Protein AF-A0A3D0LG67-F1 (afdb_monomer_lite)

Radius of gyration: 37.92 Å; chains: 1; bounding box: 97×66×114 Å

pLDDT: mean 76.62, std 17.94, range [27.92, 98.75]

Secondary structure (DSSP, 8-state):
-EEEEEEEEETTEEEEEEEEEPTTS-EESEETTTTEEEEESTT--GGG-EEETTEEETPEEEEEEEEEE-TTS-EEEEEEESSSHHHHH-TT-S--S-GGGGS-HHHHHHHHHHHHHHHHHHHHHHHHH--BTTTBB---EEEEE---GGGGS---TT--HHHHHHHHHHHHS-SS-SS---EEEETTTTEEEE-EETTEE--SHHHHHHHHHHHHHHHHT---SSHHHHHHHHHHHHHHHHHHHT-SSTTTTTS-TT-TTHHHH---SS-GGGGT--SS---STTTTTSS---HHHHHHHHHHHHHHHHHTT--HHHHHHHHHHHHTT--SS--HHHHHHHHHHHHHHTT--HHHHHHHHHHHHHTTSS----EEEEEEEETTEE-TT-EEEETTEEEEE--TTSEEEEE--GGGSEEEEEEEE-TTB--EEEEEEESSS-EEEEEEPPBPTTTT----------------EEEEEEPPP-SS--THHHHHT-EEEEEETTBPP-HHHHHHHH--TT-EE-SSEEEEE-SSSEEEEEEEETTSSPBP-TTS-B-S-EEEEEEEEE-S----HHHHHHHHHHHHHHHH-S---

Structure (mmCIF, N/CA/C/O backbone):
data_AF-A0A3D0LG67-F1
#
_entry.id   AF-A0A3D0LG67-F1
#
loop_
_atom_site.group_PDB
_atom_site.id
_atom_site.type_symbol
_atom_site.label_atom_id
_atom_site.label_alt_id
_atom_site.label_comp_id
_atom_site.label_asym_id
_atom_site.label_entity_id
_atom_site.label_seq_id
_atom_site.pdbx_PDB_ins_code
_atom_site.Cartn_x
_atom_site.Cartn_y
_atom_site.Cartn_z
_atom_site.occupancy
_atom_site.B_iso_or_equiv
_atom_site.auth_seq_id
_atom_site.auth_comp_id
_atom_site.auth_asym_id
_atom_site.auth_atom_id
_atom_site.pdbx_PDB_model_num
ATOM 1 N N . ALA A 1 1 ? 26.237 -17.202 -18.575 1.00 60.94 1 ALA A N 1
ATOM 2 C CA . ALA A 1 1 ? 27.600 -16.643 -18.568 1.00 60.94 1 ALA A CA 1
ATOM 3 C C . ALA A 1 1 ? 27.885 -16.059 -17.176 1.00 60.94 1 ALA A C 1
ATOM 5 O O . ALA A 1 1 ? 27.215 -16.494 -16.245 1.00 60.94 1 ALA A O 1
ATOM 6 N N . ALA A 1 2 ? 28.884 -15.192 -16.980 1.00 79.69 2 ALA A N 1
ATOM 7 C CA . ALA A 1 2 ? 29.084 -14.533 -15.683 1.00 79.69 2 ALA A CA 1
ATOM 8 C C . ALA A 1 2 ? 28.299 -13.216 -15.654 1.00 79.69 2 ALA A C 1
ATOM 10 O O . ALA A 1 2 ? 28.336 -12.477 -16.635 1.00 79.69 2 ALA A O 1
ATOM 11 N N . THR A 1 3 ? 27.602 -12.923 -14.559 1.00 86.56 3 THR A N 1
ATOM 12 C CA . THR A 1 3 ? 26.946 -11.626 -14.359 1.00 86.56 3 THR A CA 1
ATOM 13 C C . THR A 1 3 ? 27.947 -10.623 -13.791 1.00 86.56 3 THR A C 1
ATOM 15 O O . THR A 1 3 ? 28.773 -10.974 -12.944 1.00 86.56 3 THR A O 1
ATOM 18 N N . GLU A 1 4 ? 27.909 -9.385 -14.276 1.00 91.31 4 GLU A N 1
ATOM 19 C CA . GLU A 1 4 ? 28.798 -8.305 -13.854 1.00 91.31 4 GLU A CA 1
ATOM 20 C C . GLU A 1 4 ? 27.984 -7.077 -13.450 1.00 91.31 4 GLU A C 1
ATOM 22 O O . GLU A 1 4 ? 27.040 -6.684 -14.132 1.00 91.31 4 GLU A O 1
ATOM 27 N N . ILE A 1 5 ? 28.365 -6.461 -12.331 1.00 94.12 5 ILE A N 1
ATOM 28 C CA . ILE A 1 5 ? 27.761 -5.217 -11.863 1.00 94.12 5 ILE A CA 1
ATOM 29 C C . ILE A 1 5 ? 28.544 -4.056 -12.459 1.00 94.12 5 ILE A C 1
ATOM 31 O O . ILE A 1 5 ? 29.713 -3.851 -12.128 1.00 94.12 5 ILE A O 1
ATOM 35 N N . LEU A 1 6 ? 27.875 -3.271 -13.292 1.00 95.00 6 LEU A N 1
ATOM 36 C CA . LEU A 1 6 ? 28.437 -2.118 -13.972 1.00 95.00 6 LEU A CA 1
ATOM 37 C C . LEU A 1 6 ? 27.885 -0.820 -13.385 1.00 95.00 6 LEU A C 1
ATOM 39 O O . LEU A 1 6 ? 26.716 -0.721 -13.007 1.00 95.00 6 LEU A O 1
ATOM 43 N N . LYS A 1 7 ? 28.741 0.202 -13.360 1.00 96.62 7 LYS A N 1
ATOM 44 C CA . LYS A 1 7 ? 28.338 1.599 -13.216 1.00 96.62 7 LYS A CA 1
ATOM 45 C C . LYS A 1 7 ? 28.296 2.193 -14.622 1.00 96.62 7 LYS A C 1
ATOM 47 O O . LYS A 1 7 ? 29.351 2.468 -15.177 1.00 96.62 7 LYS A O 1
ATOM 52 N N . VAL A 1 8 ? 27.121 2.334 -15.219 1.00 95.31 8 VAL A N 1
ATOM 53 C CA . VAL A 1 8 ? 26.966 2.817 -16.599 1.00 95.31 8 VAL A CA 1
ATOM 54 C C . VAL A 1 8 ? 26.626 4.301 -16.593 1.00 95.31 8 VAL A C 1
ATOM 56 O O . VAL A 1 8 ? 25.723 4.707 -15.870 1.00 95.31 8 VAL A O 1
ATOM 59 N N . ASP A 1 9 ? 27.331 5.102 -17.386 1.00 92.75 9 ASP A N 1
ATOM 60 C CA . ASP A 1 9 ? 26.931 6.476 -17.698 1.00 92.75 9 ASP A CA 1
ATOM 61 C C . ASP A 1 9 ? 26.140 6.468 -19.014 1.00 92.75 9 ASP A C 1
ATOM 63 O O . ASP A 1 9 ? 26.636 6.033 -20.057 1.00 92.75 9 ASP A O 1
ATOM 67 N N . ALA A 1 10 ? 24.879 6.888 -18.939 1.00 90.31 10 ALA A N 1
ATOM 68 C CA . ALA A 1 10 ? 24.007 7.071 -20.087 1.00 90.31 10 ALA A CA 1
ATOM 69 C C . ALA A 1 10 ? 23.493 8.513 -20.075 1.00 90.31 10 ALA A C 1
ATOM 71 O O . ALA A 1 10 ? 22.720 8.906 -19.201 1.00 90.31 10 ALA A O 1
ATOM 72 N N . ASN A 1 11 ? 23.962 9.310 -21.039 1.00 83.56 11 ASN A N 1
ATOM 73 C CA . ASN A 1 11 ? 23.625 10.729 -21.200 1.00 83.56 11 ASN A CA 1
ATOM 74 C C . ASN A 1 11 ? 23.874 11.593 -19.949 1.00 83.56 11 ASN A C 1
ATOM 76 O O . ASN A 1 11 ? 23.154 12.560 -19.702 1.00 83.56 11 ASN A O 1
ATOM 80 N N . GLY A 1 12 ? 24.908 11.277 -19.162 1.00 85.00 12 GLY A N 1
ATOM 81 C CA . GLY A 1 12 ? 25.242 11.995 -17.931 1.00 85.00 12 GLY A CA 1
ATOM 82 C C . GLY A 1 12 ? 24.478 11.510 -16.698 1.00 85.00 12 GLY A C 1
ATOM 83 O O . GLY A 1 12 ? 24.727 12.009 -15.598 1.00 85.00 12 GLY A O 1
ATOM 84 N N . THR A 1 13 ? 23.582 10.530 -16.852 1.00 88.44 13 THR A N 1
ATOM 85 C CA . THR A 1 13 ? 22.921 9.841 -15.742 1.00 88.44 13 THR A CA 1
ATOM 86 C C . THR A 1 13 ? 23.646 8.533 -15.455 1.00 88.44 13 THR A C 1
ATOM 88 O O . THR A 1 13 ? 23.904 7.732 -16.352 1.00 88.44 13 THR A O 1
ATOM 91 N N . GLN A 1 14 ? 23.977 8.303 -14.185 1.00 92.56 14 GLN A N 1
ATOM 92 C CA . GLN A 1 14 ? 24.703 7.108 -13.765 1.00 92.56 14 GLN A CA 1
ATOM 93 C C . GLN A 1 14 ? 23.749 6.043 -13.234 1.00 92.56 14 GLN A C 1
ATOM 95 O O . GLN A 1 14 ? 23.044 6.265 -12.250 1.00 92.56 14 GLN A O 1
ATOM 100 N N . TYR A 1 15 ? 23.798 4.865 -13.843 1.00 94.69 15 TYR A N 1
ATOM 101 C CA . TYR A 1 15 ? 23.019 3.692 -13.471 1.00 94.69 15 TYR A CA 1
ATOM 102 C C . TYR A 1 15 ? 23.927 2.614 -12.886 1.00 94.69 15 TYR A C 1
ATOM 104 O O . TYR A 1 15 ? 25.052 2.406 -13.342 1.00 94.69 15 TYR A O 1
ATOM 112 N N . ARG A 1 16 ? 23.435 1.896 -11.875 1.00 95.19 16 ARG A N 1
ATOM 113 C CA . ARG A 1 16 ? 24.074 0.672 -11.388 1.00 95.19 16 ARG A CA 1
ATOM 114 C C . ARG A 1 16 ? 23.247 -0.499 -11.889 1.00 95.19 16 ARG A C 1
ATOM 116 O O . ARG A 1 16 ? 22.106 -0.650 -11.462 1.00 95.19 16 ARG A O 1
ATOM 123 N N . VAL A 1 17 ? 23.812 -1.296 -12.782 1.00 95.25 17 VAL A N 1
ATOM 124 C CA . VAL A 1 17 ? 23.087 -2.364 -13.473 1.00 95.25 17 VAL A CA 1
ATOM 125 C C . VAL A 1 17 ? 23.892 -3.651 -13.437 1.00 95.25 17 VAL A C 1
ATOM 127 O O . VAL A 1 17 ? 25.110 -3.637 -13.607 1.00 95.25 17 VAL A O 1
ATOM 130 N N . GLU A 1 18 ? 23.219 -4.761 -13.173 1.00 95.12 18 GLU A N 1
ATOM 131 C CA . GLU A 1 18 ? 23.804 -6.094 -13.262 1.00 95.12 18 GLU A CA 1
ATOM 132 C C . GLU A 1 18 ? 23.466 -6.693 -14.635 1.00 95.12 18 GLU A C 1
ATOM 134 O O . GLU A 1 18 ? 22.295 -6.822 -14.973 1.00 95.12 18 GLU A O 1
ATOM 139 N N . LEU A 1 19 ? 24.474 -7.009 -15.452 1.00 93.19 19 LEU A N 1
ATOM 140 C CA . LEU A 1 19 ? 24.288 -7.519 -16.818 1.00 93.19 19 LEU A CA 1
ATOM 141 C C . LEU A 1 19 ? 25.028 -8.838 -17.024 1.00 93.19 19 LEU A C 1
ATOM 143 O O . LEU A 1 19 ? 26.109 -9.056 -16.470 1.00 93.19 19 LEU A O 1
ATOM 147 N N . GLU A 1 20 ? 24.487 -9.716 -17.868 1.00 90.50 20 GLU A N 1
ATOM 148 C CA . GLU A 1 20 ? 25.208 -10.920 -18.276 1.00 90.50 20 GLU A CA 1
ATOM 149 C C . GLU A 1 20 ? 26.332 -10.564 -19.260 1.00 90.50 20 GLU A C 1
ATOM 151 O O . GLU A 1 20 ? 26.083 -10.017 -20.333 1.00 90.50 20 GLU A O 1
ATOM 156 N N . LYS A 1 21 ? 27.574 -10.932 -18.928 1.00 89.81 21 LYS A N 1
ATOM 157 C CA . LYS A 1 21 ? 28.734 -10.766 -19.809 1.00 89.81 21 LYS A CA 1
ATOM 158 C C . LYS A 1 21 ? 28.961 -11.997 -20.681 1.00 89.81 21 LYS A C 1
ATOM 160 O O . LYS A 1 21 ? 29.200 -13.098 -20.180 1.00 89.81 21 LYS A O 1
ATOM 165 N N . GLU A 1 22 ? 28.972 -11.806 -21.992 1.00 83.69 22 GLU A N 1
ATOM 166 C CA . GLU A 1 22 ? 29.288 -12.835 -22.976 1.00 83.69 22 GLU A CA 1
ATOM 167 C C . GLU A 1 22 ? 30.799 -13.113 -23.060 1.00 83.69 22 GLU A C 1
ATOM 169 O O . GLU A 1 22 ? 31.646 -12.282 -22.727 1.00 83.69 22 GLU A O 1
ATOM 174 N N . MET A 1 23 ? 31.169 -14.288 -23.585 1.00 78.00 23 MET A N 1
ATOM 175 C CA . MET A 1 23 ? 32.581 -14.656 -23.797 1.00 78.00 23 MET A CA 1
ATOM 176 C C . MET A 1 23 ? 33.311 -13.733 -24.784 1.00 78.00 23 MET A C 1
ATOM 178 O O . MET A 1 23 ? 34.536 -13.643 -24.753 1.00 78.00 23 MET A O 1
ATOM 182 N N . THR A 1 24 ? 32.566 -13.066 -25.665 1.00 74.31 24 THR A N 1
ATOM 183 C CA . THR A 1 24 ? 33.063 -12.075 -26.629 1.00 74.31 24 THR A CA 1
ATOM 184 C C . THR A 1 24 ? 33.448 -10.749 -25.967 1.00 74.31 24 THR A C 1
ATOM 186 O O . THR A 1 24 ? 34.083 -9.919 -26.611 1.00 74.31 24 THR A O 1
ATOM 189 N N . GLY A 1 25 ? 33.096 -10.552 -24.689 1.00 76.50 25 GLY A N 1
ATOM 190 C CA . GLY A 1 25 ? 33.273 -9.299 -23.954 1.00 76.50 25 GLY A CA 1
ATOM 191 C C . GLY A 1 25 ? 32.089 -8.333 -24.065 1.00 76.50 25 GLY A C 1
ATOM 192 O O . GLY A 1 25 ? 32.100 -7.309 -23.387 1.00 76.50 25 GLY A O 1
ATOM 193 N N . ASN A 1 26 ? 31.078 -8.664 -24.874 1.00 84.62 26 ASN A N 1
ATOM 194 C CA . ASN A 1 26 ? 29.809 -7.939 -24.944 1.00 84.62 26 ASN A CA 1
ATOM 195 C C . ASN A 1 26 ? 28.906 -8.281 -23.751 1.00 84.62 26 ASN A C 1
ATOM 197 O O . ASN A 1 26 ? 29.154 -9.247 -23.029 1.00 84.62 26 ASN A O 1
ATOM 201 N N . TYR A 1 27 ? 27.844 -7.506 -23.569 1.00 88.94 27 TYR A N 1
ATOM 202 C CA . TYR A 1 27 ? 26.831 -7.714 -22.542 1.00 88.94 27 TYR A CA 1
ATOM 203 C C . TYR A 1 27 ? 25.478 -8.007 -23.180 1.00 88.94 27 TYR A C 1
ATOM 205 O O . TYR A 1 27 ? 25.109 -7.378 -24.169 1.00 88.94 27 TYR A O 1
ATOM 213 N N . ASN A 1 28 ? 24.714 -8.914 -22.584 1.00 89.06 28 ASN A N 1
ATOM 214 C CA . ASN A 1 28 ? 23.288 -9.026 -22.860 1.00 89.06 28 ASN A CA 1
ATOM 215 C C . ASN A 1 28 ? 22.533 -8.055 -21.961 1.00 89.06 28 ASN A C 1
ATOM 217 O O . ASN A 1 28 ? 22.810 -7.985 -20.762 1.00 89.06 28 ASN A O 1
ATOM 221 N N . ILE A 1 29 ? 21.555 -7.338 -22.518 1.00 91.38 29 ILE A N 1
ATOM 222 C CA . ILE A 1 29 ? 20.622 -6.535 -21.720 1.00 91.38 29 ILE A CA 1
ATOM 223 C C . ILE A 1 29 ? 19.513 -7.460 -21.197 1.00 91.38 29 ILE A C 1
ATOM 225 O O . ILE A 1 29 ? 18.338 -7.366 -21.545 1.00 91.38 29 ILE A O 1
ATOM 229 N N . CYS A 1 30 ? 19.924 -8.413 -20.368 1.00 91.25 30 CYS A N 1
ATOM 230 C CA . CYS A 1 30 ? 19.057 -9.322 -19.635 1.00 91.25 30 CYS A CA 1
ATOM 231 C C . CYS A 1 30 ? 19.665 -9.614 -18.260 1.00 91.25 30 CYS A C 1
ATOM 233 O O . CYS A 1 30 ? 20.886 -9.547 -18.081 1.00 91.25 30 CYS A O 1
ATOM 235 N N . ASP A 1 31 ? 18.816 -10.005 -17.318 1.00 93.25 31 ASP A N 1
ATOM 236 C CA . ASP A 1 31 ? 19.215 -10.488 -16.002 1.00 93.25 31 ASP A CA 1
ATOM 237 C C . ASP A 1 31 ? 18.678 -11.913 -15.801 1.00 93.25 31 ASP A C 1
ATOM 239 O O . ASP A 1 31 ? 17.520 -12.098 -15.416 1.00 93.25 31 ASP A O 1
ATOM 243 N N . PRO A 1 32 ? 19.497 -12.947 -16.056 1.00 89.44 32 PRO A N 1
ATOM 244 C CA . PRO A 1 32 ? 19.068 -14.332 -15.897 1.00 89.44 32 PRO A CA 1
ATOM 245 C C . PRO A 1 32 ? 18.870 -14.737 -14.429 1.00 89.44 32 PRO A C 1
ATOM 247 O O . PRO A 1 32 ? 18.199 -15.733 -14.172 1.00 89.44 32 PRO A O 1
ATOM 250 N N . THR A 1 33 ? 19.431 -13.997 -13.464 1.00 91.19 33 THR A N 1
ATOM 251 C CA . THR A 1 33 ? 19.255 -14.276 -12.028 1.00 91.19 33 THR A CA 1
ATOM 252 C C . THR A 1 33 ? 17.830 -13.954 -11.592 1.00 91.19 33 THR A C 1
ATOM 254 O O . THR A 1 33 ? 17.233 -14.706 -10.823 1.00 91.19 33 THR A O 1
ATOM 257 N N . ARG A 1 34 ? 17.288 -12.847 -12.106 1.00 94.31 34 ARG A N 1
ATOM 258 C CA . ARG A 1 34 ? 15.933 -12.354 -11.805 1.00 94.31 34 ARG A CA 1
ATOM 259 C C . ARG A 1 34 ? 14.914 -12.667 -12.902 1.00 94.31 34 ARG A C 1
ATOM 261 O O . ARG A 1 34 ? 13.750 -12.312 -12.764 1.00 94.31 34 ARG A O 1
ATOM 268 N N . ASN A 1 35 ? 15.347 -13.340 -13.970 1.00 93.75 35 ASN A N 1
ATOM 269 C CA . ASN A 1 35 ? 14.539 -13.696 -15.134 1.00 93.75 35 ASN A CA 1
ATOM 270 C C . ASN A 1 35 ? 13.949 -12.471 -15.865 1.00 93.75 35 ASN A C 1
ATOM 272 O O . ASN A 1 35 ? 12.773 -12.451 -16.220 1.00 93.75 35 ASN A O 1
ATOM 276 N N . ILE A 1 36 ? 14.772 -11.436 -16.062 1.00 94.50 36 ILE A N 1
ATOM 277 C CA . ILE A 1 36 ? 14.378 -10.169 -16.691 1.00 94.50 36 ILE A CA 1
ATOM 278 C C . ILE A 1 36 ? 14.955 -10.091 -18.104 1.00 94.50 36 ILE A C 1
ATOM 280 O O . ILE A 1 36 ? 16.153 -10.305 -18.306 1.00 94.50 36 ILE A O 1
ATOM 284 N N . THR A 1 37 ? 14.127 -9.702 -19.069 1.00 91.00 37 THR A N 1
ATOM 285 C CA . THR A 1 37 ? 14.550 -9.403 -20.445 1.00 91.00 37 THR A CA 1
ATOM 286 C C . THR A 1 37 ? 14.106 -8.000 -20.844 1.00 91.00 37 THR A C 1
ATOM 288 O O . THR A 1 37 ? 12.991 -7.592 -20.524 1.00 91.00 37 THR A O 1
ATOM 291 N N . VAL A 1 38 ? 14.974 -7.268 -21.551 1.00 91.50 38 VAL A N 1
ATOM 292 C CA . VAL A 1 38 ? 14.641 -5.975 -22.165 1.00 91.50 38 VAL A CA 1
ATOM 293 C C . VAL A 1 38 ? 14.718 -6.106 -23.681 1.00 91.50 38 VAL A C 1
ATOM 295 O O . VAL A 1 38 ? 15.742 -6.528 -24.230 1.00 91.50 38 VAL A O 1
ATOM 298 N N . SER A 1 39 ? 13.639 -5.706 -24.345 1.00 86.19 39 SER A N 1
ATOM 299 C CA . SER A 1 39 ? 13.478 -5.804 -25.792 1.00 86.19 39 SER A CA 1
ATOM 300 C C . SER A 1 39 ? 13.101 -4.454 -26.397 1.00 86.19 39 SER A C 1
ATOM 302 O O . SER A 1 39 ? 12.411 -3.645 -25.774 1.00 86.19 39 SER A O 1
ATOM 304 N N . ASP A 1 40 ? 13.537 -4.216 -27.632 1.00 79.94 40 ASP A N 1
ATOM 305 C CA . ASP A 1 40 ? 13.248 -2.986 -28.370 1.00 79.94 40 ASP A CA 1
ATOM 306 C C . ASP A 1 40 ? 12.029 -3.132 -29.296 1.00 79.94 40 ASP A C 1
ATOM 308 O O . ASP A 1 40 ? 11.968 -4.007 -30.171 1.00 79.94 40 ASP A O 1
ATOM 312 N N . ALA A 1 41 ? 11.056 -2.237 -29.130 1.00 72.56 41 ALA A N 1
ATOM 313 C CA . ALA A 1 41 ? 9.910 -2.115 -30.023 1.00 72.56 41 ALA A CA 1
ATOM 314 C C . ALA A 1 41 ? 10.186 -1.233 -31.246 1.00 72.56 41 ALA A C 1
ATOM 316 O O . ALA A 1 41 ? 9.521 -1.389 -32.275 1.00 72.56 41 ALA A O 1
ATOM 317 N N . GLY A 1 42 ? 11.167 -0.337 -31.168 1.00 61.59 42 GLY A N 1
ATOM 318 C CA . GLY A 1 42 ? 11.471 0.663 -32.179 1.00 61.59 42 GLY A CA 1
ATOM 319 C C . GLY A 1 42 ? 11.975 0.098 -33.506 1.00 61.59 42 GLY A C 1
ATOM 320 O O . GLY A 1 42 ? 11.806 0.763 -34.534 1.00 61.59 42 GLY A O 1
ATOM 321 N N . MET A 1 43 ? 12.567 -1.100 -33.491 1.00 55.31 43 MET A N 1
ATOM 322 C CA . MET A 1 43 ? 13.115 -1.793 -34.667 1.00 55.31 43 MET A CA 1
ATOM 323 C C . MET A 1 43 ? 12.361 -3.077 -35.056 1.00 55.31 43 MET A C 1
ATOM 325 O O . MET A 1 43 ? 12.707 -3.725 -36.045 1.00 55.31 43 MET A O 1
ATOM 329 N N . THR A 1 44 ? 11.303 -3.431 -34.325 1.00 53.41 44 THR A N 1
ATOM 330 C CA . THR A 1 44 ? 10.564 -4.685 -34.516 1.00 53.41 44 THR A CA 1
ATOM 331 C C . THR A 1 44 ? 9.521 -4.579 -35.640 1.00 53.41 44 THR A C 1
ATOM 333 O O . THR A 1 44 ? 8.693 -3.665 -35.672 1.00 53.41 44 THR A O 1
ATOM 336 N N . SER A 1 45 ? 9.493 -5.549 -36.566 1.00 46.28 45 SER A N 1
ATOM 337 C CA . SER A 1 45 ? 8.415 -5.644 -37.559 1.00 46.28 45 SER A CA 1
ATOM 338 C C . SER A 1 45 ? 7.123 -6.164 -36.914 1.00 46.28 45 SER A C 1
ATOM 340 O O . SER A 1 45 ? 6.997 -7.346 -36.598 1.00 46.28 45 SER A O 1
ATOM 342 N N . ILE A 1 46 ? 6.140 -5.275 -36.781 1.00 46.94 46 ILE A N 1
ATOM 343 C CA . ILE A 1 46 ? 4.870 -5.454 -36.049 1.00 46.94 46 ILE A CA 1
ATOM 344 C C . ILE A 1 46 ? 4.074 -6.707 -36.476 1.00 46.94 46 ILE A C 1
ATOM 346 O O . ILE A 1 46 ? 3.359 -7.298 -35.673 1.00 46.94 46 ILE A O 1
ATOM 350 N N . GLY A 1 47 ? 4.221 -7.160 -37.726 1.00 43.97 47 GLY A N 1
ATOM 351 C CA . GLY A 1 47 ? 3.519 -8.335 -38.262 1.00 43.97 47 GLY A CA 1
ATOM 352 C C . GLY A 1 47 ? 3.945 -9.696 -37.689 1.00 43.97 47 GLY A C 1
ATOM 353 O O . GLY A 1 47 ? 3.348 -10.699 -38.071 1.00 43.97 47 GLY A O 1
ATOM 354 N N . LEU A 1 48 ? 4.959 -9.745 -36.817 1.00 50.69 48 LEU A N 1
ATOM 355 C CA . LEU A 1 48 ? 5.492 -10.976 -36.214 1.00 50.69 48 LEU A CA 1
ATOM 356 C C . LEU A 1 48 ? 5.250 -11.083 -34.700 1.00 50.69 48 LEU A C 1
ATOM 358 O O . LEU A 1 48 ? 5.629 -12.092 -34.108 1.00 50.69 48 LEU A O 1
ATOM 362 N N . VAL A 1 49 ? 4.621 -10.081 -34.072 1.00 56.69 49 VAL A N 1
ATOM 363 C CA . VAL A 1 49 ? 4.361 -10.118 -32.628 1.00 56.69 49 VAL A CA 1
ATOM 364 C C . VAL A 1 49 ? 3.247 -11.124 -32.332 1.00 56.69 49 VAL A C 1
ATOM 366 O O . VAL A 1 49 ? 2.165 -11.052 -32.918 1.00 56.69 49 VAL A O 1
ATOM 369 N N . ALA A 1 50 ? 3.507 -12.057 -31.420 1.00 58.22 50 ALA A N 1
ATOM 370 C CA . ALA A 1 50 ? 2.593 -13.115 -31.002 1.00 58.22 50 ALA A CA 1
ATOM 371 C C . ALA A 1 50 ? 2.542 -13.205 -29.476 1.00 58.22 50 ALA A C 1
ATOM 373 O O . ALA A 1 50 ? 3.552 -13.006 -28.813 1.00 58.22 50 ALA A O 1
ATOM 374 N N . VAL A 1 51 ? 1.387 -13.548 -28.906 1.00 57.62 51 VAL A N 1
ATOM 375 C CA . VAL A 1 51 ? 1.328 -13.946 -27.493 1.00 57.62 51 VAL A CA 1
ATOM 376 C C . VAL A 1 51 ? 1.399 -15.465 -27.430 1.00 57.62 51 VAL A C 1
ATOM 378 O O . VAL A 1 51 ? 0.556 -16.147 -28.011 1.00 57.62 51 VAL A O 1
ATOM 381 N N . SER A 1 52 ? 2.396 -15.994 -26.728 1.00 59.69 52 SER A N 1
ATOM 382 C CA . SER A 1 52 ? 2.482 -17.421 -26.406 1.00 59.69 52 SER A CA 1
ATOM 383 C C . SER A 1 52 ? 2.973 -17.599 -24.979 1.00 59.69 52 SER A C 1
ATOM 385 O O . SER A 1 52 ? 3.844 -16.860 -24.528 1.00 59.69 52 SER A O 1
ATOM 387 N N . ASP A 1 53 ? 2.354 -18.538 -24.262 1.00 61.50 53 ASP A N 1
ATOM 388 C CA . ASP A 1 53 ? 2.613 -18.824 -22.844 1.00 61.50 53 ASP A CA 1
ATOM 389 C C . ASP A 1 53 ? 2.502 -17.599 -21.915 1.00 61.50 53 ASP A C 1
ATOM 391 O O . ASP A 1 53 ? 3.134 -17.538 -20.867 1.00 61.50 53 ASP A O 1
ATOM 395 N N . GLY A 1 54 ? 1.669 -16.621 -22.289 1.00 56.91 54 GLY A N 1
ATOM 396 C CA . GLY A 1 54 ? 1.464 -15.392 -21.518 1.00 56.91 54 GLY A CA 1
ATOM 397 C C . GLY A 1 54 ? 2.512 -14.300 -21.750 1.00 56.91 54 GLY A C 1
ATOM 398 O O . GLY A 1 54 ? 2.394 -13.258 -21.119 1.00 56.91 54 GLY A O 1
ATOM 399 N N . PHE A 1 55 ? 3.469 -14.502 -22.664 1.00 58.94 55 PHE A N 1
ATOM 400 C CA . PHE A 1 55 ? 4.536 -13.547 -22.997 1.00 58.94 55 PHE A CA 1
ATOM 401 C C . PHE A 1 55 ? 4.402 -12.987 -24.413 1.00 58.94 55 PHE A C 1
ATOM 403 O O . PHE A 1 55 ? 3.847 -13.646 -25.306 1.00 58.94 55 PHE A O 1
ATOM 410 N N . LEU A 1 56 ? 4.929 -11.777 -24.623 1.00 63.03 56 LEU A N 1
ATOM 411 C CA . LEU A 1 56 ? 4.941 -11.104 -25.918 1.00 63.03 56 LEU A CA 1
ATOM 412 C C . LEU A 1 56 ? 6.177 -11.531 -26.712 1.00 63.03 56 LEU A C 1
ATOM 414 O O . LEU A 1 56 ? 7.278 -11.044 -26.531 1.00 63.03 56 LEU A O 1
ATOM 418 N N . ASN A 1 57 ? 5.985 -12.433 -27.661 1.00 62.00 57 ASN A N 1
ATOM 419 C CA . ASN A 1 57 ? 7.052 -12.895 -28.534 1.00 62.00 57 ASN A CA 1
ATOM 420 C C . ASN A 1 57 ? 7.138 -12.021 -29.784 1.00 62.00 57 ASN A C 1
ATOM 422 O O . ASN A 1 57 ? 6.120 -11.561 -30.301 1.00 62.00 57 ASN A O 1
ATOM 426 N N . GLY A 1 58 ? 8.353 -11.836 -30.299 1.00 62.38 58 GLY A N 1
ATOM 427 C CA . GLY A 1 58 ? 8.608 -11.113 -31.546 1.00 62.38 58 GLY A CA 1
ATOM 428 C C . GLY A 1 58 ? 9.254 -9.741 -31.374 1.00 62.38 58 GLY A C 1
ATOM 429 O O . GLY A 1 58 ? 9.541 -9.116 -32.388 1.00 62.38 58 GLY A O 1
ATOM 430 N N . PHE A 1 59 ? 9.513 -9.286 -30.143 1.00 71.38 59 PHE A N 1
ATOM 431 C CA . PHE A 1 59 ? 10.347 -8.109 -29.884 1.00 71.38 59 PHE A CA 1
ATOM 432 C C . PHE A 1 59 ? 11.830 -8.477 -29.873 1.00 71.38 59 PHE A C 1
ATOM 434 O O . PHE A 1 59 ? 12.201 -9.568 -29.443 1.00 71.38 59 PHE A O 1
ATOM 441 N N . THR A 1 60 ? 12.680 -7.571 -30.361 1.00 72.25 60 THR A N 1
ATOM 442 C CA . THR A 1 60 ? 14.106 -7.869 -30.548 1.00 72.25 60 THR A CA 1
ATOM 443 C C . THR A 1 60 ? 14.869 -7.687 -29.231 1.00 72.25 60 THR A C 1
ATOM 445 O O . THR A 1 60 ? 14.899 -6.562 -28.720 1.00 72.25 60 THR A O 1
ATOM 448 N N . PRO A 1 61 ? 15.520 -8.731 -28.679 1.00 82.69 61 PRO A N 1
ATOM 449 C CA . PRO A 1 61 ? 16.337 -8.596 -27.475 1.00 82.69 61 PRO A CA 1
ATOM 450 C C . PRO A 1 61 ? 17.523 -7.661 -27.703 1.00 82.69 61 PRO A C 1
ATOM 452 O O . PRO A 1 61 ? 18.007 -7.519 -28.828 1.00 82.69 61 PRO A O 1
ATOM 455 N N . LEU A 1 62 ? 18.039 -7.068 -26.630 1.00 86.50 62 LEU A N 1
ATOM 456 C CA . LEU A 1 62 ? 19.131 -6.098 -26.701 1.00 86.50 62 LEU A CA 1
ATOM 457 C C . LEU A 1 62 ? 20.467 -6.664 -26.203 1.00 86.50 62 LEU A C 1
ATOM 459 O O . LEU A 1 62 ? 20.541 -7.474 -25.276 1.00 86.50 62 LEU A O 1
ATOM 463 N N . ALA A 1 63 ? 21.547 -6.184 -26.808 1.00 87.12 63 ALA A N 1
ATOM 464 C CA . ALA A 1 63 ? 22.925 -6.409 -26.399 1.00 87.12 63 ALA A CA 1
ATOM 465 C C . ALA A 1 63 ? 23.668 -5.071 -26.309 1.00 87.12 63 ALA A C 1
ATOM 467 O O . ALA A 1 63 ? 23.190 -4.038 -26.776 1.00 87.12 63 ALA A O 1
ATOM 468 N N . ALA A 1 64 ? 24.839 -5.081 -25.683 1.00 88.12 64 ALA A N 1
ATOM 469 C CA . ALA A 1 64 ? 25.665 -3.899 -25.538 1.00 88.12 64 ALA A CA 1
ATOM 470 C C . ALA A 1 64 ? 27.157 -4.200 -25.619 1.00 88.12 64 ALA A C 1
ATOM 472 O O . ALA A 1 64 ? 27.631 -5.266 -25.224 1.00 88.12 64 ALA A O 1
ATOM 473 N N . THR A 1 65 ? 27.920 -3.209 -26.067 1.00 87.19 65 THR A N 1
ATOM 474 C CA . THR A 1 65 ? 29.384 -3.238 -26.057 1.00 87.19 65 THR A CA 1
ATOM 475 C C . THR A 1 65 ? 29.902 -2.017 -25.311 1.00 87.19 65 THR A C 1
ATOM 477 O O . THR A 1 65 ? 29.432 -0.899 -25.521 1.00 87.19 65 THR A O 1
ATOM 480 N N . GLN A 1 66 ? 30.884 -2.218 -24.433 1.00 88.62 66 GLN A N 1
ATOM 481 C CA . GLN A 1 66 ? 31.557 -1.116 -23.751 1.00 88.62 66 GLN A CA 1
ATOM 482 C C . GLN A 1 66 ? 32.403 -0.318 -24.749 1.00 88.62 66 GLN A C 1
ATOM 484 O O . GLN A 1 66 ? 33.289 -0.871 -25.399 1.00 88.62 66 GLN A O 1
ATOM 489 N N . THR A 1 67 ? 32.141 0.984 -24.860 1.00 85.31 67 THR A N 1
ATOM 490 C CA . THR A 1 67 ? 32.836 1.881 -25.796 1.00 85.31 67 THR A CA 1
ATOM 491 C C . THR A 1 67 ? 33.981 2.637 -25.134 1.00 85.31 67 THR A C 1
ATOM 493 O O . THR A 1 67 ? 35.004 2.886 -25.771 1.00 85.31 67 THR A O 1
ATOM 496 N N . SER A 1 68 ? 33.844 2.975 -23.851 1.00 87.81 68 SER A N 1
ATOM 497 C CA . SER A 1 68 ? 34.898 3.615 -23.066 1.00 87.81 68 SER A CA 1
ATOM 498 C C . SER A 1 68 ? 34.678 3.453 -21.561 1.00 87.81 68 SER A C 1
ATOM 500 O O . SER A 1 68 ? 33.623 3.007 -21.111 1.00 87.81 68 SER A O 1
ATOM 502 N N . GLU A 1 69 ? 35.678 3.853 -20.781 1.00 93.94 69 GLU A N 1
ATOM 503 C CA . GLU A 1 69 ? 35.621 3.972 -19.323 1.00 93.94 69 GLU A CA 1
ATOM 504 C C . GLU A 1 69 ? 35.952 5.417 -18.931 1.00 93.94 69 GLU A C 1
ATOM 506 O O . GLU A 1 69 ? 36.905 6.015 -19.442 1.00 93.94 69 GLU A O 1
ATOM 511 N N . ASN A 1 70 ? 35.129 5.990 -18.063 1.00 93.38 70 ASN A N 1
ATOM 512 C CA . ASN A 1 70 ? 35.253 7.343 -17.547 1.00 93.38 70 ASN A CA 1
ATOM 513 C C . ASN A 1 70 ? 36.206 7.361 -16.342 1.00 93.38 70 ASN A C 1
ATOM 515 O O . ASN A 1 70 ? 36.427 6.358 -15.666 1.00 93.38 70 ASN A O 1
ATOM 519 N N . ALA A 1 71 ? 36.757 8.534 -16.024 1.00 94.62 71 ALA A N 1
ATOM 520 C CA . ALA A 1 71 ? 37.742 8.681 -14.945 1.00 94.62 71 ALA A CA 1
ATOM 521 C C . ALA A 1 71 ? 37.213 8.307 -13.545 1.00 94.62 71 ALA A C 1
ATOM 523 O O . ALA A 1 71 ? 38.000 8.057 -12.635 1.00 94.62 71 ALA A O 1
ATOM 524 N N . ASP A 1 72 ? 35.894 8.294 -13.362 1.00 93.56 72 ASP A N 1
ATOM 525 C CA . ASP A 1 72 ? 35.226 7.926 -12.115 1.00 93.56 72 ASP A CA 1
ATOM 526 C C . ASP A 1 72 ? 34.874 6.425 -12.030 1.00 93.56 72 ASP A C 1
ATOM 528 O O . ASP A 1 72 ? 34.163 6.015 -11.108 1.00 93.56 72 ASP A O 1
ATOM 532 N N . GLY A 1 73 ? 35.345 5.623 -12.993 1.00 93.62 73 GLY A N 1
ATOM 533 C CA . GLY A 1 73 ? 35.103 4.184 -13.098 1.00 93.62 73 GLY A CA 1
ATOM 534 C C . GLY A 1 73 ? 33.739 3.810 -13.681 1.00 93.62 73 GLY A C 1
ATOM 535 O O . GLY A 1 73 ? 33.403 2.627 -13.704 1.00 93.62 73 GLY A O 1
ATOM 536 N N . SER A 1 74 ? 32.931 4.783 -14.124 1.00 95.56 74 SER A N 1
ATOM 537 C CA . SER A 1 74 ? 31.739 4.475 -14.920 1.00 95.56 74 SER A CA 1
ATOM 538 C C . SER A 1 74 ? 32.115 4.085 -16.351 1.00 95.56 74 SER A C 1
ATOM 540 O O . SER A 1 74 ? 33.141 4.514 -16.872 1.00 95.56 74 SER A O 1
ATOM 542 N N . VAL A 1 75 ? 31.299 3.262 -17.000 1.00 93.75 75 VAL A N 1
ATOM 543 C CA . VAL A 1 75 ? 31.505 2.812 -18.380 1.00 93.75 75 VAL A CA 1
ATOM 544 C C . VAL A 1 75 ? 30.441 3.400 -19.293 1.00 93.75 75 VAL A C 1
ATOM 546 O O . VAL A 1 75 ? 29.286 3.532 -18.896 1.00 93.75 75 VAL A O 1
ATOM 549 N N . ASN A 1 76 ? 30.818 3.706 -20.530 1.00 90.81 76 ASN A N 1
ATOM 550 C CA . ASN A 1 76 ? 29.862 4.068 -21.572 1.00 90.81 76 ASN A CA 1
ATOM 551 C C . ASN A 1 76 ? 29.539 2.809 -22.379 1.00 90.81 76 ASN A C 1
ATOM 553 O O . ASN A 1 76 ? 30.448 2.083 -22.801 1.00 90.81 76 ASN A O 1
ATOM 557 N N . LEU A 1 77 ? 28.250 2.543 -22.576 1.00 89.06 77 LEU A N 1
ATOM 558 C CA . LEU A 1 77 ? 27.770 1.404 -23.351 1.00 89.06 77 LEU A CA 1
ATOM 559 C C . LEU A 1 77 ? 27.119 1.872 -24.651 1.00 89.06 77 LEU A C 1
ATOM 561 O O . LEU A 1 77 ? 26.373 2.848 -24.686 1.00 89.06 77 LEU A O 1
ATOM 565 N N . ALA A 1 78 ? 27.379 1.121 -25.711 1.00 85.31 78 ALA A N 1
ATOM 566 C CA . ALA A 1 78 ? 26.625 1.175 -26.949 1.00 85.31 78 ALA A CA 1
ATOM 567 C C . ALA A 1 78 ? 25.628 0.016 -26.978 1.00 85.31 78 ALA A C 1
ATOM 569 O O . ALA A 1 78 ? 26.062 -1.135 -27.042 1.00 85.31 78 ALA A O 1
ATOM 570 N N . VAL A 1 79 ? 24.329 0.316 -26.918 1.00 86.94 79 VAL A N 1
ATOM 571 C CA . VAL A 1 79 ? 23.244 -0.679 -26.960 1.00 86.94 79 VAL A CA 1
ATOM 572 C C . VAL A 1 79 ? 22.748 -0.880 -28.394 1.00 86.94 79 VAL A C 1
ATOM 574 O O . VAL A 1 79 ? 22.648 0.078 -29.160 1.00 86.94 79 VAL A O 1
ATOM 577 N N . TYR A 1 80 ? 22.447 -2.127 -28.762 1.00 78.75 80 TYR A N 1
ATOM 578 C CA . TYR A 1 80 ? 21.960 -2.517 -30.086 1.00 78.75 80 TYR A CA 1
ATOM 579 C C . TYR A 1 80 ? 21.074 -3.779 -30.040 1.00 78.75 80 TYR A C 1
ATOM 581 O O . TYR A 1 80 ? 21.209 -4.590 -29.122 1.00 78.75 80 TYR A O 1
ATOM 589 N N . PRO A 1 81 ? 20.190 -3.992 -31.032 1.00 76.38 81 PRO A N 1
ATO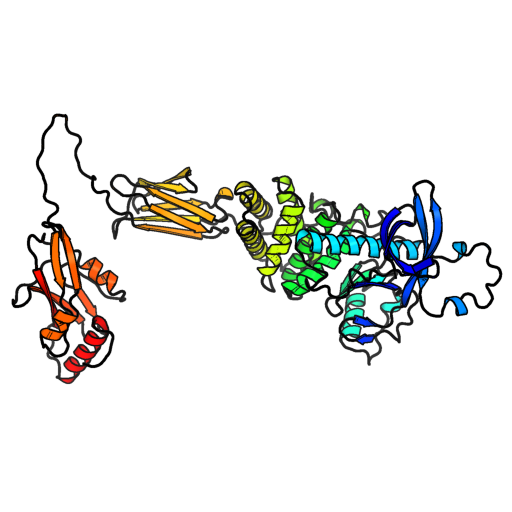M 590 C CA . PRO A 1 81 ? 19.395 -5.218 -31.145 1.00 76.38 81 PRO A CA 1
ATOM 591 C C . PRO A 1 81 ? 20.243 -6.457 -31.467 1.00 76.38 81 PRO A C 1
ATOM 593 O O . PRO A 1 81 ? 21.213 -6.382 -32.223 1.00 76.38 81 PRO A O 1
ATOM 596 N N . LYS A 1 82 ? 19.866 -7.612 -30.905 1.00 74.38 82 LYS A N 1
ATOM 597 C CA . LYS A 1 82 ? 20.654 -8.856 -30.920 1.00 74.38 82 LYS A CA 1
ATOM 598 C C . LYS A 1 82 ? 20.497 -9.715 -32.195 1.00 74.38 82 LYS A C 1
ATOM 600 O O . LYS A 1 82 ? 21.345 -10.575 -32.419 1.00 74.38 82 LYS A O 1
ATOM 605 N N . GLU A 1 83 ? 19.495 -9.491 -33.052 1.00 62.75 83 GLU A N 1
ATOM 606 C CA . GLU A 1 83 ? 19.266 -10.295 -34.277 1.00 62.75 83 GLU A CA 1
ATOM 607 C C . GLU A 1 83 ? 19.658 -9.571 -35.582 1.00 62.75 83 GLU A C 1
ATOM 609 O O . GLU A 1 83 ? 19.296 -8.411 -35.756 1.00 62.75 83 GLU A O 1
ATOM 614 N N . ASP A 1 84 ? 20.372 -10.281 -36.480 1.00 45.56 84 ASP A N 1
ATOM 615 C CA . ASP A 1 84 ? 20.642 -10.122 -37.936 1.00 45.56 84 ASP A CA 1
ATOM 616 C C . ASP A 1 84 ? 20.909 -8.733 -38.577 1.00 45.56 84 ASP A C 1
ATOM 618 O O . ASP A 1 84 ? 21.387 -8.659 -39.714 1.00 45.56 84 ASP A O 1
ATOM 622 N N . LEU A 1 85 ? 20.684 -7.610 -37.895 1.00 45.59 85 LEU A N 1
ATOM 623 C CA . LEU A 1 85 ? 20.897 -6.267 -38.432 1.00 45.59 85 LEU A CA 1
ATOM 624 C C . LEU A 1 85 ? 22.353 -5.819 -38.377 1.00 45.59 85 LEU A C 1
ATOM 626 O O . LEU A 1 85 ? 22.716 -4.940 -39.142 1.00 45.59 85 LEU A O 1
ATOM 630 N N . LEU A 1 86 ? 23.230 -6.418 -37.573 1.00 44.22 86 LEU A N 1
ATOM 631 C CA . LEU A 1 86 ? 24.652 -6.061 -37.654 1.00 44.22 86 LEU A CA 1
ATOM 632 C C . LEU A 1 86 ? 25.234 -6.406 -39.042 1.00 44.22 86 LEU A C 1
ATOM 634 O O . LEU A 1 86 ? 26.012 -5.627 -39.581 1.00 44.22 86 LEU A O 1
ATOM 638 N N . GLU A 1 87 ? 24.780 -7.492 -39.682 1.00 42.47 87 GLU A N 1
ATOM 639 C CA . GLU A 1 87 ? 25.149 -7.823 -41.070 1.00 42.47 87 GLU A CA 1
ATOM 640 C C . GLU A 1 87 ? 24.366 -7.018 -42.128 1.00 42.47 87 GLU A C 1
ATOM 642 O O . GLU A 1 87 ? 24.897 -6.771 -43.209 1.00 42.47 87 GLU A O 1
ATOM 647 N N . GLN A 1 88 ? 23.135 -6.564 -41.845 1.00 41.81 88 GLN A N 1
ATOM 648 C CA . GLN A 1 88 ? 22.323 -5.777 -42.799 1.00 41.81 88 GLN A CA 1
ATOM 649 C C . GLN A 1 88 ? 22.572 -4.261 -42.742 1.00 41.81 88 GLN A C 1
ATOM 651 O O . GLN A 1 88 ? 22.496 -3.584 -43.766 1.00 41.81 88 GLN A O 1
ATOM 656 N N . VAL A 1 89 ? 22.876 -3.719 -41.563 1.00 40.75 89 VAL A N 1
ATOM 657 C CA . VAL A 1 89 ? 23.221 -2.307 -41.333 1.00 40.75 89 VAL A CA 1
ATOM 658 C C . VAL A 1 89 ? 24.678 -2.059 -41.716 1.00 40.75 89 VAL A C 1
ATOM 660 O O . VAL A 1 89 ? 25.014 -0.960 -42.153 1.00 40.75 89 VAL A O 1
ATOM 663 N N . LEU A 1 90 ? 25.539 -3.078 -41.606 1.00 46.91 90 LEU A N 1
ATOM 664 C CA . LEU A 1 90 ? 26.980 -2.960 -41.828 1.00 46.91 90 LEU A CA 1
ATOM 665 C C . LEU A 1 90 ? 27.582 -4.110 -42.674 1.00 46.91 90 LEU A C 1
ATOM 667 O O . LEU A 1 90 ? 28.575 -4.712 -42.258 1.00 46.91 90 LEU A O 1
ATOM 671 N N . PRO A 1 91 ? 27.077 -4.395 -43.894 1.00 44.03 91 PRO A N 1
ATOM 672 C CA . PRO A 1 91 ? 27.591 -5.495 -44.722 1.00 44.03 91 PRO A CA 1
ATOM 673 C C . PRO A 1 91 ? 29.073 -5.338 -45.131 1.00 44.03 91 PRO A C 1
ATOM 675 O O . PRO A 1 91 ? 29.726 -6.330 -45.449 1.00 44.03 91 PRO A O 1
ATOM 678 N N . ASP A 1 92 ? 29.628 -4.118 -45.066 1.00 45.31 92 ASP A N 1
ATOM 679 C CA . ASP A 1 92 ? 31.001 -3.783 -45.487 1.00 45.31 92 ASP A CA 1
ATOM 680 C C . ASP A 1 92 ? 31.901 -3.209 -44.365 1.00 45.31 92 ASP A C 1
ATOM 682 O O . ASP A 1 92 ? 32.975 -2.665 -44.636 1.00 45.31 92 ASP A O 1
ATOM 686 N N . ALA A 1 93 ? 31.525 -3.325 -43.086 1.00 44.34 93 ALA A N 1
ATOM 687 C CA . ALA A 1 93 ? 32.249 -2.696 -41.969 1.00 44.34 93 ALA A CA 1
ATOM 688 C C . ALA A 1 93 ? 33.539 -3.420 -41.533 1.00 44.34 93 ALA A C 1
ATOM 690 O O . ALA A 1 93 ? 33.735 -3.733 -40.359 1.00 44.34 93 ALA A O 1
ATOM 691 N N . LYS A 1 94 ? 34.467 -3.655 -42.467 1.00 43.06 94 LYS A N 1
ATOM 692 C CA . LYS A 1 94 ? 35.841 -4.071 -42.133 1.00 43.06 94 LYS A CA 1
ATOM 693 C C . LYS A 1 94 ? 36.749 -2.916 -41.690 1.00 43.06 94 LYS A C 1
ATOM 695 O O . LYS A 1 94 ? 37.812 -3.198 -41.153 1.00 43.06 94 LYS A O 1
ATOM 700 N N . ASP A 1 95 ? 36.320 -1.660 -41.851 1.00 42.81 95 ASP A N 1
ATOM 701 C CA . ASP A 1 95 ? 37.089 -0.453 -41.506 1.00 42.81 95 ASP A CA 1
ATOM 702 C C . ASP A 1 95 ? 36.198 0.647 -40.878 1.00 42.81 95 ASP A C 1
ATOM 704 O O . ASP A 1 95 ? 36.036 1.729 -41.442 1.00 42.81 95 ASP A O 1
ATOM 708 N N . ILE A 1 96 ? 35.600 0.401 -39.704 1.00 41.56 96 ILE A N 1
ATOM 709 C CA . ILE A 1 96 ? 34.961 1.471 -38.909 1.00 41.56 96 ILE A CA 1
ATOM 710 C C . ILE A 1 96 ? 35.857 1.820 -37.722 1.00 41.56 96 ILE A C 1
ATOM 712 O O . ILE A 1 96 ? 35.975 1.062 -36.763 1.00 41.56 96 ILE A O 1
ATOM 716 N N . THR A 1 97 ? 36.481 2.995 -37.784 1.00 41.00 97 THR A N 1
ATOM 717 C CA . THR A 1 97 ? 37.311 3.559 -36.711 1.00 41.00 97 THR A CA 1
ATOM 718 C C . THR A 1 97 ? 36.524 4.331 -35.647 1.00 41.00 97 THR A C 1
ATOM 720 O O . THR A 1 97 ? 37.102 4.619 -34.603 1.00 41.00 97 THR A O 1
ATOM 723 N N . THR A 1 98 ? 35.221 4.595 -35.821 1.00 47.03 98 THR A N 1
ATOM 724 C CA . THR A 1 98 ? 34.339 5.090 -34.742 1.00 47.03 98 THR A CA 1
ATOM 725 C C . THR A 1 98 ? 32.937 4.477 -34.815 1.00 47.03 98 THR A C 1
ATOM 727 O O . THR A 1 98 ? 31.973 5.082 -35.263 1.00 47.03 98 THR A O 1
ATOM 730 N N . ILE A 1 99 ? 32.820 3.248 -34.305 1.00 47.56 99 ILE A N 1
ATOM 731 C CA . ILE A 1 99 ? 31.552 2.539 -34.042 1.00 47.56 99 ILE A CA 1
ATOM 732 C C . ILE A 1 99 ? 30.595 3.387 -33.159 1.00 47.56 99 ILE A C 1
ATOM 734 O O . ILE A 1 99 ? 29.384 3.231 -33.237 1.00 47.56 99 ILE A O 1
ATOM 738 N N . ALA A 1 100 ? 31.121 4.354 -32.397 1.00 47.88 100 ALA A N 1
ATOM 739 C CA . ALA A 1 100 ? 30.383 5.241 -31.494 1.00 47.88 100 ALA A CA 1
ATOM 740 C C . ALA A 1 100 ? 29.364 6.194 -32.159 1.00 47.88 100 ALA A C 1
ATOM 742 O O . ALA A 1 100 ? 28.383 6.542 -31.511 1.00 47.88 100 ALA A O 1
ATOM 743 N N . ASP A 1 101 ? 29.553 6.594 -33.424 1.00 42.16 101 ASP A N 1
ATOM 744 C CA . ASP A 1 101 ? 28.674 7.575 -34.096 1.00 42.16 101 ASP A CA 1
ATOM 745 C C . ASP A 1 101 ? 27.351 6.963 -34.611 1.00 42.16 101 ASP A C 1
ATOM 747 O O . ASP A 1 101 ? 26.480 7.679 -35.104 1.00 42.16 101 ASP A O 1
ATOM 751 N N . LEU A 1 102 ? 27.205 5.634 -34.527 1.00 46.78 102 LEU A N 1
ATOM 752 C CA . LEU A 1 102 ? 26.047 4.880 -35.026 1.00 46.78 102 LEU A CA 1
ATOM 753 C C . LEU A 1 102 ? 24.995 4.572 -33.951 1.00 46.78 102 LEU A C 1
ATOM 755 O O . LEU A 1 102 ? 23.916 4.096 -34.299 1.00 46.78 102 LEU A O 1
ATOM 759 N N . PHE A 1 103 ? 25.290 4.804 -32.670 1.00 65.62 103 PHE A N 1
ATOM 760 C CA . PHE A 1 103 ? 24.397 4.404 -31.583 1.00 65.62 103 PHE A CA 1
ATOM 761 C C . PHE A 1 103 ? 23.516 5.543 -31.114 1.00 65.62 103 PHE A C 1
ATOM 763 O O . PHE A 1 103 ? 23.988 6.660 -30.916 1.00 65.62 103 PHE A O 1
ATOM 770 N N . ASP A 1 104 ? 22.243 5.220 -30.899 1.00 71.62 104 ASP A N 1
ATOM 771 C CA . ASP A 1 104 ? 21.272 6.120 -30.299 1.00 71.62 104 ASP A CA 1
ATOM 772 C C . ASP A 1 104 ? 21.518 6.195 -28.780 1.00 71.62 104 ASP A C 1
ATOM 774 O O . ASP A 1 104 ? 21.272 5.214 -28.068 1.00 71.62 104 ASP A O 1
ATOM 778 N N . PRO A 1 105 ? 21.996 7.334 -28.248 1.00 75.06 105 PRO A N 1
ATOM 779 C CA . PRO A 1 105 ? 22.235 7.474 -26.816 1.00 75.06 105 PRO A CA 1
ATOM 780 C C . PRO A 1 105 ? 20.946 7.352 -25.992 1.00 75.06 105 PRO A C 1
ATOM 782 O O . PRO A 1 105 ? 21.002 6.999 -24.814 1.00 75.06 105 PRO A O 1
ATOM 785 N N . ILE A 1 106 ? 19.784 7.620 -26.597 1.00 82.25 106 ILE A N 1
ATOM 786 C CA . ILE A 1 106 ? 18.475 7.467 -25.956 1.00 82.25 106 ILE A CA 1
ATOM 787 C C . ILE A 1 106 ? 18.158 5.978 -25.766 1.00 82.25 106 ILE A C 1
ATOM 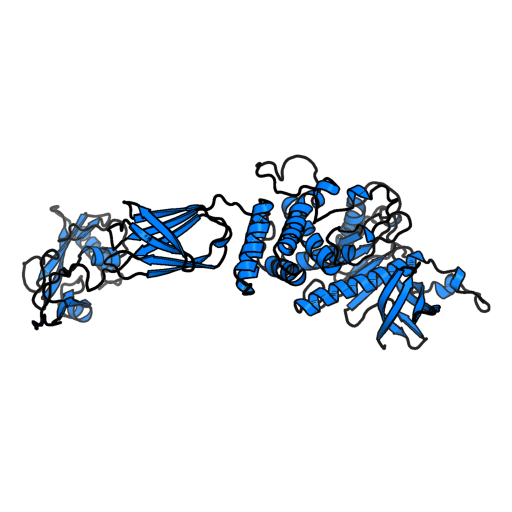789 O O . ILE A 1 106 ? 17.673 5.595 -24.703 1.00 82.25 106 ILE A O 1
ATOM 793 N N . LEU A 1 107 ? 18.488 5.119 -26.740 1.00 84.06 107 LEU A N 1
ATOM 794 C CA . LEU A 1 107 ? 18.303 3.666 -26.623 1.00 84.06 107 LEU A CA 1
ATOM 795 C C . LEU A 1 107 ? 19.146 3.082 -25.483 1.00 84.06 107 LEU A C 1
ATOM 797 O O . LEU A 1 107 ? 18.657 2.246 -24.721 1.00 84.06 107 LEU A O 1
ATOM 801 N N . THR A 1 108 ? 20.390 3.551 -25.327 1.00 88.88 108 THR A N 1
ATOM 802 C CA . THR A 1 108 ? 21.223 3.162 -24.182 1.00 88.88 108 THR A CA 1
ATOM 803 C C . THR A 1 108 ? 20.547 3.538 -22.865 1.00 88.88 108 THR A C 1
ATOM 805 O O . THR A 1 108 ? 20.444 2.689 -21.980 1.00 88.88 108 THR A O 1
ATOM 808 N N . GLU A 1 109 ? 20.055 4.773 -22.739 1.00 90.69 109 GLU A N 1
ATOM 809 C CA . GLU A 1 109 ? 19.380 5.252 -21.528 1.00 90.69 109 GLU A CA 1
ATOM 810 C C . GLU A 1 109 ? 18.099 4.465 -21.213 1.00 90.69 109 GLU A C 1
ATOM 812 O O . GLU A 1 109 ? 17.923 4.047 -20.069 1.00 90.69 109 GLU A O 1
ATOM 817 N N . TYR A 1 110 ? 17.260 4.164 -22.211 1.00 90.50 110 TYR A N 1
ATOM 818 C CA . TYR A 1 110 ? 16.114 3.266 -22.035 1.00 90.50 110 TYR A CA 1
ATOM 819 C C . TYR A 1 110 ? 16.534 1.904 -21.478 1.00 90.50 110 TYR A C 1
ATOM 821 O O . TYR A 1 110 ? 15.974 1.433 -20.489 1.00 90.50 110 TYR A O 1
ATOM 829 N N . ALA A 1 111 ? 17.499 1.251 -22.128 1.00 92.56 111 ALA A N 1
ATOM 830 C CA . ALA A 1 111 ? 17.869 -0.127 -21.834 1.00 92.56 111 ALA A CA 1
ATOM 831 C C . ALA A 1 111 ? 18.488 -0.268 -20.440 1.00 92.56 111 ALA A C 1
ATOM 833 O O . ALA A 1 111 ? 18.066 -1.113 -19.649 1.00 92.56 111 ALA A O 1
ATOM 834 N N . VAL A 1 112 ? 19.462 0.583 -20.107 1.00 95.00 112 VAL A N 1
ATOM 835 C CA . VAL A 1 112 ? 20.132 0.515 -18.801 1.00 95.00 112 VAL A CA 1
ATOM 836 C C . VAL A 1 112 ? 19.299 1.132 -17.685 1.00 95.00 112 VAL A C 1
ATOM 838 O O . VAL A 1 112 ? 19.324 0.618 -16.566 1.00 95.00 112 VAL A O 1
ATOM 841 N N . GLY A 1 113 ? 18.525 2.179 -17.980 1.00 94.94 113 GLY A N 1
ATOM 842 C CA . GLY A 1 113 ? 17.643 2.821 -17.012 1.00 94.94 113 GLY A CA 1
ATOM 843 C C . GLY A 1 113 ? 16.479 1.925 -16.612 1.00 94.94 113 GLY A C 1
ATOM 844 O O . GLY A 1 113 ? 16.203 1.783 -15.416 1.00 94.94 113 GLY A O 1
ATOM 845 N N . SER A 1 114 ? 15.856 1.253 -17.587 1.00 95.50 114 SER A N 1
ATOM 846 C CA . SER A 1 114 ? 14.793 0.286 -17.313 1.00 95.50 114 SER A CA 1
ATOM 847 C C . SER A 1 114 ? 15.318 -0.941 -16.566 1.00 95.50 114 SER A C 1
ATOM 849 O O . SER A 1 114 ? 14.777 -1.264 -15.511 1.00 95.50 114 SER A O 1
ATOM 851 N N . MET A 1 115 ? 16.429 -1.545 -17.015 1.00 96.62 115 MET A N 1
ATOM 852 C CA . MET A 1 115 ? 17.050 -2.690 -16.337 1.00 96.62 115 MET A CA 1
ATOM 853 C C . MET A 1 115 ? 17.428 -2.365 -14.885 1.00 96.62 115 MET A C 1
ATOM 855 O O . MET A 1 115 ? 17.048 -3.084 -13.964 1.00 96.62 115 MET A O 1
ATOM 859 N N . SER A 1 116 ? 18.144 -1.259 -14.658 1.00 96.81 116 SER A N 1
ATOM 860 C CA . SER A 1 116 ? 18.577 -0.854 -13.314 1.00 96.81 116 SER A CA 1
ATOM 861 C C . SER A 1 116 ? 17.384 -0.619 -12.380 1.00 96.81 116 SER A C 1
ATOM 863 O O . SER A 1 116 ? 17.395 -1.050 -11.225 1.00 96.81 116 SER A O 1
ATOM 865 N N . SER A 1 117 ? 16.330 0.026 -12.882 1.00 96.81 117 SER A N 1
ATOM 866 C CA . SER A 1 117 ? 15.157 0.365 -12.075 1.00 96.81 117 SER A CA 1
ATOM 867 C C . SER A 1 117 ? 14.285 -0.860 -11.774 1.00 96.81 117 SER A C 1
ATOM 869 O O . SER A 1 117 ? 13.811 -0.990 -10.645 1.00 96.81 117 SER A O 1
ATOM 871 N N . VAL A 1 118 ? 14.139 -1.808 -12.710 1.00 98.00 118 VAL A N 1
ATOM 872 C CA . VAL A 1 118 ? 13.401 -3.058 -12.448 1.00 98.00 118 VAL A CA 1
ATOM 873 C C . VAL A 1 118 ? 14.167 -4.000 -11.522 1.00 98.00 118 VAL A C 1
ATOM 875 O O . VAL A 1 118 ? 13.554 -4.617 -10.657 1.00 98.00 118 VAL A O 1
ATOM 878 N N . GLN A 1 119 ? 15.501 -4.051 -11.620 1.00 97.81 119 GLN A N 1
ATOM 879 C CA . GLN A 1 119 ? 16.343 -4.779 -10.664 1.00 97.81 119 GLN A CA 1
ATOM 880 C C . GLN A 1 119 ? 16.153 -4.227 -9.255 1.00 97.81 119 GLN A C 1
ATOM 882 O O . GLN A 1 119 ? 15.984 -4.992 -8.311 1.00 97.81 119 GLN A O 1
ATOM 887 N N . LYS A 1 120 ? 16.107 -2.895 -9.122 1.00 97.44 120 LYS A N 1
ATOM 888 C CA . LYS A 1 120 ? 15.848 -2.232 -7.843 1.00 97.44 120 LYS A CA 1
ATOM 889 C C . LYS A 1 120 ? 14.468 -2.583 -7.280 1.00 97.44 120 LYS A C 1
ATOM 891 O O . LYS A 1 120 ? 14.373 -2.878 -6.093 1.00 97.44 120 LYS A O 1
ATOM 896 N N . ALA A 1 121 ? 13.420 -2.551 -8.107 1.00 98.19 121 ALA A N 1
ATOM 897 C CA . ALA A 1 121 ? 12.067 -2.909 -7.681 1.00 98.19 121 ALA A CA 1
ATOM 898 C C . ALA A 1 121 ? 11.982 -4.388 -7.267 1.00 98.19 121 ALA A C 1
ATOM 900 O O . ALA A 1 121 ? 11.528 -4.685 -6.164 1.00 98.19 121 ALA A O 1
ATOM 901 N N . TYR A 1 122 ? 12.499 -5.299 -8.098 1.00 98.44 122 TYR A N 1
ATOM 902 C CA . TYR A 1 122 ? 12.572 -6.729 -7.796 1.00 98.44 122 TYR A CA 1
ATOM 903 C C . TYR A 1 122 ? 13.302 -6.983 -6.471 1.00 98.44 122 TYR A C 1
ATOM 905 O O . TYR A 1 122 ? 12.772 -7.656 -5.589 1.00 98.44 122 TYR A O 1
ATOM 913 N N . ASP A 1 123 ? 14.506 -6.421 -6.313 1.00 97.62 123 ASP A N 1
ATOM 914 C CA . ASP A 1 123 ? 15.332 -6.620 -5.120 1.00 97.62 123 ASP A CA 1
ATOM 915 C C . ASP A 1 123 ? 14.658 -6.073 -3.865 1.00 97.62 123 ASP A C 1
ATOM 917 O O . ASP A 1 123 ? 14.828 -6.651 -2.793 1.00 97.62 123 ASP A O 1
ATOM 921 N N . TYR A 1 124 ? 13.890 -4.985 -3.984 1.00 98.31 124 TYR A N 1
ATOM 922 C CA . TYR A 1 124 ? 13.115 -4.447 -2.871 1.00 98.31 124 TYR A CA 1
ATOM 923 C C . TYR A 1 124 ? 12.078 -5.466 -2.384 1.00 98.31 124 TYR A C 1
ATOM 925 O O . TYR A 1 124 ? 12.089 -5.823 -1.207 1.00 98.31 124 TYR A O 1
ATOM 933 N N . TYR A 1 125 ? 11.238 -5.996 -3.279 1.00 98.38 125 TYR A N 1
ATOM 934 C CA . TYR A 1 125 ? 10.220 -6.989 -2.917 1.00 98.38 125 TYR A CA 1
ATOM 935 C C . TYR A 1 125 ? 10.824 -8.309 -2.397 1.00 98.38 125 TYR A C 1
ATOM 937 O O . TYR A 1 125 ? 10.360 -8.838 -1.382 1.00 98.38 125 TYR A O 1
ATOM 945 N N . ASP A 1 126 ? 11.887 -8.819 -3.027 1.00 97.88 126 ASP A N 1
ATOM 946 C CA . ASP A 1 126 ? 12.537 -10.069 -2.604 1.00 97.88 126 ASP A CA 1
ATOM 947 C C . ASP A 1 126 ? 13.257 -9.896 -1.257 1.00 97.88 126 ASP A C 1
ATOM 949 O O . ASP A 1 126 ? 13.077 -10.688 -0.335 1.00 97.88 126 ASP A O 1
ATOM 953 N N . THR A 1 127 ? 14.020 -8.814 -1.083 1.00 96.69 127 THR A N 1
ATOM 954 C CA . THR A 1 127 ? 14.785 -8.590 0.155 1.00 96.69 127 THR A CA 1
ATOM 955 C C . THR A 1 127 ? 13.877 -8.290 1.341 1.00 96.69 127 THR A C 1
ATOM 957 O O . THR A 1 127 ? 14.123 -8.792 2.438 1.00 96.69 127 THR A O 1
ATOM 960 N N . MET A 1 128 ? 12.847 -7.463 1.140 1.00 94.94 128 MET A N 1
ATOM 961 C CA . MET A 1 128 ? 11.976 -7.026 2.231 1.00 94.94 128 MET A CA 1
ATOM 962 C C . MET A 1 128 ? 10.935 -8.083 2.594 1.00 94.94 128 MET A C 1
ATOM 964 O O . MET A 1 128 ? 10.620 -8.239 3.773 1.00 94.94 128 MET A O 1
ATOM 968 N N . TYR A 1 129 ? 10.413 -8.818 1.606 1.00 94.12 129 TYR A N 1
ATOM 969 C CA . TYR A 1 129 ? 9.233 -9.670 1.795 1.00 94.12 129 TYR A CA 1
ATOM 970 C C . TYR A 1 129 ? 9.422 -11.121 1.336 1.00 94.12 129 TYR A C 1
ATOM 972 O O . TYR A 1 129 ? 8.519 -11.937 1.518 1.00 94.12 129 TYR A O 1
ATOM 980 N N . GLY A 1 130 ? 10.565 -11.467 0.734 1.00 96.38 130 GLY A N 1
ATOM 981 C CA . GLY A 1 130 ? 10.771 -12.767 0.089 1.00 96.38 130 GLY A CA 1
ATOM 982 C C . GLY A 1 130 ? 9.887 -12.977 -1.144 1.00 96.38 130 GLY A C 1
ATOM 983 O O . GLY A 1 130 ? 9.653 -14.123 -1.528 1.00 96.38 130 GLY A O 1
ATOM 984 N N . TRP A 1 131 ? 9.352 -11.896 -1.726 1.00 96.81 131 TRP A N 1
ATOM 985 C CA . TRP A 1 131 ? 8.427 -11.934 -2.857 1.00 96.81 131 TRP A CA 1
ATOM 986 C C . TRP A 1 131 ? 9.181 -11.740 -4.173 1.00 96.81 131 TRP A C 1
ATOM 988 O O . TRP A 1 131 ? 9.647 -10.646 -4.484 1.00 96.81 131 TRP A O 1
ATOM 998 N N . LYS A 1 132 ? 9.319 -12.815 -4.951 1.00 97.69 132 LYS A N 1
ATOM 999 C CA . LYS A 1 132 ? 10.086 -12.817 -6.202 1.00 97.69 132 LYS A CA 1
ATOM 1000 C C . LYS A 1 132 ? 9.212 -12.473 -7.401 1.00 97.69 132 LYS A C 1
ATOM 1002 O O . LYS A 1 132 ? 8.265 -13.198 -7.689 1.00 97.69 132 LYS A O 1
ATOM 1007 N N . SER A 1 133 ? 9.599 -11.452 -8.166 1.00 97.44 133 SER A N 1
ATOM 1008 C CA . SER A 1 133 ? 8.850 -10.978 -9.342 1.00 97.44 133 SER A CA 1
ATOM 1009 C C . SER A 1 133 ? 7.419 -10.526 -8.993 1.00 97.44 133 SER A C 1
ATOM 1011 O O . SER A 1 133 ? 7.142 -10.135 -7.861 1.00 97.44 133 SER A O 1
ATOM 1013 N N . PHE A 1 134 ? 6.509 -10.543 -9.965 1.00 96.50 134 PHE A N 1
ATOM 1014 C CA . PHE A 1 134 ? 5.109 -10.166 -9.787 1.00 96.50 134 PHE A CA 1
ATOM 1015 C C . PHE A 1 134 ? 4.328 -11.175 -8.935 1.00 96.50 134 PHE A C 1
ATOM 1017 O O . PHE A 1 134 ? 3.467 -10.778 -8.158 1.00 96.50 134 PHE A O 1
ATOM 1024 N N . ASP A 1 135 ? 4.621 -12.470 -9.056 1.00 94.75 135 ASP A N 1
ATOM 1025 C CA . ASP A 1 135 ? 3.815 -13.566 -8.496 1.00 94.75 135 ASP A CA 1
ATOM 1026 C C . ASP A 1 135 ? 4.358 -14.179 -7.200 1.00 94.75 135 ASP A C 1
ATOM 1028 O O . ASP A 1 135 ? 3.711 -15.045 -6.616 1.00 94.75 135 ASP A O 1
ATOM 1032 N N . GLY A 1 136 ? 5.535 -13.748 -6.751 1.00 95.81 136 GLY A N 1
ATOM 1033 C CA . GLY A 1 136 ? 6.206 -14.312 -5.584 1.00 95.81 136 GLY A CA 1
ATOM 1034 C C . GLY A 1 136 ? 7.027 -15.568 -5.893 1.00 95.81 136 GLY A C 1
ATOM 1035 O O . GLY A 1 136 ? 7.782 -16.021 -5.032 1.00 95.81 136 GLY A O 1
ATOM 1036 N N . GLU A 1 137 ? 6.939 -16.106 -7.113 1.00 95.44 137 GLU A N 1
ATOM 1037 C CA . GLU A 1 137 ? 7.563 -17.368 -7.530 1.00 95.44 137 GLU A CA 1
ATOM 1038 C C . GLU A 1 137 ? 8.673 -17.175 -8.578 1.00 95.44 137 GLU A C 1
ATOM 1040 O O . GLU A 1 137 ? 9.327 -18.140 -8.979 1.00 95.44 137 GLU A O 1
ATOM 1045 N N . GLY A 1 138 ? 8.960 -15.929 -8.971 1.00 94.38 138 GLY A N 1
ATOM 1046 C CA . GLY A 1 138 ? 10.008 -15.614 -9.943 1.00 94.38 138 GLY A CA 1
ATOM 1047 C C . GLY A 1 138 ? 9.528 -15.665 -11.395 1.00 94.38 138 GLY A C 1
ATOM 1048 O O . GLY A 1 138 ? 10.303 -16.044 -12.280 1.00 94.38 138 GLY A O 1
ATOM 1049 N N . MET A 1 139 ? 8.266 -15.284 -11.644 1.00 93.62 139 MET A N 1
ATOM 1050 C CA . MET A 1 139 ? 7.731 -15.065 -12.992 1.00 93.62 139 MET A CA 1
ATOM 1051 C C . MET A 1 139 ? 8.722 -14.285 -13.872 1.00 93.62 139 MET A C 1
ATOM 1053 O O . MET A 1 139 ? 9.266 -13.279 -13.411 1.00 93.62 139 MET A O 1
ATOM 1057 N N . PRO A 1 140 ? 8.957 -14.706 -15.129 1.00 93.25 140 PRO A N 1
ATOM 1058 C CA . PRO A 1 140 ? 9.747 -13.914 -16.061 1.00 93.25 140 PRO A CA 1
ATOM 1059 C C . PRO A 1 140 ? 9.189 -12.493 -16.210 1.00 93.25 140 PRO A C 1
ATOM 1061 O O . PRO A 1 140 ? 7.978 -12.308 -16.314 1.00 93.25 140 PRO A O 1
ATOM 1064 N N . ILE A 1 141 ? 10.075 -11.500 -16.237 1.00 94.00 141 ILE A N 1
ATOM 1065 C CA . ILE A 1 141 ? 9.718 -10.094 -16.433 1.00 94.00 141 ILE A CA 1
ATOM 1066 C C . ILE A 1 141 ? 10.200 -9.669 -17.811 1.00 94.00 141 ILE A C 1
ATOM 1068 O O . ILE A 1 141 ? 11.394 -9.722 -18.114 1.00 94.00 141 ILE A O 1
ATOM 1072 N N . GLU A 1 142 ? 9.271 -9.202 -18.631 1.00 90.69 142 GLU A N 1
ATOM 1073 C CA . GLU A 1 142 ? 9.576 -8.641 -19.938 1.00 90.69 142 GLU A CA 1
ATOM 1074 C C . GLU A 1 142 ? 9.341 -7.131 -19.924 1.00 90.69 142 GLU A C 1
ATOM 1076 O O . GLU A 1 142 ? 8.276 -6.648 -19.525 1.00 90.69 142 GLU A O 1
ATOM 1081 N N . LEU A 1 143 ? 10.364 -6.392 -20.351 1.00 92.00 143 LEU A N 1
ATOM 1082 C CA . LEU A 1 143 ? 10.321 -4.950 -20.540 1.00 92.00 143 LEU A CA 1
ATOM 1083 C C . LEU A 1 143 ? 10.414 -4.634 -22.031 1.00 92.00 143 LEU A C 1
ATOM 1085 O O . LEU A 1 143 ? 11.343 -5.083 -22.705 1.00 92.00 143 LEU A O 1
ATOM 1089 N N . ILE A 1 144 ? 9.492 -3.818 -22.530 1.00 86.94 144 ILE A N 1
ATOM 1090 C CA . ILE A 1 144 ? 9.497 -3.355 -23.919 1.00 86.94 144 ILE A CA 1
ATOM 1091 C C . ILE A 1 144 ? 9.746 -1.849 -23.937 1.00 86.94 144 ILE A C 1
ATOM 1093 O O . ILE A 1 144 ? 8.952 -1.077 -23.403 1.00 86.94 144 ILE A O 1
ATOM 1097 N N . ILE A 1 145 ? 10.842 -1.433 -24.567 1.00 86.75 145 ILE A N 1
ATOM 1098 C CA . ILE A 1 145 ? 11.276 -0.030 -24.635 1.00 86.75 145 ILE A CA 1
ATOM 1099 C C . ILE A 1 145 ? 11.108 0.566 -26.041 1.00 86.75 145 ILE A C 1
ATOM 1101 O O . ILE A 1 145 ? 10.870 -0.164 -27.003 1.00 86.75 145 ILE A O 1
ATOM 1105 N N . ASP A 1 146 ? 11.246 1.893 -26.148 1.00 79.88 146 ASP A N 1
ATOM 1106 C CA . ASP A 1 146 ? 11.093 2.673 -27.392 1.00 79.88 146 ASP A CA 1
ATOM 1107 C C . ASP A 1 146 ? 9.791 2.350 -28.149 1.00 79.88 146 ASP A C 1
ATOM 1109 O O . ASP A 1 146 ? 9.754 2.182 -29.372 1.00 79.88 146 ASP A O 1
ATOM 1113 N N . VAL A 1 147 ? 8.684 2.238 -27.410 1.00 74.81 147 VAL A N 1
ATOM 1114 C CA . VAL A 1 147 ? 7.366 2.012 -28.011 1.00 74.81 147 VAL A CA 1
ATOM 1115 C C . VAL A 1 147 ? 6.945 3.268 -28.792 1.00 74.81 147 VAL A C 1
ATOM 1117 O O . VAL A 1 147 ? 6.711 4.330 -28.219 1.00 74.81 147 VAL A O 1
ATOM 1120 N N . LYS A 1 148 ? 6.863 3.149 -30.126 1.00 67.38 148 LYS A N 1
ATOM 1121 C CA . LYS A 1 148 ? 6.519 4.230 -31.078 1.00 67.38 148 LYS A CA 1
ATOM 1122 C C . LYS A 1 148 ? 5.047 4.210 -31.507 1.00 67.38 148 LYS A C 1
ATOM 1124 O O . LYS A 1 148 ? 4.415 3.155 -31.540 1.00 67.38 148 LYS A O 1
ATOM 1129 N N . ASP A 1 149 ? 4.547 5.343 -32.014 1.00 53.47 149 ASP A N 1
ATOM 1130 C CA . ASP A 1 149 ? 3.182 5.500 -32.570 1.00 53.47 149 ASP A CA 1
ATOM 1131 C C . ASP A 1 149 ? 2.801 4.501 -33.651 1.00 53.47 149 ASP A C 1
ATOM 1133 O O . ASP A 1 149 ? 1.622 4.232 -33.876 1.00 53.47 149 ASP A O 1
ATOM 1137 N N . SER A 1 150 ? 3.769 3.976 -34.399 1.00 46.03 150 SER A N 1
ATOM 1138 C CA . SER A 1 150 ? 3.500 3.016 -35.470 1.00 46.03 150 SER A CA 1
ATOM 1139 C C . SER A 1 150 ? 2.844 1.735 -34.947 1.00 46.03 150 SER A C 1
ATOM 1141 O O . SER A 1 150 ? 2.145 1.074 -35.709 1.00 46.03 150 SER A O 1
ATOM 1143 N N . LEU A 1 151 ? 2.990 1.432 -33.651 1.00 49.81 151 LEU A N 1
ATOM 1144 C CA . LEU A 1 151 ? 2.314 0.327 -32.964 1.00 49.81 151 LEU A CA 1
ATOM 1145 C C . LEU A 1 151 ? 0.843 0.626 -32.624 1.00 49.81 151 LEU A C 1
ATOM 1147 O O . LEU A 1 151 ? 0.109 -0.286 -32.269 1.00 49.81 151 LEU A O 1
ATOM 1151 N N . SER A 1 152 ? 0.381 1.871 -32.785 1.00 47.69 152 SER A N 1
ATOM 1152 C CA . SER A 1 152 ? -1.034 2.256 -32.617 1.00 47.69 152 SER A CA 1
ATOM 1153 C C . SER A 1 152 ? -1.901 2.012 -33.866 1.00 47.69 152 SER A C 1
ATOM 1155 O O . SER A 1 152 ? -3.120 2.204 -33.827 1.00 47.69 152 SER A O 1
ATOM 1157 N N . HIS A 1 153 ? -1.296 1.595 -34.988 1.00 48.97 153 HIS A N 1
ATOM 1158 C CA . HIS A 1 153 ? -2.018 1.320 -36.234 1.00 48.97 153 HIS A CA 1
ATOM 1159 C C . HIS A 1 153 ? -2.745 -0.034 -36.188 1.00 48.97 153 HIS A C 1
ATOM 1161 O O . HIS A 1 153 ? -2.382 -0.926 -35.427 1.00 48.97 153 HIS A O 1
ATOM 1167 N N . GLU A 1 154 ? -3.819 -0.150 -36.981 1.00 51.22 154 GLU A N 1
ATOM 1168 C CA . GLU A 1 154 ? -4.828 -1.215 -36.895 1.00 51.22 154 GLU A CA 1
ATOM 1169 C C . GLU A 1 154 ? -4.248 -2.628 -36.731 1.00 51.22 154 GLU A C 1
ATOM 1171 O O . GLU A 1 154 ? -3.469 -3.110 -37.553 1.00 51.22 154 GLU A O 1
ATOM 1176 N N . VAL A 1 155 ? -4.708 -3.312 -35.679 1.00 55.53 155 VAL A N 1
ATOM 1177 C CA . VAL A 1 155 ? -4.450 -4.734 -35.445 1.00 55.53 155 VAL A CA 1
ATOM 1178 C C . VAL A 1 155 ? -4.989 -5.537 -36.634 1.00 55.53 155 VAL A C 1
ATOM 1180 O O . VAL A 1 155 ? -6.166 -5.363 -36.973 1.00 55.53 155 VAL A O 1
ATOM 1183 N N . PRO A 1 156 ? -4.202 -6.440 -37.252 1.00 56.19 156 PRO A N 1
ATOM 1184 C CA . PRO A 1 156 ? -4.729 -7.366 -38.246 1.00 56.19 156 PRO A CA 1
ATOM 1185 C C . PRO A 1 156 ? -5.980 -8.076 -37.710 1.00 56.19 156 PRO A C 1
ATOM 1187 O O . PRO A 1 156 ? -6.024 -8.516 -36.559 1.00 56.19 156 PRO A O 1
ATOM 1190 N N . ALA A 1 157 ? -7.021 -8.191 -38.539 1.00 56.00 157 ALA A N 1
ATOM 1191 C CA . ALA A 1 157 ? -8.315 -8.739 -38.116 1.00 56.00 157 ALA A CA 1
ATOM 1192 C C . ALA A 1 157 ? -8.196 -10.139 -37.472 1.00 56.00 157 ALA A C 1
ATOM 1194 O O . ALA A 1 157 ? -8.972 -10.474 -36.569 1.00 56.00 157 ALA A O 1
ATOM 1195 N N . ASP A 1 158 ? -7.171 -10.896 -37.868 1.00 59.12 158 ASP A N 1
ATOM 1196 C CA . ASP A 1 158 ? -6.914 -12.281 -37.471 1.00 59.12 158 ASP A CA 1
ATOM 1197 C C . ASP A 1 158 ? -5.998 -12.433 -36.237 1.00 59.12 158 ASP A C 1
ATOM 1199 O O . ASP A 1 158 ? -5.702 -13.555 -35.834 1.00 59.12 158 ASP A O 1
ATOM 1203 N N . SER A 1 159 ? -5.554 -11.340 -35.601 1.00 60.28 159 SER A N 1
ATOM 1204 C CA . SER A 1 159 ? -4.710 -11.413 -34.396 1.00 60.28 159 SER A CA 1
ATOM 1205 C C . SER A 1 159 ? -5.456 -11.971 -33.174 1.00 60.28 159 SER A C 1
ATOM 1207 O O . SER A 1 159 ? -6.674 -11.787 -33.034 1.00 60.28 159 SER A O 1
ATOM 1209 N N . ASP A 1 160 ? -4.712 -12.606 -32.262 1.00 60.59 160 ASP A N 1
ATOM 1210 C CA . ASP A 1 160 ? -5.231 -13.131 -30.990 1.00 60.59 160 ASP A CA 1
ATOM 1211 C C . ASP A 1 160 ? -5.867 -12.021 -30.126 1.00 60.59 160 ASP A C 1
ATOM 1213 O O . ASP A 1 160 ? -5.515 -10.843 -30.212 1.00 60.59 160 ASP A O 1
ATOM 1217 N N . SER A 1 161 ? -6.808 -12.409 -29.267 1.00 60.91 161 SER A N 1
ATOM 1218 C CA . SER A 1 161 ? -7.404 -11.578 -28.222 1.00 60.91 161 SER A CA 1
ATOM 1219 C C . SER A 1 161 ? -6.389 -10.860 -27.323 1.00 60.91 161 SER A C 1
ATOM 1221 O O . SER A 1 161 ? -6.600 -9.687 -27.032 1.00 60.91 161 SER A O 1
ATOM 1223 N N .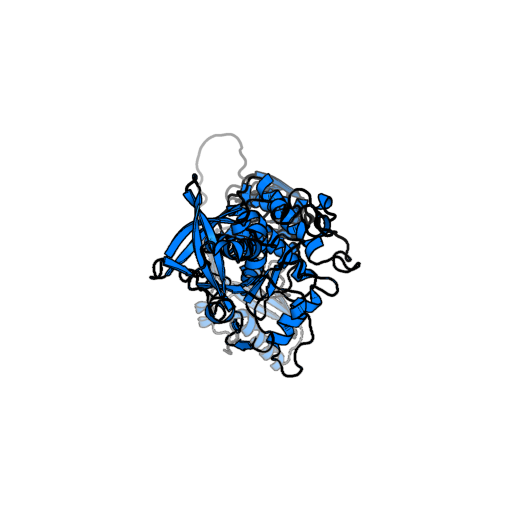 ALA A 1 162 ? -5.288 -11.502 -26.921 1.00 57.56 162 ALA A N 1
ATOM 1224 C CA . ALA A 1 162 ? -4.282 -10.890 -26.051 1.00 57.56 162 ALA A CA 1
ATOM 1225 C C . ALA A 1 162 ? -3.505 -9.785 -26.783 1.00 57.56 162 ALA A C 1
ATOM 1227 O O . ALA A 1 162 ? -3.393 -8.673 -26.279 1.00 57.56 162 ALA A O 1
ATOM 1228 N N . LEU A 1 163 ? -3.095 -10.037 -28.032 1.00 56.28 163 LEU A N 1
ATOM 1229 C CA . LEU A 1 163 ? -2.545 -9.013 -28.928 1.00 56.28 163 LEU A CA 1
ATOM 1230 C C . LEU A 1 163 ? -3.527 -7.856 -29.114 1.00 56.28 163 LEU A C 1
ATOM 1232 O O . LEU A 1 163 ? -3.171 -6.701 -28.923 1.00 56.28 163 LEU A O 1
ATOM 1236 N N . LYS A 1 164 ? -4.794 -8.148 -29.424 1.00 60.91 164 LYS A N 1
ATOM 1237 C CA . LYS A 1 164 ? -5.827 -7.113 -29.557 1.00 60.91 164 LYS A CA 1
ATOM 1238 C C . LYS A 1 164 ? -5.964 -6.270 -28.292 1.00 60.91 164 LYS A C 1
ATOM 1240 O O . LYS A 1 164 ? -6.196 -5.075 -28.424 1.00 60.91 164 LYS A O 1
ATOM 1245 N N . LYS A 1 165 ? -5.800 -6.852 -27.100 1.00 58.91 165 LYS A N 1
ATOM 1246 C CA . LYS A 1 165 ? -5.822 -6.128 -25.823 1.00 58.91 165 LYS A CA 1
ATOM 1247 C C . LYS A 1 165 ? -4.553 -5.322 -25.558 1.00 58.91 165 LYS A C 1
ATOM 1249 O O . LYS A 1 165 ? -4.689 -4.207 -25.088 1.00 58.91 165 LYS A O 1
ATOM 1254 N N . VAL A 1 166 ? -3.366 -5.812 -25.919 1.00 56.81 166 VAL A N 1
ATOM 1255 C CA . VAL A 1 166 ? -2.109 -5.037 -25.856 1.00 56.81 166 VAL A CA 1
ATOM 1256 C C . VAL A 1 166 ? -2.211 -3.807 -26.754 1.00 56.81 166 VAL A C 1
ATOM 1258 O O . VAL A 1 166 ? -2.023 -2.684 -26.303 1.00 56.81 166 VAL A O 1
ATOM 1261 N N . PHE A 1 167 ? -2.624 -3.994 -28.008 1.00 59.72 167 PHE A N 1
ATOM 1262 C CA . PHE A 1 167 ? -2.846 -2.892 -28.941 1.00 59.72 167 PHE A CA 1
ATOM 1263 C C . PHE A 1 167 ? -4.017 -1.994 -28.520 1.00 59.72 167 PHE A C 1
ATOM 1265 O O . PHE A 1 167 ? -3.966 -0.788 -28.739 1.00 59.72 167 PHE A O 1
ATOM 1272 N N . ALA A 1 168 ? -5.073 -2.545 -27.911 1.00 57.06 168 ALA A N 1
ATOM 1273 C CA . ALA A 1 168 ? -6.163 -1.749 -27.355 1.00 57.06 168 ALA A CA 1
ATOM 1274 C C . ALA A 1 168 ? -5.722 -0.958 -26.123 1.00 57.06 168 ALA A C 1
ATOM 1276 O O . ALA A 1 168 ? -6.135 0.182 -26.013 1.00 57.06 168 ALA A O 1
ATOM 1277 N N . ALA A 1 169 ? -4.878 -1.497 -25.244 1.00 50.06 169 ALA A N 1
ATOM 1278 C CA . ALA A 1 169 ? -4.284 -0.766 -24.130 1.00 50.06 169 ALA A CA 1
ATOM 1279 C C . ALA A 1 169 ? -3.408 0.375 -24.665 1.00 50.06 169 ALA A C 1
ATOM 1281 O O . ALA A 1 169 ? -3.639 1.525 -24.307 1.00 50.06 169 ALA A O 1
ATOM 1282 N N . ILE A 1 170 ? -2.534 0.089 -25.640 1.00 51.84 170 ILE A N 1
ATOM 1283 C CA . ILE A 1 170 ? -1.749 1.097 -26.375 1.00 51.84 170 ILE A CA 1
ATOM 1284 C C . ILE A 1 170 ? -2.666 2.167 -27.005 1.00 51.84 170 ILE A C 1
ATOM 1286 O O . ILE A 1 170 ? -2.353 3.350 -26.958 1.00 51.84 170 ILE A O 1
ATOM 1290 N N . LYS A 1 171 ? -3.828 1.788 -27.555 1.00 51.69 171 LYS A N 1
ATOM 1291 C CA . LYS A 1 171 ? -4.796 2.695 -28.204 1.00 51.69 171 LYS A CA 1
ATOM 1292 C C . LYS A 1 171 ? -5.694 3.475 -27.229 1.00 51.69 171 LYS A C 1
ATOM 1294 O O . LYS A 1 171 ? -6.069 4.603 -27.532 1.00 51.69 171 LYS A O 1
ATOM 1299 N N . VAL A 1 172 ? -6.084 2.874 -26.105 1.00 43.19 172 VAL A N 1
ATOM 1300 C CA . VAL A 1 172 ? -6.920 3.469 -25.044 1.00 43.19 172 VAL A CA 1
ATOM 1301 C C . VAL A 1 172 ? -6.108 4.490 -24.257 1.00 43.19 172 VAL A C 1
ATOM 1303 O O . VAL A 1 172 ? -6.633 5.554 -23.947 1.00 43.19 172 VAL A O 1
ATOM 1306 N N . LEU A 1 173 ? -4.827 4.205 -24.019 1.00 41.16 173 LEU A N 1
ATOM 1307 C CA . LEU A 1 173 ? -3.896 5.129 -23.378 1.00 41.16 173 LEU A CA 1
ATOM 1308 C C . LEU A 1 173 ? -3.530 6.322 -24.283 1.00 41.16 173 LEU A C 1
ATOM 1310 O O . LEU A 1 173 ? -3.076 7.340 -23.774 1.00 41.16 173 LEU A O 1
ATOM 1314 N N . LEU A 1 174 ? -3.709 6.227 -25.613 1.00 48.16 174 LEU A N 1
ATOM 1315 C CA . LEU A 1 174 ? -3.150 7.192 -26.577 1.00 48.16 174 LEU A CA 1
ATOM 1316 C C . LEU A 1 174 ? -4.086 7.499 -27.770 1.00 48.16 174 LEU A C 1
ATOM 1318 O O . LEU A 1 174 ? -3.806 7.120 -28.911 1.00 48.16 174 LEU A O 1
ATOM 1322 N N . PRO A 1 175 ? -5.205 8.219 -27.564 1.00 40.69 175 PRO A N 1
ATOM 1323 C CA . PRO A 1 175 ? -6.116 8.592 -28.650 1.00 40.69 175 PRO A CA 1
ATOM 1324 C C . PRO A 1 175 ? -5.576 9.710 -29.564 1.00 40.69 175 PRO A C 1
ATOM 1326 O O . PRO A 1 175 ? -6.150 9.965 -30.627 1.00 40.69 175 PRO A O 1
ATOM 1329 N N . SER A 1 176 ? -4.483 10.381 -29.189 1.00 38.72 176 SER A N 1
ATOM 1330 C CA . SER A 1 176 ? -3.874 11.440 -29.992 1.00 38.72 176 SER A CA 1
ATOM 1331 C C . SER A 1 176 ? -2.424 11.711 -29.597 1.00 38.72 176 SER A C 1
ATOM 1333 O O . SER A 1 176 ? -2.177 11.974 -28.428 1.00 38.72 176 SER A O 1
ATOM 1335 N N . LEU A 1 177 ? -1.559 11.816 -30.615 1.00 36.44 177 LEU A N 1
ATOM 1336 C CA . LEU A 1 177 ? -0.209 12.412 -30.649 1.00 36.44 177 LEU A CA 1
ATOM 1337 C C . LEU A 1 177 ? 0.962 11.438 -30.737 1.00 36.44 177 LEU A C 1
ATOM 1339 O O . LEU A 1 177 ? 0.821 10.241 -30.540 1.00 36.44 177 LEU A O 1
ATOM 1343 N N . LYS A 1 178 ? 2.071 12.020 -31.203 1.00 46.12 178 LYS A N 1
ATOM 1344 C CA . LYS A 1 178 ? 3.288 11.345 -31.606 1.00 46.12 178 LYS A CA 1
ATOM 1345 C C . LYS A 1 178 ? 4.191 11.005 -30.414 1.00 46.12 178 LYS A C 1
ATOM 1347 O O . LYS A 1 178 ? 4.346 11.849 -29.536 1.00 46.12 178 LYS A O 1
ATOM 1352 N N . ASP A 1 179 ? 4.848 9.853 -30.498 1.00 56.41 179 ASP A N 1
ATOM 1353 C CA . ASP A 1 179 ? 5.567 9.103 -29.464 1.00 56.41 179 ASP A CA 1
ATOM 1354 C C . ASP A 1 179 ? 4.668 8.672 -28.277 1.00 56.41 179 ASP A C 1
ATOM 1356 O O . ASP A 1 179 ? 3.864 9.456 -27.782 1.00 56.41 179 ASP A O 1
ATOM 1360 N N . VAL A 1 180 ? 4.782 7.423 -27.790 1.00 64.94 180 VAL A N 1
ATOM 1361 C CA . VAL A 1 180 ? 4.065 6.993 -26.572 1.00 64.94 180 VAL A CA 1
ATOM 1362 C C . VAL A 1 180 ? 4.631 7.781 -25.395 1.00 64.94 180 VAL A C 1
ATOM 1364 O O . VAL A 1 180 ? 5.754 7.533 -24.973 1.00 64.94 180 VAL A O 1
ATOM 1367 N N . GLN A 1 181 ? 3.878 8.735 -24.855 1.00 77.88 181 GLN A N 1
ATOM 1368 C CA . GLN A 1 181 ? 4.321 9.549 -23.718 1.00 77.88 181 GLN A CA 1
ATOM 1369 C C . GLN A 1 181 ? 3.853 8.945 -22.392 1.00 77.88 181 GLN A C 1
ATOM 1371 O O . GLN A 1 181 ? 3.293 9.642 -21.552 1.00 77.88 181 GLN A O 1
ATOM 1376 N N . ASN A 1 182 ? 4.033 7.628 -22.232 1.00 81.44 182 ASN A N 1
ATOM 1377 C CA . ASN A 1 182 ? 3.650 6.918 -21.015 1.00 81.44 182 ASN A CA 1
ATOM 1378 C C . ASN A 1 182 ? 4.533 5.687 -20.722 1.00 81.44 182 ASN A C 1
ATOM 1380 O O . ASN A 1 182 ? 5.292 5.234 -21.586 1.00 81.44 182 ASN A O 1
ATOM 1384 N N . ALA A 1 183 ? 4.393 5.140 -19.516 1.00 87.88 183 ALA A N 1
ATOM 1385 C CA . ALA A 1 183 ? 4.762 3.774 -19.151 1.00 87.88 183 ALA A CA 1
ATOM 1386 C C . ALA A 1 183 ? 3.492 3.010 -18.727 1.00 87.88 183 ALA A C 1
ATOM 1388 O O . ALA A 1 183 ? 2.480 3.642 -18.433 1.00 87.88 183 ALA A O 1
ATOM 1389 N N . ALA A 1 184 ? 3.496 1.676 -18.802 1.00 86.75 184 ALA A N 1
ATOM 1390 C CA . ALA A 1 184 ? 2.351 0.882 -18.343 1.00 86.75 184 ALA A CA 1
ATOM 1391 C C . ALA A 1 184 ? 2.704 -0.586 -18.081 1.00 86.75 184 ALA A C 1
ATOM 1393 O O . ALA A 1 184 ? 3.400 -1.219 -18.879 1.00 86.75 184 ALA A O 1
ATOM 1394 N N . PHE A 1 185 ? 2.117 -1.170 -17.040 1.00 90.44 185 PHE A N 1
ATOM 1395 C CA . PHE A 1 185 ? 2.002 -2.612 -16.858 1.00 90.44 185 PHE A CA 1
ATOM 1396 C C . PHE A 1 185 ? 0.773 -3.173 -17.586 1.00 90.44 185 PHE A C 1
ATOM 1398 O O . PHE A 1 185 ? -0.374 -2.792 -17.346 1.00 90.44 185 PHE A O 1
ATOM 1405 N N . ILE A 1 186 ? 0.996 -4.154 -18.459 1.00 84.19 186 ILE A N 1
ATOM 1406 C CA . ILE A 1 186 ? -0.048 -4.789 -19.260 1.00 84.19 186 ILE A CA 1
ATOM 1407 C C . ILE A 1 186 ? -0.456 -6.119 -18.626 1.00 84.19 186 ILE A C 1
ATOM 1409 O O . ILE A 1 186 ? 0.142 -7.164 -18.881 1.00 84.19 186 ILE A O 1
ATOM 1413 N N . LYS A 1 187 ? -1.533 -6.090 -17.836 1.00 82.38 187 LYS A N 1
ATOM 1414 C CA . LYS A 1 187 ? -2.078 -7.235 -17.081 1.00 82.38 187 LYS A CA 1
ATOM 1415 C C . LYS A 1 187 ? -2.242 -8.536 -17.876 1.00 82.38 187 LYS A C 1
ATOM 1417 O O . LYS A 1 187 ? -1.964 -9.608 -17.350 1.00 82.38 187 LYS A O 1
ATOM 1422 N N . ASP A 1 188 ? -2.714 -8.470 -19.122 1.00 76.81 188 ASP A N 1
ATOM 1423 C CA . ASP A 1 188 ? -2.971 -9.679 -19.922 1.00 76.81 188 ASP A CA 1
ATOM 1424 C C . ASP A 1 188 ? -1.688 -10.388 -20.392 1.00 76.81 188 ASP A C 1
ATOM 1426 O O . ASP A 1 188 ? -1.749 -11.561 -20.759 1.00 76.81 188 ASP A O 1
ATOM 1430 N N . THR A 1 189 ? -0.548 -9.691 -20.398 1.00 75.06 189 THR A N 1
ATOM 1431 C CA . THR A 1 189 ? 0.742 -10.216 -20.879 1.00 75.06 189 THR A CA 1
ATOM 1432 C C . THR A 1 189 ? 1.871 -10.108 -19.856 1.00 75.06 189 THR A C 1
ATOM 1434 O O . THR A 1 189 ? 2.976 -10.550 -20.130 1.00 75.06 189 THR A O 1
ATOM 1437 N N . ASN A 1 190 ? 1.620 -9.529 -18.678 1.00 85.31 190 ASN A N 1
ATOM 1438 C CA . ASN A 1 190 ? 2.608 -9.314 -17.613 1.00 85.31 190 ASN A CA 1
ATOM 1439 C C . ASN A 1 190 ? 3.860 -8.549 -18.069 1.00 85.31 190 ASN A C 1
ATOM 1441 O O . ASN A 1 190 ? 4.962 -8.801 -17.589 1.00 85.31 190 ASN A O 1
ATOM 1445 N N . VAL A 1 191 ? 3.690 -7.627 -19.014 1.00 86.38 191 VAL A N 1
ATOM 1446 C CA . VAL A 1 191 ? 4.789 -6.861 -19.610 1.00 86.38 191 VAL A CA 1
ATOM 1447 C C . VAL A 1 191 ? 4.723 -5.424 -19.136 1.00 86.38 191 VAL A C 1
ATOM 1449 O O . VAL A 1 191 ? 3.630 -4.863 -19.062 1.00 86.38 191 VAL A O 1
ATOM 1452 N N . ILE A 1 192 ? 5.880 -4.819 -18.872 1.00 90.75 192 ILE A N 1
ATOM 1453 C CA . ILE A 1 192 ? 5.969 -3.373 -18.663 1.00 90.75 192 ILE A CA 1
ATOM 1454 C C . ILE A 1 192 ? 6.471 -2.724 -19.951 1.00 90.75 192 ILE A C 1
ATOM 1456 O O . ILE A 1 192 ? 7.500 -3.119 -20.504 1.00 90.75 192 ILE A O 1
ATOM 1460 N N . ILE A 1 193 ? 5.731 -1.735 -20.436 1.00 87.25 193 ILE A N 1
ATOM 1461 C CA . ILE A 1 193 ? 6.065 -0.985 -21.643 1.00 87.25 193 ILE A CA 1
ATOM 1462 C C . ILE A 1 193 ? 6.531 0.426 -21.290 1.00 87.25 193 ILE A C 1
ATOM 1464 O O . ILE A 1 193 ? 6.005 1.042 -20.364 1.00 87.25 193 ILE A O 1
ATOM 1468 N N . PHE A 1 194 ? 7.486 0.945 -22.059 1.00 87.62 194 PHE A N 1
ATOM 1469 C CA . PHE A 1 194 ? 8.033 2.287 -21.889 1.00 87.62 194 PHE A CA 1
ATOM 1470 C C . PHE A 1 194 ? 8.059 3.045 -23.208 1.00 87.62 194 PHE A C 1
ATOM 1472 O O . PHE A 1 194 ? 8.607 2.580 -24.212 1.00 87.62 194 PHE A O 1
ATOM 1479 N N . GLY A 1 195 ? 7.533 4.260 -23.169 1.00 84.88 195 GLY A N 1
ATOM 1480 C CA . GLY A 1 195 ? 7.806 5.279 -24.165 1.00 84.88 195 GLY A CA 1
ATOM 1481 C C . GLY A 1 195 ? 8.634 6.434 -23.596 1.00 84.88 195 GLY A C 1
ATOM 1482 O O . GLY A 1 195 ? 9.401 6.272 -22.642 1.00 84.88 195 GLY A O 1
ATOM 1483 N N . LYS A 1 196 ? 8.497 7.619 -24.189 1.00 83.69 196 LYS A N 1
ATOM 1484 C CA . LYS A 1 196 ? 9.263 8.826 -23.840 1.00 83.69 196 LYS A CA 1
ATOM 1485 C C . LYS A 1 196 ? 8.373 10.053 -23.789 1.00 83.69 196 LYS A C 1
ATOM 1487 O O . LYS A 1 196 ? 7.454 10.203 -24.585 1.00 83.69 196 LYS A O 1
ATOM 1492 N N . ALA A 1 197 ? 8.744 10.987 -22.927 1.00 83.62 197 ALA A N 1
ATOM 1493 C CA . ALA A 1 197 ? 8.262 12.356 -22.966 1.00 83.62 197 ALA A CA 1
ATOM 1494 C C . ALA A 1 197 ? 9.332 13.227 -23.635 1.00 83.62 197 ALA A C 1
ATOM 1496 O O . ALA A 1 197 ? 10.485 13.246 -23.197 1.00 83.62 197 ALA A O 1
ATOM 1497 N N . ASN A 1 198 ? 8.982 13.943 -24.707 1.00 82.62 198 ASN A N 1
ATOM 1498 C CA . ASN A 1 198 ? 9.952 14.661 -25.544 1.00 82.62 198 ASN A CA 1
ATOM 1499 C C . ASN A 1 198 ? 11.116 13.733 -25.973 1.00 82.62 198 ASN A C 1
ATOM 1501 O O . ASN A 1 198 ? 10.903 12.710 -26.624 1.00 82.62 198 ASN A O 1
ATOM 1505 N N . SER A 1 199 ? 12.355 14.074 -25.613 1.00 79.75 199 SER A N 1
ATOM 1506 C CA . SER A 1 199 ? 13.552 13.265 -25.875 1.00 79.75 199 SER A CA 1
ATOM 1507 C C . SER A 1 199 ? 13.980 12.391 -24.693 1.00 79.75 199 SER A C 1
ATOM 1509 O O . SER A 1 199 ? 15.047 11.789 -24.766 1.00 79.75 199 SER A O 1
ATOM 1511 N N . LYS A 1 200 ? 13.207 12.351 -23.599 1.00 86.06 200 LYS A N 1
ATOM 1512 C CA . LYS A 1 200 ? 13.576 11.638 -22.373 1.00 86.06 200 LYS A CA 1
ATOM 1513 C C . LYS A 1 200 ? 12.758 10.350 -22.221 1.00 86.06 200 LYS A C 1
ATOM 1515 O O . LYS A 1 200 ? 11.529 10.431 -22.144 1.00 86.06 200 LYS A O 1
ATOM 1520 N N . PRO A 1 201 ? 13.410 9.180 -22.138 1.00 89.25 201 PRO A N 1
ATOM 1521 C CA . PRO A 1 201 ? 12.768 7.933 -21.738 1.00 89.25 201 PRO A CA 1
ATOM 1522 C C . PRO A 1 201 ? 11.997 8.077 -20.423 1.00 89.25 201 PRO A C 1
ATOM 1524 O O . PRO A 1 201 ? 12.518 8.637 -19.458 1.00 89.25 201 PRO A O 1
ATOM 1527 N N . LEU A 1 202 ? 10.781 7.534 -20.358 1.00 90.25 202 LEU A N 1
ATOM 1528 C CA . LEU A 1 202 ? 9.998 7.455 -19.121 1.00 90.25 202 LEU A CA 1
ATOM 1529 C C . LEU A 1 202 ? 10.427 6.233 -18.307 1.00 90.25 202 LEU A C 1
ATOM 1531 O O . LEU A 1 202 ? 9.650 5.321 -18.049 1.00 90.25 202 LEU A O 1
ATOM 1535 N N . VAL A 1 203 ? 11.708 6.202 -17.948 1.00 90.38 203 VAL A N 1
ATOM 1536 C CA . VAL A 1 203 ? 12.313 5.144 -17.140 1.00 90.38 203 VAL A CA 1
ATOM 1537 C C . VAL A 1 203 ? 12.877 5.757 -15.867 1.00 90.38 203 VAL A C 1
ATOM 1539 O O . VAL A 1 203 ? 13.488 6.826 -15.882 1.00 90.38 203 VAL A O 1
ATOM 1542 N N . GLY A 1 204 ? 12.681 5.069 -14.753 1.00 92.50 204 GLY A N 1
ATOM 1543 C CA . GLY A 1 204 ? 13.173 5.513 -13.462 1.00 92.50 204 GLY A CA 1
ATOM 1544 C C . GLY A 1 204 ? 12.641 4.642 -12.331 1.00 92.50 204 GLY A C 1
ATOM 1545 O O . GLY A 1 204 ? 11.714 3.854 -12.536 1.00 92.50 204 GLY A O 1
ATOM 1546 N N . PRO A 1 205 ? 13.258 4.714 -11.143 1.00 94.31 205 PRO A N 1
ATOM 1547 C CA . PRO A 1 205 ? 12.900 3.848 -10.029 1.00 94.31 205 PRO A CA 1
ATOM 1548 C C . PRO A 1 205 ? 11.479 4.095 -9.508 1.00 94.31 205 PRO A C 1
ATOM 1550 O O . PRO A 1 205 ? 10.863 3.144 -9.036 1.00 94.31 205 PRO A O 1
ATOM 1553 N N . GLY A 1 206 ? 10.955 5.322 -9.594 1.00 95.38 206 GLY A N 1
ATOM 1554 C CA . GLY A 1 206 ? 9.575 5.647 -9.237 1.00 95.38 206 GLY A CA 1
ATOM 1555 C C . GLY A 1 206 ? 8.583 5.102 -10.251 1.00 95.38 206 GLY A C 1
ATOM 1556 O O . GLY A 1 206 ? 7.688 4.356 -9.860 1.00 95.38 206 GLY A O 1
ATOM 1557 N N . ILE A 1 207 ? 8.795 5.393 -11.541 1.00 95.19 207 ILE A N 1
ATOM 1558 C CA . ILE A 1 207 ? 7.956 4.886 -12.640 1.00 95.19 207 ILE A CA 1
ATOM 1559 C C . ILE A 1 207 ? 7.935 3.355 -12.625 1.00 95.19 207 ILE A C 1
ATOM 1561 O O . ILE A 1 207 ? 6.877 2.744 -12.551 1.00 95.19 207 ILE A O 1
ATOM 1565 N N . ILE A 1 208 ? 9.102 2.703 -12.629 1.00 96.62 208 ILE A N 1
ATOM 1566 C CA . ILE A 1 208 ? 9.151 1.235 -12.650 1.00 96.62 208 ILE A CA 1
ATOM 1567 C C . ILE A 1 208 ? 8.655 0.637 -11.339 1.00 96.62 208 ILE A C 1
ATOM 1569 O O . ILE A 1 208 ? 7.994 -0.393 -11.375 1.00 96.62 208 ILE A O 1
ATOM 1573 N N . GLY A 1 209 ? 8.933 1.254 -10.189 1.00 97.44 209 GLY A N 1
ATOM 1574 C CA . GLY A 1 209 ? 8.381 0.793 -8.915 1.00 97.44 209 GLY A CA 1
ATOM 1575 C C . GLY A 1 209 ? 6.848 0.798 -8.913 1.00 97.44 209 GLY A C 1
ATOM 1576 O O . GLY A 1 209 ? 6.238 -0.145 -8.407 1.00 97.44 209 GLY A O 1
ATOM 1577 N N . HIS A 1 210 ? 6.239 1.808 -9.534 1.00 97.12 210 HIS A N 1
ATOM 1578 C CA . HIS A 1 210 ? 4.797 1.918 -9.737 1.00 97.12 210 HIS A CA 1
ATOM 1579 C C . HIS A 1 210 ? 4.271 0.823 -10.682 1.00 97.12 210 HIS A C 1
ATOM 1581 O O . HIS A 1 210 ? 3.467 -0.010 -10.258 1.00 97.12 210 HIS A O 1
ATOM 1587 N N . GLU A 1 211 ? 4.810 0.710 -11.901 1.00 96.69 211 GLU A N 1
ATOM 1588 C CA . GLU A 1 211 ? 4.361 -0.308 -12.868 1.00 96.69 211 GLU A CA 1
ATOM 1589 C C . GLU A 1 211 ? 4.576 -1.744 -12.372 1.00 96.69 211 GLU A C 1
ATOM 1591 O O . GLU A 1 211 ? 3.735 -2.627 -12.547 1.00 96.69 211 GLU A O 1
ATOM 1596 N N . PHE A 1 212 ? 5.695 -1.995 -11.691 1.00 98.44 212 PHE A N 1
ATOM 1597 C CA . PHE A 1 212 ? 5.973 -3.293 -11.086 1.00 98.44 212 PHE A CA 1
ATOM 1598 C C . PHE A 1 212 ? 4.924 -3.645 -10.025 1.00 98.44 212 PHE A C 1
ATOM 1600 O O . PHE A 1 212 ? 4.488 -4.793 -9.921 1.00 98.44 212 PHE A O 1
ATOM 1607 N N . THR A 1 213 ? 4.490 -2.649 -9.253 1.00 98.50 213 THR A N 1
ATOM 1608 C CA . THR A 1 213 ? 3.495 -2.830 -8.195 1.00 98.50 213 THR A CA 1
ATOM 1609 C C . THR A 1 213 ? 2.113 -3.151 -8.754 1.00 98.50 213 THR A C 1
ATOM 1611 O O . THR A 1 213 ? 1.423 -3.984 -8.168 1.00 98.50 213 THR A O 1
ATOM 1614 N N . HIS A 1 214 ? 1.728 -2.615 -9.917 1.00 96.94 214 HIS A N 1
ATOM 1615 C CA . HIS A 1 214 ? 0.526 -3.091 -10.612 1.00 96.94 214 HIS A CA 1
ATOM 1616 C C . HIS A 1 214 ? 0.588 -4.589 -10.912 1.00 96.94 214 HIS A C 1
ATOM 1618 O O . HIS A 1 214 ? -0.400 -5.297 -10.702 1.00 96.94 214 HIS A O 1
ATOM 1624 N N . GLY A 1 215 ? 1.752 -5.085 -11.345 1.00 96.38 215 GLY A N 1
ATOM 1625 C CA . GLY A 1 215 ? 1.980 -6.514 -11.548 1.00 96.38 215 GLY A CA 1
ATOM 1626 C C . GLY A 1 215 ? 1.788 -7.328 -10.274 1.00 96.38 215 GLY A C 1
ATOM 1627 O O . GLY A 1 215 ? 1.072 -8.328 -10.292 1.00 96.38 215 GLY A O 1
ATOM 1628 N N . VAL A 1 216 ? 2.346 -6.868 -9.154 1.00 98.31 216 VAL A N 1
ATOM 1629 C CA . VAL A 1 216 ? 2.194 -7.527 -7.845 1.00 98.31 216 VAL A CA 1
ATOM 1630 C C . VAL A 1 216 ? 0.733 -7.538 -7.380 1.00 98.31 216 VAL A C 1
ATOM 1632 O O . VAL A 1 216 ? 0.191 -8.592 -7.035 1.00 98.31 216 VAL A O 1
ATOM 1635 N N . ILE A 1 217 ? 0.053 -6.389 -7.422 1.00 95.38 217 ILE A N 1
ATOM 1636 C CA . ILE A 1 217 ? -1.357 -6.268 -7.021 1.00 95.38 217 ILE A CA 1
ATOM 1637 C C . ILE A 1 217 ? -2.251 -7.150 -7.890 1.00 95.38 217 ILE A C 1
ATOM 1639 O O . ILE A 1 217 ? -3.187 -7.772 -7.376 1.00 95.38 217 ILE A O 1
ATOM 1643 N N . ASP A 1 218 ? -1.970 -7.239 -9.193 1.00 93.81 218 ASP A N 1
ATOM 1644 C CA . ASP A 1 218 ? -2.723 -8.104 -10.092 1.00 93.81 218 ASP A CA 1
ATOM 1645 C C . ASP A 1 218 ? -2.649 -9.576 -9.675 1.00 93.81 218 ASP A C 1
ATOM 1647 O O . ASP A 1 218 ? -3.672 -10.257 -9.754 1.00 93.81 218 ASP A O 1
ATOM 1651 N N . LYS A 1 219 ? -1.494 -10.063 -9.199 1.00 93.25 219 LYS A N 1
ATOM 1652 C CA . LYS A 1 219 ? -1.322 -11.460 -8.756 1.00 93.25 219 LYS A CA 1
ATOM 1653 C C . LYS A 1 219 ? -1.921 -11.760 -7.389 1.00 93.25 219 LYS A C 1
ATOM 1655 O O . LYS A 1 219 ? -2.232 -12.918 -7.128 1.00 93.25 219 LYS A O 1
ATOM 1660 N N . ILE A 1 220 ? -2.116 -10.747 -6.548 1.00 90.69 220 ILE A N 1
ATOM 1661 C CA . ILE A 1 220 ? -2.641 -10.932 -5.189 1.00 90.69 220 ILE A CA 1
ATOM 1662 C C . ILE A 1 220 ? -4.149 -10.658 -5.117 1.00 90.69 220 ILE A C 1
ATOM 1664 O O . ILE A 1 220 ? -4.907 -11.478 -4.602 1.00 90.69 220 ILE A O 1
ATOM 1668 N N . VAL A 1 221 ? -4.599 -9.499 -5.608 1.00 87.81 221 VAL A N 1
ATOM 1669 C CA . VAL A 1 221 ? -5.948 -8.968 -5.322 1.00 87.81 221 VAL A CA 1
ATOM 1670 C C . VAL A 1 221 ? -6.935 -9.228 -6.461 1.00 87.81 221 VAL A C 1
ATOM 1672 O O . VAL A 1 221 ? -8.144 -9.325 -6.233 1.00 87.81 221 VAL A O 1
ATOM 1675 N N . HIS A 1 222 ? -6.440 -9.318 -7.701 1.00 86.31 222 HIS A N 1
ATOM 1676 C CA . HIS A 1 222 ? -7.259 -9.432 -8.914 1.00 86.31 222 HIS A CA 1
ATOM 1677 C C . HIS A 1 222 ? -8.368 -8.363 -8.991 1.00 86.31 222 HIS A C 1
ATOM 1679 O O . HIS A 1 222 ? -9.550 -8.673 -9.183 1.00 86.31 222 HIS A O 1
ATOM 1685 N N . MET A 1 223 ? -7.991 -7.091 -8.825 1.00 85.88 223 MET A N 1
ATOM 1686 C CA . MET A 1 223 ? -8.941 -5.978 -8.793 1.00 85.88 223 MET A CA 1
ATOM 1687 C C . MET A 1 223 ? -9.789 -5.885 -10.074 1.00 85.88 223 MET A C 1
ATOM 1689 O O . MET A 1 223 ? -9.329 -6.155 -11.190 1.00 85.88 223 MET A O 1
ATOM 1693 N N . LYS A 1 224 ? -11.062 -5.509 -9.908 1.00 81.06 224 LYS A N 1
ATOM 1694 C CA . LYS A 1 224 ? -11.992 -5.261 -11.016 1.00 81.06 224 LYS A CA 1
ATOM 1695 C C . LYS A 1 224 ? -11.579 -4.006 -11.783 1.00 81.06 224 LYS A C 1
ATOM 1697 O O . LYS A 1 224 ? -11.197 -3.014 -11.183 1.00 81.06 224 LYS A O 1
ATOM 1702 N N . SER A 1 225 ? -11.768 -4.014 -13.101 1.00 81.94 225 SER A N 1
ATOM 1703 C CA . SER A 1 225 ? -11.567 -2.829 -13.945 1.00 81.94 225 SER A CA 1
ATOM 1704 C C . SER A 1 225 ? -12.750 -1.863 -13.790 1.00 81.94 225 SER A C 1
ATOM 1706 O O . SER A 1 225 ? -13.744 -1.934 -14.513 1.00 81.94 225 SER A O 1
ATOM 1708 N N . ASN A 1 226 ? -12.693 -1.029 -12.755 1.00 81.69 226 ASN A N 1
ATOM 1709 C CA . ASN A 1 226 ? -13.589 0.102 -12.531 1.00 81.69 226 ASN A CA 1
ATOM 1710 C C . ASN A 1 226 ? -12.841 1.197 -11.764 1.00 81.69 226 ASN A C 1
ATOM 1712 O O . ASN A 1 226 ? -11.899 0.886 -11.046 1.00 81.69 226 ASN A O 1
ATOM 1716 N N . VAL A 1 227 ? -13.312 2.443 -11.857 1.00 80.88 227 VAL A N 1
ATOM 1717 C CA . VAL A 1 227 ? -12.641 3.619 -11.270 1.00 80.88 227 VAL A CA 1
ATOM 1718 C C . VAL A 1 227 ? -12.362 3.460 -9.774 1.00 80.88 227 VAL A C 1
ATOM 1720 O O . VAL A 1 227 ? -11.292 3.821 -9.307 1.00 80.88 227 VAL A O 1
ATOM 1723 N N . LYS A 1 228 ? -13.291 2.872 -9.008 1.00 83.50 228 LYS A N 1
ATOM 1724 C CA . LYS A 1 228 ? -13.127 2.711 -7.558 1.00 83.50 228 LYS A CA 1
ATOM 1725 C C . LYS A 1 228 ? -11.928 1.824 -7.222 1.00 83.50 228 LYS A C 1
ATOM 1727 O O . LYS A 1 228 ? -11.087 2.205 -6.417 1.00 83.50 228 LYS A O 1
ATOM 1732 N N . ALA A 1 229 ? -11.863 0.648 -7.839 1.00 86.62 229 ALA A N 1
ATOM 1733 C CA . ALA A 1 229 ? -10.767 -0.290 -7.637 1.00 86.62 229 ALA A CA 1
ATOM 1734 C C . ALA A 1 229 ? -9.472 0.182 -8.326 1.00 86.62 229 ALA A C 1
ATOM 1736 O O . ALA A 1 229 ? -8.397 -0.002 -7.764 1.00 86.62 229 ALA A O 1
ATOM 1737 N N . GLY A 1 230 ? -9.581 0.841 -9.483 1.00 88.81 230 GLY A N 1
ATOM 1738 C CA . GLY A 1 230 ? -8.471 1.471 -10.202 1.00 88.81 230 GLY A CA 1
ATOM 1739 C C . GLY A 1 230 ? -7.761 2.520 -9.353 1.00 88.81 230 GLY A C 1
ATOM 1740 O O . GLY A 1 230 ? -6.560 2.424 -9.152 1.00 88.81 230 GLY A O 1
ATOM 1741 N N . THR A 1 231 ? -8.505 3.420 -8.706 1.00 89.94 231 THR A N 1
ATOM 1742 C CA . THR A 1 231 ? -7.945 4.405 -7.767 1.00 89.94 231 THR A CA 1
ATOM 1743 C C . THR A 1 231 ? -7.147 3.766 -6.628 1.00 89.94 231 THR A C 1
ATOM 1745 O O . THR A 1 231 ? -6.119 4.302 -6.219 1.00 89.94 231 THR A O 1
ATOM 1748 N N . ILE A 1 232 ? -7.601 2.629 -6.089 1.00 93.94 232 ILE A N 1
ATOM 1749 C CA . ILE A 1 232 ? -6.846 1.919 -5.047 1.00 93.94 232 ILE A CA 1
ATOM 1750 C C . ILE A 1 232 ? -5.589 1.266 -5.632 1.00 93.94 232 ILE A C 1
ATOM 1752 O O . ILE A 1 232 ? -4.541 1.307 -4.992 1.00 93.94 232 ILE A O 1
ATOM 1756 N N . ASN A 1 233 ? -5.685 0.690 -6.832 1.00 94.94 233 ASN A N 1
ATOM 1757 C CA . ASN A 1 233 ? -4.553 0.101 -7.543 1.00 94.94 233 ASN A CA 1
ATOM 1758 C C . ASN A 1 233 ? -3.447 1.142 -7.794 1.00 94.94 233 ASN A C 1
ATOM 1760 O O . ASN A 1 233 ? -2.320 0.948 -7.347 1.00 94.94 233 ASN A O 1
ATOM 1764 N N . GLU A 1 234 ? -3.805 2.277 -8.399 1.00 94.81 234 GLU A N 1
ATOM 1765 C CA . GLU A 1 234 ? -2.934 3.445 -8.590 1.00 94.81 234 GLU A CA 1
ATOM 1766 C C . GLU A 1 234 ? -2.333 3.932 -7.270 1.00 94.81 234 GLU A C 1
ATOM 1768 O O . GLU A 1 234 ? -1.130 4.149 -7.153 1.00 94.81 234 GLU A O 1
ATOM 1773 N N . GLY A 1 235 ? -3.162 4.047 -6.228 1.00 96.56 235 GLY A N 1
ATOM 1774 C CA . GLY A 1 235 ? -2.726 4.516 -4.918 1.00 96.56 235 GLY A CA 1
ATOM 1775 C C . GLY A 1 235 ? -1.653 3.626 -4.292 1.00 96.56 235 GLY A C 1
ATOM 1776 O O . GLY A 1 235 ? -0.672 4.130 -3.751 1.00 96.56 235 GLY A O 1
ATOM 1777 N N . TYR A 1 236 ? -1.801 2.302 -4.378 1.00 98.44 236 TYR A N 1
ATOM 1778 C CA . TYR A 1 236 ? -0.770 1.374 -3.905 1.00 98.44 236 TYR A CA 1
ATOM 1779 C C . TYR A 1 236 ? 0.487 1.425 -4.785 1.00 98.44 236 TYR A C 1
ATOM 1781 O O . TYR A 1 236 ? 1.597 1.365 -4.250 1.00 98.44 236 TYR A O 1
ATOM 1789 N N . ALA A 1 237 ? 0.329 1.554 -6.105 1.00 97.56 237 ALA A N 1
ATOM 1790 C CA . ALA A 1 237 ? 1.444 1.686 -7.037 1.00 97.56 237 ALA A CA 1
ATOM 1791 C C . ALA A 1 237 ? 2.273 2.953 -6.762 1.00 97.56 237 ALA A C 1
ATOM 1793 O O . ALA A 1 237 ? 3.498 2.871 -6.677 1.00 97.56 237 ALA A O 1
ATOM 1794 N N . ASP A 1 238 ? 1.627 4.088 -6.486 1.00 96.88 238 ASP A N 1
ATOM 1795 C CA . ASP A 1 238 ? 2.284 5.323 -6.048 1.00 96.88 238 ASP A CA 1
ATOM 1796 C C . ASP A 1 238 ? 3.034 5.152 -4.725 1.00 96.88 238 ASP A C 1
ATOM 1798 O O . ASP A 1 238 ? 4.180 5.581 -4.611 1.00 96.88 238 ASP A O 1
ATOM 1802 N N . VAL A 1 239 ? 2.424 4.508 -3.722 1.00 98.31 239 VAL A N 1
ATOM 1803 C CA . VAL A 1 239 ? 3.073 4.284 -2.417 1.00 98.31 239 VAL A CA 1
ATOM 1804 C C . VAL A 1 239 ? 4.355 3.479 -2.577 1.00 98.31 239 VAL A C 1
ATOM 1806 O O . VAL A 1 239 ? 5.417 3.893 -2.104 1.00 98.31 239 VAL A O 1
ATOM 1809 N N . MET A 1 240 ? 4.268 2.335 -3.253 1.00 98.38 240 MET A N 1
ATOM 1810 C CA . MET A 1 240 ? 5.416 1.451 -3.430 1.00 98.38 240 MET A CA 1
ATOM 1811 C C . MET A 1 240 ? 6.458 2.084 -4.358 1.00 98.38 240 MET A C 1
ATOM 1813 O O . MET A 1 240 ? 7.647 2.054 -4.040 1.00 98.38 240 MET A O 1
ATOM 1817 N N . GLY A 1 241 ? 6.029 2.733 -5.445 1.00 97.06 241 GLY A N 1
ATOM 1818 C CA . GLY A 1 241 ? 6.898 3.488 -6.348 1.00 97.06 241 GLY A CA 1
ATOM 1819 C C . GLY A 1 241 ? 7.670 4.592 -5.626 1.00 97.06 241 GLY A C 1
ATOM 1820 O O . GLY A 1 241 ? 8.895 4.664 -5.742 1.00 97.06 241 GLY A O 1
ATOM 1821 N N . SER A 1 242 ? 6.997 5.396 -4.798 1.00 96.94 242 SER A N 1
ATOM 1822 C CA . SER A 1 242 ? 7.633 6.436 -3.983 1.00 96.94 242 SER A CA 1
ATOM 1823 C C . SER A 1 242 ? 8.628 5.875 -2.971 1.00 96.94 242 SER A C 1
ATOM 1825 O O . SER A 1 242 ? 9.726 6.421 -2.825 1.00 96.94 242 SER A O 1
ATOM 1827 N N . VAL A 1 243 ? 8.296 4.774 -2.291 1.00 97.56 243 VAL A N 1
ATOM 1828 C CA . VAL A 1 243 ? 9.211 4.137 -1.333 1.00 97.56 243 VAL A CA 1
ATOM 1829 C C . VAL A 1 243 ? 10.445 3.564 -2.037 1.00 97.56 243 VAL A C 1
ATOM 1831 O O . VAL A 1 243 ? 11.566 3.840 -1.603 1.00 97.56 243 VAL A O 1
ATOM 1834 N N . ILE A 1 244 ? 10.265 2.843 -3.148 1.00 96.81 244 ILE A N 1
ATOM 1835 C CA . ILE A 1 244 ? 11.358 2.262 -3.946 1.00 96.81 244 ILE A CA 1
ATOM 1836 C C . ILE A 1 244 ? 12.250 3.364 -4.531 1.00 96.81 244 ILE A C 1
ATOM 1838 O O . ILE A 1 244 ? 13.482 3.240 -4.539 1.00 96.81 244 ILE A O 1
ATOM 1842 N N . ALA A 1 245 ? 11.668 4.466 -5.003 1.00 95.12 245 ALA A N 1
ATOM 1843 C CA . ALA A 1 245 ? 12.415 5.625 -5.480 1.00 95.12 245 ALA A CA 1
ATOM 1844 C C . ALA A 1 245 ? 13.142 6.364 -4.348 1.00 95.12 245 ALA A C 1
ATOM 1846 O O . ALA A 1 245 ? 14.231 6.900 -4.567 1.00 95.12 245 ALA A O 1
ATOM 1847 N N . GLY A 1 246 ? 12.575 6.354 -3.139 1.00 94.88 246 GLY A N 1
ATOM 1848 C CA . GLY A 1 246 ? 12.955 7.263 -2.062 1.00 94.88 246 GLY A CA 1
ATOM 1849 C C . GLY A 1 246 ? 12.478 8.694 -2.327 1.00 94.88 246 GLY A C 1
ATOM 1850 O O . GLY A 1 246 ? 13.154 9.642 -1.925 1.00 94.88 246 GLY A O 1
ATOM 1851 N N . ASP A 1 247 ? 11.354 8.851 -3.033 1.00 94.69 247 ASP A N 1
ATOM 1852 C CA . ASP A 1 247 ? 10.818 10.143 -3.464 1.00 94.69 247 ASP A CA 1
ATOM 1853 C C . ASP A 1 247 ? 9.286 10.191 -3.373 1.00 94.69 247 ASP A C 1
ATOM 1855 O O . ASP A 1 247 ? 8.574 9.527 -4.125 1.00 94.69 247 ASP A O 1
ATOM 1859 N N . TRP A 1 248 ? 8.776 11.008 -2.452 1.00 95.69 248 TRP A N 1
ATOM 1860 C CA . TRP A 1 248 ? 7.338 11.246 -2.264 1.00 95.69 248 TRP A CA 1
ATOM 1861 C C . TRP A 1 248 ? 6.782 12.338 -3.200 1.00 95.69 248 TRP A C 1
ATOM 1863 O O . TRP A 1 248 ? 5.574 12.572 -3.238 1.00 95.69 248 TRP A O 1
ATOM 1873 N N . GLU A 1 249 ? 7.648 13.000 -3.973 1.00 93.50 249 GLU A N 1
ATOM 1874 C CA . GLU A 1 249 ? 7.280 13.885 -5.082 1.00 93.50 249 GLU A CA 1
ATOM 1875 C C . GLU A 1 249 ? 7.342 13.080 -6.387 1.00 93.50 249 GLU A C 1
ATOM 1877 O O . GLU A 1 249 ? 8.290 13.192 -7.175 1.00 93.50 249 GLU A O 1
ATOM 1882 N N . PHE A 1 250 ? 6.347 12.208 -6.557 1.00 84.31 250 PHE A N 1
ATOM 1883 C CA . PHE A 1 250 ? 6.311 11.155 -7.565 1.00 84.31 250 PHE A CA 1
ATOM 1884 C C . PHE A 1 250 ? 6.638 11.682 -8.971 1.00 84.31 250 PHE A C 1
ATOM 1886 O O . PHE A 1 250 ? 6.076 12.671 -9.440 1.00 84.31 250 PHE A O 1
ATOM 1893 N N . MET A 1 251 ? 7.598 11.019 -9.625 1.00 80.94 251 MET A N 1
ATOM 1894 C CA . MET A 1 251 ? 8.088 11.276 -10.989 1.00 80.94 251 MET A CA 1
ATOM 1895 C C . MET A 1 251 ? 8.707 12.657 -11.272 1.00 80.94 251 MET A C 1
ATOM 1897 O O . MET A 1 251 ? 9.217 12.861 -12.373 1.00 80.94 251 MET A O 1
ATOM 1901 N N . THR A 1 252 ? 8.790 13.580 -10.305 1.00 85.00 252 THR A N 1
ATOM 1902 C CA . THR A 1 252 ? 9.296 14.958 -10.532 1.00 85.00 252 THR A CA 1
ATOM 1903 C C . THR A 1 252 ? 10.731 15.036 -11.063 1.00 85.00 252 THR A C 1
ATOM 1905 O O . THR A 1 252 ? 11.105 16.017 -11.703 1.00 85.00 252 THR A O 1
ATOM 1908 N N . LYS A 1 253 ? 11.545 14.004 -10.816 1.00 86.12 253 LYS A N 1
ATOM 1909 C CA . LYS A 1 253 ? 12.924 13.880 -11.327 1.00 86.12 253 LYS A CA 1
ATOM 1910 C C . LYS A 1 253 ? 13.035 12.962 -12.549 1.00 86.12 253 LYS A C 1
ATOM 1912 O O . LYS A 1 253 ? 14.076 12.920 -13.210 1.00 86.12 253 LYS A O 1
ATOM 1917 N N . GLU A 1 254 ? 11.977 12.221 -12.851 1.00 88.62 254 GLU A N 1
ATOM 1918 C CA . GLU A 1 254 ? 11.967 11.138 -13.836 1.00 88.62 254 GLU A CA 1
ATOM 1919 C C . GLU A 1 254 ? 11.368 11.607 -15.166 1.00 88.62 254 GLU A C 1
ATOM 1921 O O . GLU A 1 254 ? 11.872 11.224 -16.216 1.00 88.62 254 GLU A O 1
ATOM 1926 N N . VAL A 1 255 ? 10.467 12.593 -15.160 1.00 88.12 255 VAL A N 1
ATOM 1927 C CA . VAL A 1 255 ? 9.943 13.236 -16.382 1.00 88.12 255 VAL A CA 1
ATOM 1928 C C . VAL A 1 255 ? 10.683 14.545 -16.722 1.00 88.12 255 VAL A C 1
ATOM 1930 O O . VAL A 1 255 ? 11.283 15.163 -15.837 1.00 88.12 255 VAL A O 1
ATOM 1933 N N . PRO A 1 256 ? 10.722 14.986 -17.995 1.00 88.00 256 PRO A N 1
ATOM 1934 C CA . PRO A 1 256 ? 11.384 16.234 -18.367 1.00 88.00 256 PRO A CA 1
ATOM 1935 C C . PRO A 1 256 ? 10.488 17.456 -18.108 1.00 88.00 256 PRO A C 1
ATOM 1937 O O . PRO A 1 256 ? 9.306 17.459 -18.436 1.00 88.00 256 PRO A O 1
ATOM 1940 N N . THR A 1 257 ? 11.060 18.524 -17.543 1.00 89.12 257 THR A N 1
ATOM 1941 C CA . THR A 1 257 ? 10.323 19.735 -17.115 1.00 89.12 257 THR A CA 1
ATOM 1942 C C . THR A 1 257 ? 9.722 20.556 -18.255 1.00 89.12 257 THR A C 1
ATOM 1944 O O . THR A 1 257 ? 8.912 21.442 -18.010 1.00 89.12 257 THR A O 1
ATOM 1947 N N . ASP A 1 258 ? 10.166 20.325 -19.491 1.00 88.56 258 ASP A N 1
ATOM 1948 C CA . ASP A 1 258 ? 9.656 20.969 -20.705 1.00 88.56 258 ASP A CA 1
ATOM 1949 C C . ASP A 1 258 ? 8.573 20.134 -21.411 1.00 88.56 258 ASP A C 1
ATOM 1951 O O . ASP A 1 258 ? 8.173 20.449 -22.534 1.00 88.56 258 ASP A O 1
ATOM 1955 N N . TRP A 1 259 ? 8.102 19.060 -20.776 1.00 87.12 259 TRP A N 1
ATOM 1956 C CA . TRP A 1 259 ? 7.011 18.243 -21.286 1.00 87.12 259 TRP A CA 1
ATOM 1957 C C . TRP A 1 259 ? 5.674 18.977 -21.190 1.00 87.12 259 TRP A C 1
ATOM 1959 O O . TRP A 1 259 ? 5.341 19.548 -20.153 1.00 87.12 259 TRP A O 1
ATOM 1969 N N . GLU A 1 260 ? 4.873 18.941 -22.256 1.00 84.94 260 GLU A N 1
ATOM 1970 C CA . GLU A 1 260 ? 3.579 19.635 -22.292 1.00 84.94 260 GLU A CA 1
ATOM 1971 C C . GLU A 1 260 ? 2.579 19.120 -21.243 1.00 84.94 260 GLU A C 1
ATOM 1973 O O . GLU A 1 260 ? 1.749 19.891 -20.767 1.00 84.94 260 GLU A O 1
ATOM 1978 N N . TYR A 1 261 ? 2.710 17.854 -20.832 1.00 82.44 261 TYR A N 1
ATOM 1979 C CA . TYR A 1 261 ? 1.894 17.219 -19.792 1.00 82.44 261 TYR A CA 1
ATOM 1980 C C . TYR A 1 261 ? 2.594 17.151 -18.430 1.00 82.44 261 TYR A C 1
ATOM 1982 O O . TYR A 1 261 ? 2.125 16.432 -17.550 1.00 82.44 261 TYR A O 1
ATOM 1990 N N . TYR A 1 262 ? 3.699 17.884 -18.233 1.00 84.88 262 TYR A N 1
ATOM 1991 C CA . TYR A 1 262 ? 4.506 17.808 -17.011 1.00 84.88 262 TYR A CA 1
ATOM 1992 C C . TYR A 1 262 ? 3.663 17.970 -15.742 1.00 84.88 262 TYR A C 1
ATOM 1994 O O . TYR A 1 262 ? 3.697 17.105 -14.881 1.00 84.88 262 TYR A O 1
ATOM 2002 N N . GLU A 1 263 ? 2.856 19.028 -15.627 1.00 80.75 263 GLU A N 1
ATOM 2003 C CA . GLU A 1 263 ? 2.052 19.245 -14.415 1.00 80.75 263 GLU A CA 1
ATOM 2004 C C . GLU A 1 263 ? 0.967 18.178 -14.216 1.00 80.75 263 GLU A C 1
ATOM 2006 O O . GLU A 1 263 ? 0.722 17.787 -13.082 1.00 80.75 263 GLU A O 1
ATOM 2011 N N . SER A 1 264 ? 0.350 17.678 -15.292 1.00 78.19 264 SER A N 1
ATOM 2012 C CA . SER A 1 264 ? -0.714 16.665 -15.218 1.00 78.19 264 SER A CA 1
ATOM 2013 C C . SER A 1 264 ? -0.205 15.240 -14.994 1.00 78.19 264 SER A C 1
ATOM 2015 O O . SER A 1 264 ? -0.968 14.388 -14.559 1.00 78.19 264 SER A O 1
ATOM 2017 N N . ALA A 1 265 ? 1.059 14.961 -15.316 1.00 78.56 265 ALA A N 1
ATOM 2018 C CA . ALA A 1 265 ? 1.661 13.650 -15.099 1.00 78.56 265 ALA A CA 1
ATOM 2019 C C . ALA A 1 265 ? 2.182 13.477 -13.667 1.00 78.56 265 ALA A C 1
ATOM 2021 O O . ALA A 1 265 ? 2.365 12.355 -13.205 1.00 78.56 265 ALA A O 1
ATOM 2022 N N . LEU A 1 266 ? 2.455 14.574 -12.961 1.00 85.00 266 LEU A N 1
ATOM 2023 C CA . LEU A 1 266 ? 3.054 14.538 -11.636 1.00 85.00 266 LEU A CA 1
ATOM 2024 C C . LEU A 1 266 ? 2.016 14.394 -10.532 1.00 85.00 266 LEU A C 1
ATOM 2026 O O . LEU A 1 266 ? 0.925 14.953 -10.589 1.00 85.00 266 LEU A O 1
ATOM 2030 N N . ARG A 1 267 ? 2.417 13.704 -9.465 1.00 88.69 267 ARG A N 1
ATOM 2031 C CA . ARG A 1 267 ? 1.663 13.616 -8.214 1.00 88.69 267 ARG A CA 1
ATOM 2032 C C . ARG A 1 267 ? 2.600 13.903 -7.051 1.00 88.69 267 ARG A C 1
ATOM 2034 O O . ARG A 1 267 ? 3.776 13.553 -7.079 1.00 88.69 267 ARG A O 1
ATOM 2041 N N . SER A 1 268 ? 2.092 14.570 -6.022 1.00 93.62 268 SER A N 1
ATOM 2042 C CA . SER A 1 268 ? 2.834 14.778 -4.779 1.00 93.62 268 SER A CA 1
ATOM 2043 C C . SER A 1 268 ? 2.069 14.120 -3.649 1.00 93.62 268 SER A C 1
ATOM 2045 O O . SER A 1 268 ? 0.964 14.534 -3.318 1.00 93.62 268 SER A O 1
ATOM 2047 N N . ALA A 1 269 ? 2.668 13.100 -3.038 1.00 95.56 269 ALA A N 1
ATOM 2048 C CA . ALA A 1 269 ? 2.128 12.523 -1.818 1.00 95.56 269 ALA A CA 1
ATOM 2049 C C . ALA A 1 269 ? 2.321 13.474 -0.627 1.00 95.56 269 ALA A C 1
ATOM 2051 O O . ALA A 1 269 ? 1.589 13.384 0.351 1.00 95.56 269 ALA A O 1
ATOM 2052 N N . ALA A 1 270 ? 3.280 14.403 -0.689 1.00 95.50 270 ALA A N 1
ATOM 2053 C CA . ALA A 1 270 ? 3.479 15.393 0.366 1.00 95.50 270 ALA A CA 1
ATOM 2054 C C . ALA A 1 270 ? 2.421 16.509 0.333 1.00 95.50 270 ALA A C 1
ATOM 2056 O O . ALA A 1 270 ? 1.942 16.934 1.384 1.00 95.50 270 ALA A O 1
ATOM 2057 N N . ASP A 1 271 ? 2.039 16.954 -0.865 1.00 95.00 271 ASP A N 1
ATOM 2058 C CA . ASP A 1 271 ? 1.012 17.969 -1.103 1.00 95.00 271 ASP A CA 1
ATOM 2059 C C . ASP A 1 271 ? 0.225 17.657 -2.391 1.00 95.00 271 ASP A C 1
ATOM 2061 O O . ASP A 1 271 ? 0.542 18.199 -3.453 1.00 95.00 271 ASP A O 1
ATOM 2065 N N . PRO A 1 272 ? -0.820 16.808 -2.326 1.00 92.88 272 PRO A N 1
ATOM 2066 C CA . PRO A 1 272 ? -1.607 16.421 -3.503 1.00 92.88 272 PRO A CA 1
ATOM 2067 C C . PRO A 1 272 ? -2.160 17.599 -4.310 1.00 92.88 272 PRO A C 1
ATOM 2069 O O . PRO A 1 272 ? -2.185 17.566 -5.543 1.00 92.88 272 PRO A O 1
ATOM 2072 N N . ASN A 1 273 ? -2.522 18.691 -3.627 1.00 91.12 273 ASN A N 1
ATOM 2073 C CA . ASN A 1 273 ? -3.112 19.863 -4.269 1.00 91.12 273 ASN A CA 1
ATOM 2074 C C . ASN A 1 273 ? -2.121 20.593 -5.185 1.00 91.12 273 ASN A C 1
ATOM 2076 O O . ASN A 1 273 ? -2.552 21.336 -6.068 1.00 91.12 273 ASN A O 1
ATOM 2080 N N . LYS A 1 274 ? -0.809 20.377 -5.006 1.00 90.62 274 LYS A N 1
ATOM 2081 C CA . LYS A 1 274 ? 0.261 20.978 -5.815 1.00 90.62 274 LYS A CA 1
ATOM 2082 C C . LYS A 1 274 ? 0.077 20.743 -7.314 1.00 90.62 274 LYS A C 1
ATOM 2084 O O . LYS A 1 274 ? 0.414 21.625 -8.099 1.00 90.62 274 LYS A O 1
ATOM 2089 N N . PHE A 1 275 ? -0.479 19.591 -7.688 1.00 86.25 275 PHE A N 1
ATOM 2090 C CA . PHE A 1 275 ? -0.763 19.216 -9.076 1.00 86.25 275 PHE A CA 1
ATOM 2091 C C . PHE A 1 275 ? -2.266 18.996 -9.333 1.00 86.25 275 PHE A C 1
ATOM 2093 O O . PHE A 1 275 ? -2.657 18.423 -10.341 1.00 86.25 275 PHE A O 1
ATOM 2100 N N . GLY A 1 276 ? -3.132 19.502 -8.444 1.00 84.31 276 GLY A N 1
ATOM 2101 C CA . GLY A 1 276 ? -4.589 19.482 -8.622 1.00 84.31 276 GLY A CA 1
ATOM 2102 C C . GLY A 1 276 ? -5.307 18.218 -8.134 1.00 84.31 276 GLY A C 1
ATOM 2103 O O . GLY A 1 276 ? -6.532 18.138 -8.276 1.00 84.31 276 GLY A O 1
ATOM 2104 N N . SER A 1 277 ? -4.590 17.273 -7.522 1.00 88.00 277 SER A N 1
ATOM 2105 C CA . SER A 1 277 ? -5.160 16.041 -6.967 1.00 88.00 277 SER A CA 1
ATOM 2106 C C . SER A 1 277 ? -5.656 16.241 -5.520 1.00 88.00 277 SER A C 1
ATOM 2108 O O . SER A 1 277 ? -5.113 17.062 -4.777 1.00 88.00 277 SER A O 1
ATOM 2110 N N . PRO A 1 278 ? -6.710 15.533 -5.080 1.00 89.75 278 PRO A N 1
ATOM 2111 C CA . PRO A 1 278 ? -7.251 15.665 -3.729 1.00 89.75 278 PRO A CA 1
ATOM 2112 C C . PRO A 1 278 ? -6.339 15.064 -2.646 1.00 89.75 278 PRO A C 1
ATOM 2114 O O . PRO A 1 278 ? -5.751 13.999 -2.810 1.00 89.75 278 PRO A O 1
ATOM 2117 N N . ALA A 1 279 ? -6.282 15.714 -1.482 1.00 91.12 279 ALA A N 1
ATOM 2118 C CA . ALA A 1 279 ? -5.571 15.192 -0.307 1.00 91.12 279 ALA A CA 1
ATOM 2119 C C . ALA A 1 279 ? -6.463 14.394 0.660 1.00 91.12 279 ALA A C 1
ATOM 2121 O O . ALA A 1 279 ? -5.961 13.630 1.479 1.00 91.12 279 ALA A O 1
ATOM 2122 N N . ILE A 1 280 ? -7.785 14.570 0.578 1.00 90.50 280 ILE A N 1
ATOM 2123 C CA . ILE A 1 280 ? -8.762 13.942 1.473 1.00 90.50 280 ILE A CA 1
ATOM 2124 C C . ILE A 1 280 ? -9.903 13.329 0.664 1.00 90.50 280 ILE A C 1
ATOM 2126 O O . ILE A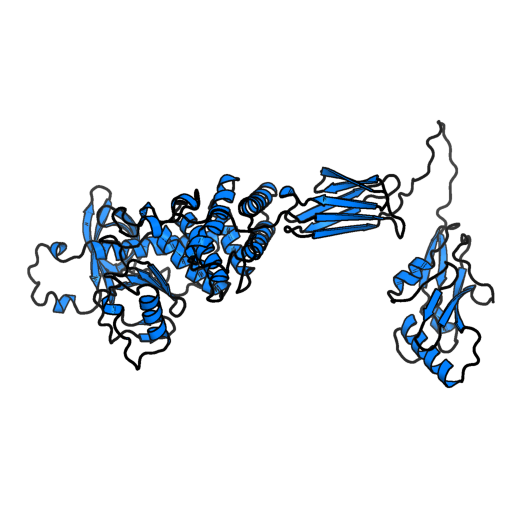 1 280 ? -10.290 13.872 -0.374 1.00 90.50 280 ILE A O 1
ATOM 2130 N N . LYS A 1 281 ? -10.469 12.225 1.155 1.00 86.75 281 LYS A N 1
ATOM 2131 C CA . LYS A 1 281 ? -11.687 11.627 0.600 1.00 86.75 281 LYS A CA 1
ATOM 2132 C C . LYS A 1 281 ? -12.875 12.572 0.798 1.00 86.75 281 LYS A C 1
ATOM 2134 O O . LYS A 1 281 ? -13.098 13.081 1.900 1.00 86.75 281 LYS A O 1
ATOM 2139 N N . ASP A 1 282 ? -13.648 12.790 -0.266 1.00 77.56 282 ASP A N 1
ATOM 2140 C CA . ASP A 1 282 ? -14.951 13.443 -0.142 1.00 77.56 282 ASP A CA 1
ATOM 2141 C C . ASP A 1 282 ? -15.924 12.479 0.550 1.00 77.56 282 ASP A C 1
ATOM 2143 O O . ASP A 1 282 ? -15.976 11.286 0.244 1.00 77.56 282 ASP A O 1
ATOM 2147 N N . THR A 1 283 ? -16.676 12.992 1.516 1.00 66.44 283 THR A N 1
ATOM 2148 C CA . THR A 1 283 ? -17.680 12.235 2.272 1.00 66.44 283 THR A CA 1
ATOM 2149 C C . THR A 1 283 ? -19.058 12.280 1.610 1.00 66.44 283 THR A C 1
ATOM 2151 O O . THR A 1 283 ? -20.012 11.746 2.165 1.00 66.44 283 THR A O 1
ATOM 2154 N N . SER A 1 284 ? -19.192 12.933 0.452 1.00 63.03 284 SER A N 1
ATOM 2155 C CA . SER A 1 284 ? -20.414 12.909 -0.350 1.00 63.03 284 SER A CA 1
ATOM 2156 C C . SER A 1 284 ? -20.625 11.546 -1.035 1.00 63.03 284 SER A C 1
ATOM 2158 O O . SER A 1 284 ? -19.674 10.885 -1.460 1.00 63.03 284 SER A O 1
ATOM 2160 N N . ASP A 1 285 ? -21.889 11.143 -1.225 1.00 51.91 285 ASP A N 1
ATOM 2161 C CA . ASP A 1 285 ? -22.282 9.938 -1.991 1.00 51.91 285 ASP A CA 1
ATOM 2162 C C . ASP A 1 285 ? -21.819 9.970 -3.468 1.00 51.91 285 ASP A C 1
ATOM 2164 O O . ASP A 1 285 ? -21.980 8.998 -4.219 1.00 51.91 285 ASP A O 1
ATOM 2168 N N . GLU A 1 286 ? -21.265 11.104 -3.903 1.00 54.38 286 GLU A N 1
ATOM 2169 C CA . GLU A 1 286 ? -20.844 11.399 -5.266 1.00 54.38 286 GLU A CA 1
ATOM 2170 C C . GLU A 1 286 ? -19.335 11.262 -5.488 1.00 54.38 286 GLU A C 1
ATOM 2172 O O . GLU A 1 286 ? -18.889 11.383 -6.629 1.00 54.38 286 GLU A O 1
ATOM 2177 N N . PHE A 1 287 ? -18.559 10.905 -4.456 1.00 61.44 287 PHE A N 1
ATOM 2178 C CA . PHE A 1 287 ? -17.094 10.796 -4.526 1.00 61.44 287 PHE A CA 1
ATOM 2179 C C . PHE A 1 287 ? -16.581 9.909 -5.679 1.00 61.44 287 PHE A C 1
ATOM 2181 O O . PHE A 1 287 ? -15.532 10.180 -6.256 1.00 61.44 287 PHE A O 1
ATOM 2188 N N . TYR A 1 288 ? -17.350 8.882 -6.066 1.00 55.53 288 TYR A N 1
ATOM 2189 C CA . TYR A 1 288 ? -17.065 8.029 -7.232 1.00 55.53 288 TYR A CA 1
ATOM 2190 C C . TYR A 1 288 ? -18.027 8.240 -8.423 1.00 55.53 288 TYR A C 1
ATOM 2192 O O . TYR A 1 288 ? -17.985 7.463 -9.378 1.00 55.53 288 TYR A O 1
ATOM 2200 N N . ARG A 1 289 ? -18.950 9.213 -8.364 1.00 50.03 289 ARG A N 1
ATOM 2201 C CA . ARG A 1 289 ? -20.059 9.386 -9.328 1.00 50.03 289 ARG A CA 1
ATOM 2202 C C . ARG A 1 289 ? -20.037 10.693 -10.124 1.00 50.03 289 ARG A C 1
ATOM 2204 O O . ARG A 1 289 ? -20.627 10.701 -11.205 1.00 50.03 289 ARG A O 1
ATOM 2211 N N . GLU A 1 290 ? -19.391 11.764 -9.662 1.00 42.84 290 GLU A N 1
ATOM 2212 C CA . GLU A 1 290 ? -19.384 13.038 -10.397 1.00 42.84 290 GLU A CA 1
ATOM 2213 C C . GLU A 1 290 ? -18.148 13.239 -11.291 1.00 42.84 290 GLU A C 1
ATOM 2215 O O . GLU A 1 290 ? -17.079 13.625 -10.832 1.00 42.84 290 GLU A O 1
ATOM 2220 N N . TYR A 1 291 ? -18.385 13.087 -12.604 1.00 41.25 291 TYR A N 1
ATOM 2221 C CA . TYR A 1 291 ? -17.579 13.590 -13.732 1.00 41.25 291 TYR A CA 1
ATOM 2222 C C . TYR A 1 291 ? -16.160 12.993 -13.875 1.00 41.25 291 TYR A C 1
ATOM 2224 O O . TYR A 1 291 ? -15.656 12.397 -12.935 1.00 41.25 291 TYR A O 1
ATOM 2232 N N . PRO A 1 292 ? -15.533 13.002 -15.075 1.00 46.22 292 PRO A N 1
ATOM 2233 C CA . PRO A 1 292 ? -14.417 12.109 -15.375 1.00 46.22 292 PRO A CA 1
ATOM 2234 C C . PRO A 1 292 ? -13.152 12.630 -14.694 1.00 46.22 292 PRO A C 1
ATOM 2236 O O . PRO A 1 292 ? -12.374 13.362 -15.299 1.00 46.22 292 PRO A O 1
ATOM 2239 N N . LYS A 1 293 ? -12.986 12.297 -13.418 1.00 55.25 293 LYS A N 1
ATOM 2240 C CA . LYS A 1 293 ? -11.699 12.342 -12.751 1.00 55.25 293 LYS A CA 1
ATOM 2241 C C . LYS A 1 293 ? -11.110 10.955 -12.784 1.00 55.25 293 LYS A C 1
ATOM 2243 O O . LYS A 1 293 ? -11.776 9.956 -12.507 1.00 55.25 293 LYS A O 1
ATOM 2248 N N . ASP A 1 294 ? -9.893 10.965 -13.270 1.00 68.69 294 ASP A N 1
ATOM 2249 C CA . ASP A 1 294 ? -9.080 9.822 -13.586 1.00 68.69 294 ASP A CA 1
ATOM 2250 C C . ASP A 1 294 ? -8.848 8.979 -12.322 1.00 68.69 294 ASP A C 1
ATOM 2252 O O . ASP A 1 294 ? -8.855 9.501 -11.203 1.00 68.69 294 ASP A O 1
ATOM 2256 N N . GLU A 1 295 ? -8.643 7.673 -12.479 1.00 76.19 295 GLU A N 1
ATOM 2257 C CA . GLU A 1 295 ? -8.270 6.797 -11.364 1.00 76.19 295 GLU A CA 1
ATOM 2258 C C . GLU A 1 295 ? -7.014 7.311 -10.640 1.00 76.19 295 GLU A C 1
ATOM 2260 O O . GLU A 1 295 ? -6.959 7.249 -9.406 1.00 76.19 295 GLU A O 1
ATOM 2265 N N . HIS A 1 296 ? -6.116 7.949 -11.398 1.00 82.06 296 HIS A N 1
ATOM 2266 C CA . HIS A 1 296 ? -4.905 8.633 -10.949 1.00 82.06 296 HIS A CA 1
ATOM 2267 C C . HIS A 1 296 ? -5.149 9.835 -10.018 1.00 82.06 296 HIS A C 1
ATOM 2269 O O . HIS A 1 296 ? -4.324 10.098 -9.145 1.00 82.06 296 HIS A O 1
ATOM 2275 N N . ASP A 1 297 ? -6.260 10.571 -10.161 1.00 82.88 297 ASP A N 1
ATOM 2276 C CA . ASP A 1 297 ? -6.512 11.764 -9.340 1.00 82.88 297 ASP A CA 1
ATOM 2277 C C . ASP A 1 297 ? -6.764 11.359 -7.889 1.00 82.88 297 ASP A C 1
ATOM 2279 O O . ASP A 1 297 ? -6.078 11.794 -6.972 1.00 82.88 297 ASP A O 1
ATOM 2283 N N . ASN A 1 298 ? -7.741 10.483 -7.661 1.00 86.94 298 ASN A N 1
ATOM 2284 C CA . ASN A 1 298 ? -8.107 10.075 -6.305 1.00 86.94 298 ASN A CA 1
ATOM 2285 C C . ASN A 1 298 ? -7.048 9.168 -5.652 1.00 86.94 298 ASN A C 1
ATOM 2287 O O . ASN A 1 298 ? -7.064 8.995 -4.430 1.00 86.94 298 ASN A O 1
ATOM 2291 N N . ALA A 1 299 ? -6.125 8.602 -6.439 1.00 91.62 299 ALA A N 1
ATOM 2292 C CA . ALA A 1 299 ? -5.013 7.792 -5.948 1.00 91.62 299 ALA A CA 1
ATOM 2293 C C . ALA A 1 299 ? -4.100 8.576 -4.993 1.00 91.62 299 ALA A C 1
ATOM 2295 O O . ALA A 1 299 ? -3.561 8.004 -4.040 1.00 91.62 299 ALA A O 1
ATOM 2296 N N . SER A 1 300 ? -4.006 9.901 -5.175 1.00 92.62 300 SER A N 1
ATOM 2297 C CA . SER A 1 300 ? -3.207 10.771 -4.311 1.00 92.62 300 SER A CA 1
ATOM 2298 C C . SER A 1 300 ? -3.666 10.770 -2.857 1.00 92.62 300 SER A C 1
ATOM 2300 O O . SER A 1 300 ? -2.864 11.039 -1.974 1.00 92.62 300 SER A O 1
ATOM 2302 N N . ILE A 1 301 ? -4.928 10.434 -2.570 1.00 94.94 301 ILE A N 1
ATOM 2303 C CA . ILE A 1 301 ? -5.423 10.312 -1.190 1.00 94.94 301 ILE A CA 1
ATOM 2304 C C . ILE A 1 301 ? -4.733 9.133 -0.492 1.00 94.94 301 ILE A C 1
ATOM 2306 O O . ILE A 1 301 ? -4.318 9.246 0.662 1.00 94.94 301 ILE A O 1
ATOM 2310 N N . VAL A 1 302 ? -4.554 8.013 -1.199 1.00 97.31 302 VAL A N 1
ATOM 2311 C CA . VAL A 1 302 ? -3.889 6.814 -0.671 1.00 97.31 302 VAL A CA 1
ATOM 2312 C C . VAL A 1 302 ? -2.399 7.082 -0.460 1.00 97.31 302 VAL A C 1
ATOM 2314 O O . VAL A 1 302 ? -1.878 6.824 0.628 1.00 97.31 302 VAL A O 1
ATOM 2317 N N . SER A 1 303 ? -1.720 7.652 -1.460 1.00 97.12 303 SER A N 1
ATOM 2318 C CA . SER A 1 303 ? -0.288 7.951 -1.353 1.00 97.12 303 SER A CA 1
ATOM 2319 C C . SER A 1 303 ? 0.006 9.061 -0.343 1.00 97.12 303 SER A C 1
ATOM 2321 O O . SER A 1 303 ? 0.959 8.941 0.430 1.00 97.12 303 SER A O 1
ATOM 2323 N N . HIS A 1 304 ? -0.862 10.071 -0.231 1.00 98.00 304 HIS A N 1
ATOM 2324 C CA . HIS A 1 304 ? -0.790 11.075 0.832 1.00 98.00 304 HIS A CA 1
ATOM 2325 C C . HIS A 1 304 ? -0.971 10.465 2.218 1.00 98.00 304 HIS A C 1
ATOM 2327 O O . HIS A 1 304 ? -0.210 10.777 3.133 1.00 98.00 304 HIS A O 1
ATOM 2333 N N . THR A 1 305 ? -1.919 9.539 2.375 1.00 98.50 305 THR A N 1
ATOM 2334 C CA . THR A 1 305 ? -2.110 8.823 3.642 1.00 98.50 305 THR A CA 1
ATOM 2335 C C . THR A 1 305 ? -0.841 8.074 4.049 1.00 98.50 305 THR A C 1
ATOM 2337 O O . THR A 1 305 ? -0.393 8.189 5.189 1.00 98.50 305 THR A O 1
ATOM 2340 N N . ALA A 1 306 ? -0.203 7.366 3.114 1.00 98.69 306 ALA A N 1
ATOM 2341 C CA . ALA A 1 306 ? 1.068 6.688 3.359 1.00 98.69 306 ALA A CA 1
ATOM 2342 C C . ALA A 1 306 ? 2.196 7.669 3.724 1.00 98.69 306 ALA A C 1
ATOM 2344 O O . ALA A 1 306 ? 2.953 7.425 4.668 1.00 98.69 306 ALA A O 1
ATOM 2345 N N . TYR A 1 307 ? 2.278 8.812 3.038 1.00 98.56 307 TYR A N 1
ATOM 2346 C CA . TYR A 1 307 ? 3.218 9.875 3.383 1.00 98.56 307 TYR A CA 1
ATOM 2347 C C . TYR A 1 307 ? 2.987 10.395 4.809 1.00 98.56 307 TYR A C 1
ATOM 2349 O O . TYR A 1 307 ? 3.947 10.507 5.575 1.00 98.56 307 TYR A O 1
ATOM 2357 N N . LEU A 1 308 ? 1.739 10.640 5.222 1.00 98.75 308 LEU A N 1
ATOM 2358 C CA . LEU A 1 308 ? 1.415 11.078 6.584 1.00 98.75 308 LEU A CA 1
ATOM 2359 C C . LEU A 1 308 ? 1.861 10.064 7.645 1.00 98.75 308 LEU A C 1
ATOM 2361 O O . LEU A 1 308 ? 2.344 10.478 8.700 1.00 98.75 308 LEU A O 1
ATOM 2365 N N . MET A 1 309 ? 1.801 8.756 7.366 1.00 98.62 309 MET A N 1
ATOM 2366 C CA . MET A 1 309 ? 2.362 7.740 8.272 1.00 98.62 309 MET A CA 1
ATOM 2367 C C . MET A 1 309 ? 3.860 7.968 8.517 1.00 98.62 309 MET A C 1
ATOM 2369 O O . MET A 1 309 ? 4.325 7.866 9.654 1.00 98.62 309 MET A O 1
ATOM 2373 N N . THR A 1 310 ? 4.620 8.335 7.477 1.00 98.44 310 THR A N 1
ATOM 2374 C CA . THR A 1 310 ? 6.049 8.660 7.631 1.00 98.44 310 THR A CA 1
ATOM 2375 C C . THR A 1 310 ? 6.262 9.910 8.480 1.00 98.44 310 THR A C 1
ATOM 2377 O O . THR A 1 310 ? 7.126 9.929 9.356 1.00 98.44 310 THR A O 1
ATOM 2380 N N . GLN A 1 311 ? 5.422 10.934 8.293 1.00 98.44 311 GLN A N 1
ATOM 2381 C CA . GLN A 1 311 ? 5.484 12.170 9.080 1.00 98.44 311 GLN A CA 1
ATOM 2382 C C . GLN A 1 311 ? 5.124 11.935 10.552 1.00 98.44 311 GLN A C 1
ATOM 2384 O O . GLN A 1 311 ? 5.614 12.642 11.431 1.00 98.44 311 GLN A O 1
ATOM 2389 N N . LYS A 1 312 ? 4.324 10.901 10.828 1.00 97.81 312 LYS A N 1
ATOM 2390 C CA . LYS A 1 312 ? 3.977 10.438 12.177 1.00 97.81 312 LYS A CA 1
ATOM 2391 C C . LYS A 1 312 ? 4.984 9.431 12.760 1.00 97.81 312 LYS A C 1
ATOM 2393 O O . LYS A 1 312 ? 4.771 8.913 13.852 1.00 97.81 312 LYS A O 1
ATOM 2398 N N . GLY A 1 313 ? 6.114 9.193 12.087 1.00 97.50 313 GLY A N 1
ATOM 2399 C CA . GLY A 1 313 ? 7.272 8.490 12.650 1.00 97.50 313 GLY A CA 1
ATOM 2400 C C . GLY A 1 313 ? 7.491 7.056 12.164 1.00 97.50 313 GLY A C 1
ATOM 2401 O O . GLY A 1 313 ? 8.390 6.388 12.681 1.00 97.50 313 GLY A O 1
ATOM 2402 N N . LEU A 1 314 ? 6.724 6.571 11.183 1.00 98.31 314 LEU A N 1
ATOM 2403 C CA . LEU A 1 314 ? 7.035 5.303 10.519 1.00 98.31 314 LEU A CA 1
ATOM 2404 C C . LEU A 1 314 ? 8.189 5.484 9.521 1.00 98.31 314 LEU A C 1
ATOM 2406 O O . LEU A 1 314 ? 8.319 6.519 8.871 1.00 98.31 314 LEU A O 1
ATOM 2410 N N . SER A 1 315 ? 9.032 4.461 9.370 1.00 98.06 315 SER A N 1
ATOM 2411 C CA . SER A 1 315 ? 9.979 4.415 8.251 1.00 98.06 315 SER A CA 1
ATOM 2412 C C . SER A 1 315 ? 9.251 4.077 6.948 1.00 98.06 315 SER A C 1
ATOM 2414 O O . SER A 1 315 ? 8.216 3.411 6.971 1.00 98.06 315 SER A O 1
ATOM 2416 N N . ASN A 1 316 ? 9.832 4.467 5.808 1.00 97.81 316 ASN A N 1
ATOM 2417 C CA . ASN A 1 316 ? 9.335 4.065 4.487 1.00 97.81 316 ASN A CA 1
ATOM 2418 C C . ASN A 1 316 ? 9.163 2.540 4.381 1.00 97.81 316 ASN A C 1
ATOM 2420 O O . ASN A 1 316 ? 8.137 2.082 3.896 1.00 97.81 316 ASN A O 1
ATOM 2424 N N . ASP A 1 317 ? 10.115 1.766 4.913 1.00 97.81 317 ASP A N 1
ATOM 2425 C CA . ASP A 1 317 ? 10.047 0.300 4.911 1.00 97.81 317 ASP A CA 1
ATOM 2426 C C . ASP A 1 317 ? 8.832 -0.231 5.670 1.00 97.81 317 ASP A C 1
ATOM 2428 O O . ASP A 1 317 ? 8.148 -1.124 5.183 1.00 97.81 317 ASP A O 1
ATOM 2432 N N . LYS A 1 318 ? 8.512 0.357 6.831 1.00 98.38 318 LYS A N 1
ATOM 2433 C CA . LYS A 1 318 ? 7.331 -0.041 7.602 1.00 98.38 318 LYS A CA 1
ATOM 2434 C C . LYS A 1 318 ? 6.029 0.330 6.905 1.00 98.38 318 LYS A C 1
ATOM 2436 O O . LYS A 1 318 ? 5.056 -0.409 7.041 1.00 98.38 318 LYS A O 1
ATOM 2441 N N . VAL A 1 319 ? 5.999 1.465 6.206 1.00 98.62 319 VAL A N 1
ATOM 2442 C CA . VAL A 1 319 ? 4.848 1.877 5.391 1.00 98.62 319 VAL A CA 1
ATOM 2443 C C . VAL A 1 319 ? 4.658 0.897 4.235 1.00 98.62 319 VAL A C 1
ATOM 2445 O O . VAL A 1 319 ? 3.582 0.324 4.098 1.00 98.62 319 VAL A O 1
ATOM 2448 N N . ALA A 1 320 ? 5.706 0.620 3.461 1.00 98.50 320 ALA A N 1
ATOM 2449 C CA . ALA A 1 320 ? 5.635 -0.343 2.369 1.00 98.50 320 ALA A CA 1
ATOM 2450 C C . ALA A 1 320 ? 5.267 -1.756 2.855 1.00 98.50 320 ALA A C 1
ATOM 2452 O O . ALA A 1 320 ? 4.462 -2.424 2.217 1.00 98.50 320 ALA A O 1
ATOM 2453 N N . GLU A 1 321 ? 5.766 -2.196 4.016 1.00 98.44 321 GLU A N 1
ATOM 2454 C CA . GLU A 1 321 ? 5.442 -3.511 4.588 1.00 98.44 321 GLU A CA 1
ATOM 2455 C C . GLU A 1 321 ? 3.947 -3.658 4.923 1.00 98.44 321 GLU A C 1
ATOM 2457 O O . GLU A 1 321 ? 3.344 -4.686 4.600 1.00 98.44 321 GLU A O 1
ATOM 2462 N N . VAL A 1 322 ? 3.305 -2.632 5.503 1.00 98.31 322 VAL A N 1
ATOM 2463 C CA . VAL A 1 322 ? 1.860 -2.701 5.790 1.00 98.31 322 VAL A CA 1
ATOM 2464 C C . VAL A 1 322 ? 1.001 -2.590 4.533 1.00 98.31 322 VAL A C 1
ATOM 2466 O O . VAL A 1 322 ? -0.046 -3.231 4.485 1.00 98.31 322 VAL A O 1
ATOM 2469 N N . PHE A 1 323 ? 1.439 -1.835 3.519 1.00 98.69 323 PHE A N 1
ATOM 2470 C CA . PHE A 1 323 ? 0.756 -1.750 2.223 1.00 98.69 323 PHE A CA 1
ATOM 2471 C C . PHE A 1 323 ? 0.915 -3.038 1.406 1.00 98.69 323 PHE A C 1
ATOM 2473 O O . PHE A 1 323 ? -0.053 -3.538 0.849 1.00 98.69 323 PHE A O 1
ATOM 2480 N N . PHE A 1 324 ? 2.098 -3.647 1.369 1.00 98.44 324 PHE A N 1
ATOM 2481 C CA . PHE A 1 324 ? 2.272 -4.951 0.731 1.00 98.44 324 PHE A CA 1
ATOM 2482 C C . PHE A 1 324 ? 1.453 -6.032 1.455 1.00 98.44 324 PHE A C 1
ATOM 2484 O O . PHE A 1 324 ? 0.672 -6.759 0.839 1.00 98.44 324 PHE A O 1
ATOM 2491 N N . GLY A 1 325 ? 1.557 -6.106 2.786 1.00 95.50 325 GLY A N 1
ATOM 2492 C CA . GLY A 1 325 ? 0.832 -7.102 3.572 1.00 95.50 325 GLY A CA 1
ATOM 2493 C C . GLY A 1 325 ? -0.695 -6.943 3.519 1.00 95.50 325 GLY A C 1
ATOM 2494 O O . GLY A 1 325 ? -1.416 -7.946 3.589 1.00 95.50 325 GLY A O 1
ATOM 2495 N N . SER A 1 326 ? -1.215 -5.722 3.348 1.00 96.25 326 SER A N 1
ATOM 2496 C CA . SER A 1 326 ? -2.658 -5.482 3.238 1.00 96.25 326 SER A CA 1
ATOM 2497 C C . SER A 1 326 ? -3.253 -5.988 1.928 1.00 96.25 326 SER A C 1
ATOM 2499 O O . SER A 1 326 ? -4.432 -6.343 1.934 1.00 96.25 326 SER A O 1
ATOM 2501 N N . MET A 1 327 ? -2.469 -6.120 0.848 1.00 96.06 327 MET A N 1
ATOM 2502 C CA . MET A 1 327 ? -2.949 -6.662 -0.434 1.00 96.06 327 MET A CA 1
ATOM 2503 C C . MET A 1 327 ? -3.635 -8.028 -0.243 1.00 96.06 327 MET A C 1
ATOM 2505 O O . MET A 1 327 ? -4.721 -8.252 -0.767 1.00 96.06 327 MET A O 1
ATOM 2509 N N . PHE A 1 328 ? -3.098 -8.900 0.618 1.00 90.69 328 PHE A N 1
ATOM 2510 C CA . PHE A 1 328 ? -3.662 -10.230 0.924 1.00 90.69 328 PHE A CA 1
ATOM 2511 C C . PHE A 1 328 ? -4.990 -10.213 1.707 1.00 90.69 328 PHE A C 1
ATOM 2513 O O . PHE A 1 328 ? -5.539 -11.269 2.022 1.00 90.69 328 PHE A O 1
ATOM 2520 N N . ARG A 1 329 ? -5.483 -9.031 2.086 1.00 88.19 329 ARG A N 1
ATOM 2521 C CA . ARG A 1 329 ? -6.737 -8.824 2.833 1.00 88.19 329 ARG A CA 1
ATOM 2522 C C . ARG A 1 329 ? -7.753 -8.000 2.052 1.00 88.19 329 ARG A C 1
ATOM 2524 O O . ARG A 1 329 ? -8.895 -7.887 2.493 1.00 88.19 329 ARG A O 1
ATOM 2531 N N . LEU A 1 330 ? -7.358 -7.426 0.918 1.00 83.44 330 LEU A N 1
ATOM 2532 C CA . LEU A 1 330 ? -8.268 -6.673 0.071 1.00 83.44 330 LEU A CA 1
ATOM 2533 C C . LEU A 1 330 ? -9.192 -7.616 -0.700 1.00 83.44 330 LEU A C 1
ATOM 2535 O O . LEU A 1 330 ? -8.798 -8.679 -1.176 1.00 83.44 330 LEU A O 1
ATOM 2539 N N . ILE A 1 331 ? -10.437 -7.183 -0.868 1.00 80.62 331 ILE A N 1
ATOM 2540 C CA . ILE A 1 331 ? -11.361 -7.781 -1.832 1.00 80.62 331 ILE A CA 1
ATOM 2541 C C . ILE A 1 331 ? -11.084 -7.224 -3.234 1.00 80.62 331 ILE A C 1
ATOM 2543 O O . ILE A 1 331 ? -10.536 -6.137 -3.376 1.00 80.62 331 ILE A O 1
ATOM 2547 N N . SER A 1 332 ? -11.552 -7.902 -4.284 1.00 81.81 332 SER A N 1
ATOM 2548 C CA . SER A 1 332 ? -11.346 -7.478 -5.685 1.00 81.81 332 SER A CA 1
ATOM 2549 C C . SER A 1 332 ? -12.033 -6.161 -6.082 1.00 81.81 332 SER A C 1
ATOM 2551 O O . SER A 1 332 ? -11.860 -5.682 -7.200 1.00 81.81 332 SER A O 1
ATOM 2553 N N . ASN A 1 333 ? -12.848 -5.566 -5.210 1.00 82.44 333 ASN A N 1
ATOM 2554 C CA . ASN A 1 333 ? -13.498 -4.277 -5.450 1.00 82.44 333 ASN A CA 1
ATOM 2555 C C . ASN A 1 333 ? -13.426 -3.379 -4.204 1.00 82.44 333 ASN A C 1
ATOM 2557 O O . ASN A 1 333 ? -14.481 -3.043 -3.645 1.00 82.44 333 ASN A O 1
ATOM 2561 N N . PRO A 1 334 ? -12.206 -3.053 -3.745 1.00 82.88 334 PRO A N 1
ATOM 2562 C CA . PRO A 1 334 ? -12.003 -2.349 -2.491 1.00 82.88 334 PRO A CA 1
ATOM 2563 C C . PRO A 1 334 ? -12.490 -0.901 -2.597 1.00 82.88 334 PRO A C 1
ATOM 2565 O O . PRO A 1 334 ? -12.656 -0.349 -3.685 1.00 82.88 334 PRO A O 1
ATOM 2568 N N . ASP A 1 335 ? -12.742 -0.296 -1.450 1.00 84.00 335 ASP A N 1
ATOM 2569 C CA . ASP A 1 335 ? -12.875 1.148 -1.255 1.00 84.00 335 ASP A CA 1
ATOM 2570 C C . ASP A 1 335 ? -11.850 1.642 -0.224 1.00 84.00 335 ASP A C 1
ATOM 2572 O O . ASP A 1 335 ? -11.127 0.852 0.389 1.00 84.00 335 ASP A O 1
ATOM 2576 N N . MET A 1 336 ? -11.773 2.963 -0.052 1.00 88.50 336 MET A N 1
ATOM 2577 C CA . MET A 1 336 ? -10.808 3.609 0.845 1.00 88.50 336 MET A CA 1
ATOM 2578 C C . MET A 1 336 ? -10.884 3.102 2.294 1.00 88.50 336 MET A C 1
ATOM 2580 O O . MET A 1 336 ? -9.853 2.969 2.950 1.00 88.50 336 MET A O 1
ATOM 2584 N N . GLU A 1 337 ? -12.082 2.784 2.777 1.00 86.19 337 GLU A N 1
ATOM 2585 C CA . GLU A 1 337 ? -12.301 2.291 4.138 1.00 86.19 337 GLU A CA 1
ATOM 2586 C C . GLU A 1 337 ? -11.808 0.852 4.296 1.00 86.19 337 GLU A C 1
ATOM 2588 O O . GLU A 1 337 ? -11.039 0.547 5.209 1.00 86.19 337 GLU A O 1
ATOM 2593 N N . SER A 1 338 ? -12.121 -0.021 3.332 1.00 85.50 338 SER A N 1
ATOM 2594 C CA . SER A 1 338 ? -11.567 -1.378 3.313 1.00 85.50 338 SER A CA 1
ATOM 2595 C C . SER A 1 338 ? -10.031 -1.390 3.255 1.00 85.50 338 SER A C 1
ATOM 2597 O O . SER A 1 338 ? -9.404 -2.277 3.839 1.00 85.50 338 SER A O 1
ATOM 2599 N N . VAL A 1 339 ? -9.410 -0.387 2.615 1.00 92.44 339 VAL A N 1
ATOM 2600 C CA . VAL A 1 339 ? -7.951 -0.190 2.628 1.00 92.44 339 VAL A CA 1
ATOM 2601 C C . VAL A 1 339 ? -7.455 0.171 4.024 1.00 92.44 339 VAL A C 1
ATOM 2603 O O . VAL A 1 339 ? -6.504 -0.458 4.492 1.00 92.44 339 VAL A O 1
ATOM 2606 N N . ALA A 1 340 ? -8.099 1.124 4.704 1.00 92.12 340 ALA A N 1
ATOM 2607 C CA . ALA A 1 340 ? -7.747 1.491 6.073 1.00 92.12 340 ALA A CA 1
ATOM 2608 C C . ALA A 1 340 ? -7.798 0.269 7.003 1.00 92.12 340 ALA A C 1
ATOM 2610 O O . ALA A 1 340 ? -6.811 -0.044 7.677 1.00 92.12 340 ALA A O 1
ATOM 2611 N N . HIS A 1 341 ? -8.893 -0.496 6.957 1.00 85.81 341 HIS A N 1
ATOM 2612 C CA . HIS A 1 341 ? -9.055 -1.716 7.751 1.00 85.81 341 HIS A CA 1
ATOM 2613 C C . HIS A 1 341 ? -7.976 -2.759 7.441 1.00 85.81 341 HIS A C 1
ATOM 2615 O O . HIS A 1 341 ? -7.389 -3.338 8.358 1.00 85.81 341 HIS A O 1
ATOM 2621 N N . ALA A 1 342 ? -7.669 -2.991 6.161 1.00 88.62 342 ALA A N 1
ATOM 2622 C CA . ALA A 1 342 ? -6.666 -3.971 5.757 1.00 88.62 342 ALA A CA 1
ATOM 2623 C C . ALA A 1 342 ? -5.250 -3.586 6.220 1.00 88.62 342 ALA A C 1
ATOM 2625 O O . ALA A 1 342 ? -4.510 -4.445 6.709 1.00 88.62 342 ALA A O 1
ATOM 2626 N N . VAL A 1 343 ? -4.875 -2.308 6.112 1.00 95.69 343 VAL A N 1
ATOM 2627 C CA . VAL A 1 343 ? -3.555 -1.803 6.527 1.00 95.69 343 VAL A CA 1
ATOM 2628 C C . VAL A 1 343 ? -3.418 -1.802 8.051 1.00 95.69 343 VAL A C 1
ATOM 2630 O O . VAL A 1 343 ? -2.423 -2.308 8.576 1.00 95.69 343 VAL A O 1
ATOM 2633 N N . ILE A 1 344 ? -4.439 -1.345 8.783 1.00 90.25 344 ILE A N 1
ATOM 2634 C CA . ILE A 1 344 ? -4.468 -1.404 10.254 1.00 90.25 344 ILE A CA 1
ATOM 2635 C C . ILE A 1 344 ? -4.419 -2.859 10.733 1.00 90.25 344 ILE A C 1
ATOM 2637 O O . ILE A 1 344 ? -3.659 -3.196 11.643 1.00 90.25 344 ILE A O 1
ATOM 2641 N N . LYS A 1 345 ? -5.174 -3.773 10.112 1.00 83.50 345 LYS A N 1
ATOM 2642 C CA . LYS A 1 345 ? -5.114 -5.195 10.481 1.00 83.50 345 LYS A CA 1
ATOM 2643 C C . LYS A 1 345 ? -3.738 -5.794 10.229 1.00 83.50 345 LYS A C 1
ATOM 2645 O O . LYS A 1 345 ? -3.257 -6.582 11.043 1.00 83.50 345 LYS A O 1
ATOM 2650 N N . THR A 1 346 ? -3.097 -5.402 9.135 1.00 88.06 346 THR A N 1
ATOM 2651 C CA . THR A 1 346 ? -1.749 -5.856 8.790 1.00 88.06 346 THR A CA 1
ATOM 2652 C C . THR A 1 346 ? -0.725 -5.382 9.818 1.00 88.06 346 THR A C 1
ATOM 2654 O O . THR A 1 346 ? 0.044 -6.206 10.306 1.00 88.06 346 THR A O 1
ATOM 2657 N N . SER A 1 347 ? -0.767 -4.117 10.247 1.00 92.94 347 SER A N 1
ATOM 2658 C CA . SER A 1 347 ? 0.159 -3.609 11.273 1.00 92.94 347 SER A CA 1
ATOM 2659 C C . SER A 1 347 ? 0.014 -4.329 12.622 1.00 92.94 347 SER A C 1
ATOM 2661 O O . SER A 1 347 ? 1.014 -4.602 13.289 1.00 92.94 347 SER A O 1
ATOM 2663 N N . ASN A 1 348 ? -1.211 -4.718 12.997 1.00 83.56 348 ASN A N 1
ATOM 2664 C CA . ASN A 1 348 ? -1.453 -5.556 14.177 1.00 83.56 348 ASN A CA 1
ATOM 2665 C C . ASN A 1 348 ? -0.826 -6.948 14.022 1.00 83.56 348 ASN A C 1
ATOM 2667 O O . ASN A 1 348 ? -0.121 -7.415 14.913 1.00 83.56 348 ASN A O 1
ATOM 2671 N N . MET A 1 349 ? -1.023 -7.602 12.874 1.00 82.12 349 MET A N 1
ATOM 2672 C CA . MET A 1 349 ? -0.470 -8.939 12.622 1.00 82.12 349 MET A CA 1
ATOM 2673 C C . MET A 1 349 ? 1.060 -8.954 12.547 1.00 82.12 349 MET A C 1
ATOM 2675 O O . MET A 1 349 ? 1.683 -9.924 12.973 1.00 82.12 349 MET A O 1
ATOM 2679 N N . LEU A 1 350 ? 1.661 -7.867 12.067 1.00 86.06 350 LEU A N 1
ATOM 2680 C CA . LEU A 1 350 ? 3.110 -7.655 12.071 1.00 86.06 350 LEU A CA 1
ATOM 2681 C C . LEU A 1 350 ? 3.650 -7.232 13.446 1.00 86.06 350 LEU A C 1
ATOM 2683 O O . LEU A 1 350 ? 4.845 -6.987 13.590 1.00 86.06 350 LEU A O 1
ATOM 2687 N N . SER A 1 351 ? 2.793 -7.163 14.472 1.00 88.69 351 SER A N 1
ATOM 2688 C CA . SER A 1 351 ? 3.167 -6.785 15.839 1.00 88.69 351 SER A CA 1
ATOM 2689 C C . SER A 1 351 ? 3.865 -5.419 15.916 1.00 88.69 351 SER A C 1
ATOM 2691 O O . SER A 1 351 ? 4.800 -5.234 16.701 1.00 88.69 351 SER A O 1
ATOM 2693 N N . TYR A 1 352 ? 3.426 -4.452 15.099 1.00 92.00 352 TYR A N 1
ATOM 2694 C CA . TYR A 1 352 ? 3.897 -3.067 15.206 1.00 92.00 352 TYR A CA 1
ATOM 2695 C C . TYR A 1 352 ? 3.596 -2.508 16.595 1.00 92.00 352 TYR A C 1
ATOM 2697 O O . TYR A 1 352 ? 2.645 -2.928 17.259 1.00 92.00 352 TYR A O 1
ATOM 2705 N N . ARG A 1 353 ? 4.403 -1.541 17.043 1.00 90.81 353 ARG A N 1
ATOM 2706 C CA . ARG A 1 353 ? 4.193 -0.920 18.356 1.00 90.81 353 ARG A CA 1
ATOM 2707 C C . ARG A 1 353 ? 2.871 -0.159 18.376 1.00 90.81 353 ARG A C 1
ATOM 2709 O O . ARG A 1 353 ? 2.424 0.336 17.343 1.00 90.81 353 ARG A O 1
ATOM 2716 N N . LYS A 1 354 ? 2.280 -0.004 19.560 1.00 85.25 354 LYS A N 1
ATOM 2717 C CA . LYS A 1 354 ? 1.002 0.701 19.728 1.00 85.25 354 LYS A CA 1
ATOM 2718 C C . LYS A 1 354 ? 1.031 2.118 19.165 1.00 85.25 354 LYS A C 1
ATOM 2720 O O . LYS A 1 354 ? 0.104 2.511 18.468 1.00 85.25 354 LYS A O 1
ATOM 2725 N N . GLU A 1 355 ? 2.128 2.842 19.368 1.00 90.19 355 GLU A N 1
ATOM 2726 C CA . GLU A 1 355 ? 2.287 4.198 18.837 1.00 90.19 355 GLU A CA 1
ATOM 2727 C C . GLU A 1 355 ? 2.340 4.214 17.299 1.00 90.19 355 GLU A C 1
ATOM 2729 O O . GLU A 1 355 ? 1.869 5.153 16.668 1.00 90.19 355 GLU A O 1
ATOM 2734 N N . GLU A 1 356 ? 2.878 3.159 16.679 1.00 94.19 356 GLU A N 1
ATOM 2735 C CA . GLU A 1 356 ? 2.943 3.019 15.218 1.00 94.19 356 GLU A CA 1
ATOM 2736 C C . GLU A 1 356 ? 1.573 2.648 14.640 1.00 94.19 356 GLU A C 1
ATOM 2738 O O . GLU A 1 356 ? 1.173 3.187 13.612 1.00 94.19 356 GLU A O 1
ATOM 2743 N N . GLN A 1 357 ? 0.827 1.770 15.315 1.00 91.00 357 GLN A N 1
ATOM 2744 C CA . GLN A 1 357 ? -0.556 1.440 14.955 1.00 91.00 357 GLN A CA 1
ATOM 2745 C C . GLN A 1 357 ? -1.460 2.676 15.046 1.00 91.00 357 GLN A C 1
ATOM 2747 O O . GLN A 1 357 ? -2.234 2.938 14.126 1.00 91.00 357 GLN A O 1
ATOM 2752 N N . GLN A 1 358 ? -1.307 3.467 16.111 1.00 90.31 358 GLN A N 1
ATOM 2753 C CA . GLN A 1 358 ? -2.018 4.731 16.281 1.00 90.31 358 GLN A CA 1
ATOM 2754 C C . GLN A 1 358 ? -1.656 5.728 15.173 1.00 90.31 358 GLN A C 1
ATOM 2756 O O . GLN A 1 358 ? -2.550 6.316 14.574 1.00 90.31 358 GLN A O 1
ATOM 2761 N N . ALA A 1 359 ? -0.371 5.887 14.846 1.00 95.25 359 ALA A N 1
ATOM 2762 C CA . ALA A 1 359 ? 0.067 6.761 13.758 1.00 95.25 359 ALA A CA 1
ATOM 2763 C C . ALA A 1 359 ? -0.541 6.368 12.397 1.00 95.25 359 ALA A C 1
ATOM 2765 O O . ALA A 1 359 ? -0.944 7.243 11.630 1.00 95.25 359 ALA A O 1
ATOM 2766 N N . ILE A 1 360 ? -0.647 5.064 12.108 1.00 95.94 360 ILE A N 1
ATOM 2767 C CA . ILE A 1 360 ? -1.335 4.551 10.910 1.00 95.94 360 ILE A CA 1
ATOM 2768 C C . ILE A 1 360 ? -2.814 4.947 10.934 1.00 95.94 360 ILE A C 1
ATOM 2770 O O . ILE A 1 360 ? -3.321 5.481 9.949 1.00 95.94 360 ILE A O 1
ATOM 2774 N N . ALA A 1 361 ? -3.498 4.701 12.052 1.00 92.44 361 ALA A N 1
ATOM 2775 C CA . ALA A 1 361 ? -4.913 5.013 12.199 1.00 92.44 361 ALA A CA 1
ATOM 2776 C C . ALA A 1 361 ? -5.195 6.514 12.031 1.00 92.44 361 ALA A C 1
ATOM 2778 O O . ALA A 1 361 ? -6.070 6.896 11.260 1.00 92.44 361 ALA A O 1
ATOM 2779 N N . GLU A 1 362 ? -4.400 7.369 12.677 1.00 93.12 362 GLU A N 1
ATOM 2780 C CA . GLU A 1 362 ? -4.504 8.823 12.541 1.00 93.12 362 GLU A CA 1
ATOM 2781 C C . GLU A 1 362 ? -4.292 9.290 11.102 1.00 93.12 362 GLU A C 1
ATOM 2783 O O . GLU A 1 362 ? -5.001 10.180 10.654 1.00 93.12 362 GLU A O 1
ATOM 2788 N N . ALA A 1 363 ? -3.351 8.697 10.359 1.00 96.94 363 ALA A N 1
ATOM 2789 C CA . ALA A 1 363 ? -3.142 9.061 8.960 1.00 96.94 363 ALA A CA 1
ATOM 2790 C C . ALA A 1 363 ? -4.394 8.789 8.106 1.00 96.94 363 ALA A C 1
ATOM 2792 O O . ALA A 1 363 ? -4.774 9.636 7.302 1.00 96.94 363 ALA A O 1
ATOM 2793 N N . PHE A 1 364 ? -5.064 7.646 8.303 1.00 94.62 364 PHE A N 1
ATOM 2794 C CA . PHE A 1 364 ? -6.320 7.345 7.602 1.00 94.62 364 PHE A CA 1
ATOM 2795 C C . PHE A 1 364 ? -7.482 8.249 8.036 1.00 94.62 364 PHE A C 1
ATOM 2797 O O . PHE A 1 364 ? -8.346 8.568 7.216 1.00 94.62 364 PHE A O 1
ATOM 2804 N N . MET A 1 365 ? -7.516 8.663 9.304 1.00 90.94 365 MET A N 1
ATOM 2805 C CA . MET A 1 365 ? -8.503 9.625 9.805 1.00 90.94 365 MET A CA 1
ATOM 2806 C C . MET A 1 365 ? -8.273 11.023 9.214 1.00 90.94 365 MET A C 1
ATOM 2808 O O . MET A 1 365 ? -9.219 11.652 8.741 1.00 90.94 365 MET A O 1
ATOM 2812 N N . ASP A 1 366 ? -7.018 11.483 9.160 1.00 93.00 366 ASP A N 1
ATOM 2813 C CA . ASP A 1 366 ? -6.630 12.785 8.599 1.00 93.00 366 ASP A CA 1
ATOM 2814 C C . ASP A 1 366 ? -7.045 12.913 7.119 1.00 93.00 366 ASP A C 1
ATOM 2816 O O . ASP A 1 366 ? -7.413 13.998 6.659 1.00 93.00 366 ASP A O 1
ATOM 2820 N N . THR A 1 367 ? -7.057 11.799 6.378 1.00 93.00 367 THR A N 1
ATOM 2821 C CA . THR A 1 367 ? -7.491 11.744 4.972 1.00 93.00 367 THR A CA 1
ATOM 2822 C C . THR A 1 367 ? -8.941 11.305 4.772 1.00 93.00 367 THR A C 1
ATOM 2824 O O . THR A 1 367 ? -9.398 11.216 3.628 1.00 93.00 367 THR A O 1
ATOM 2827 N N . LYS A 1 368 ? -9.693 11.070 5.858 1.00 90.19 368 LYS A N 1
ATOM 2828 C CA . LYS A 1 368 ? -11.091 10.586 5.852 1.00 90.19 368 LYS A CA 1
ATOM 2829 C C . LYS A 1 368 ? -11.296 9.260 5.114 1.00 90.19 368 LYS A C 1
ATOM 2831 O O . LYS A 1 368 ? -12.388 8.959 4.614 1.00 90.19 368 LYS A O 1
ATOM 2836 N N . MET A 1 369 ? -10.232 8.472 5.009 1.00 90.12 369 MET A N 1
ATOM 2837 C CA . MET A 1 369 ? -10.305 7.094 4.543 1.00 90.12 369 MET A CA 1
ATOM 2838 C C . MET A 1 369 ? -10.878 6.179 5.625 1.00 90.12 369 MET A C 1
ATOM 2840 O O . MET A 1 369 ? -11.502 5.185 5.278 1.00 90.12 369 MET A O 1
ATOM 2844 N N . LEU A 1 370 ? -10.712 6.543 6.899 1.00 87.19 370 LEU A N 1
ATOM 2845 C CA . LEU A 1 370 ? -11.339 5.886 8.039 1.00 87.19 370 LEU A CA 1
ATOM 2846 C C . LEU A 1 370 ? -12.328 6.832 8.724 1.00 87.19 370 LEU A C 1
ATOM 2848 O O . LEU A 1 370 ? -11.975 7.981 8.999 1.00 87.19 370 LEU A O 1
ATOM 2852 N N . ASP A 1 371 ? -13.543 6.354 8.994 1.00 75.44 371 ASP A N 1
ATOM 2853 C CA . ASP A 1 371 ? -14.540 7.125 9.736 1.00 75.44 371 ASP A CA 1
ATOM 2854 C C . ASP A 1 371 ? -14.196 7.170 11.235 1.00 75.44 371 ASP A C 1
ATOM 2856 O O 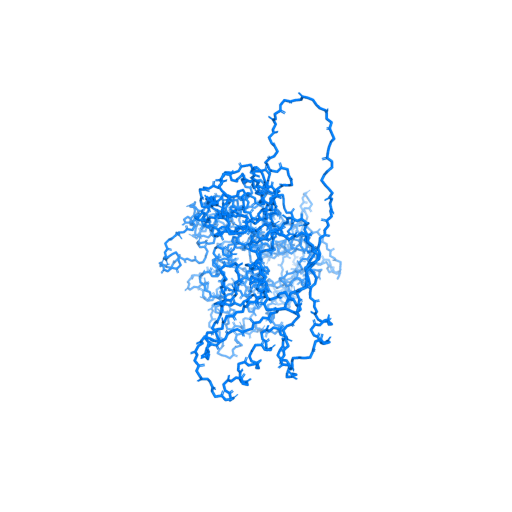. ASP A 1 371 ? -13.663 6.223 11.816 1.00 75.44 371 ASP A O 1
ATOM 2860 N N . THR A 1 372 ? -14.480 8.305 11.863 1.00 66.25 372 THR A N 1
ATOM 2861 C CA . THR A 1 372 ? -14.245 8.566 13.287 1.00 66.25 372 THR A CA 1
ATOM 2862 C C . THR A 1 372 ? -15.541 8.643 14.089 1.00 66.25 372 THR A C 1
ATOM 2864 O O . THR A 1 372 ? -15.496 8.913 15.284 1.00 66.25 372 THR A O 1
ATOM 2867 N N . GLU A 1 373 ? -16.705 8.444 13.463 1.00 66.75 373 GLU A N 1
ATOM 2868 C CA . GLU A 1 373 ? -18.000 8.459 14.163 1.00 66.75 373 GLU A CA 1
ATOM 2869 C C . GLU A 1 373 ? -18.294 7.172 14.964 1.00 66.75 373 GLU A C 1
ATOM 2871 O O . GLU A 1 373 ? -19.330 7.075 15.633 1.00 66.75 373 GLU A O 1
ATOM 2876 N N . GLY A 1 374 ? -17.376 6.197 14.945 1.00 74.38 374 GLY A N 1
ATOM 2877 C CA . GLY A 1 374 ? -17.439 4.978 15.747 1.00 74.38 374 GLY A CA 1
ATOM 2878 C C . GLY A 1 374 ? -17.643 5.237 17.241 1.00 74.38 374 GLY A C 1
ATOM 2879 O O . GLY A 1 374 ? -17.241 6.261 17.799 1.00 74.38 374 GLY A O 1
ATOM 2880 N N . LYS A 1 375 ? -18.273 4.279 17.923 1.00 85.69 375 LYS A N 1
ATOM 2881 C CA . LYS A 1 375 ? -18.547 4.344 19.366 1.00 85.69 375 LYS A CA 1
ATOM 2882 C C . LYS A 1 375 ? -18.023 3.092 20.049 1.00 85.69 375 LYS A C 1
ATOM 2884 O O . LYS A 1 375 ? -18.301 1.993 19.584 1.00 85.69 375 LYS A O 1
ATOM 2889 N N . ILE A 1 376 ? -17.383 3.236 21.203 1.00 88.31 376 ILE A N 1
ATOM 2890 C CA . ILE A 1 376 ? -17.185 2.108 22.119 1.00 88.31 376 ILE A CA 1
ATOM 2891 C C . ILE A 1 376 ? -18.336 2.126 23.119 1.00 88.31 376 ILE A C 1
ATOM 2893 O O . ILE A 1 376 ? -18.481 3.092 23.870 1.00 88.31 376 ILE A O 1
ATOM 2897 N N . LYS A 1 377 ? -19.162 1.080 23.131 1.00 91.25 377 LYS A N 1
ATOM 2898 C CA . LYS A 1 377 ? -20.249 0.919 24.101 1.00 91.25 377 LYS A CA 1
ATOM 2899 C C . LYS A 1 377 ? -19.900 -0.195 25.068 1.00 91.25 377 LYS A C 1
ATOM 2901 O O . LYS A 1 377 ? -19.500 -1.281 24.669 1.00 91.25 377 LYS A O 1
ATOM 2906 N N . ILE A 1 378 ? -20.051 0.080 26.351 1.00 93.62 378 ILE A N 1
ATOM 2907 C CA . ILE A 1 378 ? -19.670 -0.831 27.420 1.00 93.62 378 ILE A CA 1
ATOM 2908 C C . ILE A 1 378 ? -20.858 -0.955 28.355 1.00 93.62 378 ILE A C 1
ATOM 2910 O O . ILE A 1 378 ? -21.278 0.035 28.950 1.00 93.62 378 ILE A O 1
ATOM 2914 N N . LYS A 1 379 ? -21.384 -2.169 28.487 1.00 92.19 379 LYS A N 1
ATOM 2915 C CA . LYS A 1 379 ? -22.389 -2.527 29.483 1.00 92.19 379 LYS A CA 1
ATOM 2916 C C . LYS A 1 379 ? -21.699 -3.226 30.646 1.00 92.19 379 LYS A C 1
ATOM 2918 O O . LYS A 1 379 ? -20.931 -4.162 30.435 1.00 92.19 379 LYS A O 1
ATOM 2923 N N . VAL A 1 380 ? -21.996 -2.809 31.873 1.00 78.88 380 VAL A N 1
ATOM 2924 C CA . VAL A 1 380 ? -21.557 -3.485 33.096 1.00 78.88 380 VAL A CA 1
ATOM 2925 C C . VAL A 1 380 ? -22.766 -3.849 33.944 1.00 78.88 380 VAL A C 1
ATOM 2927 O O . VAL A 1 380 ? -23.570 -2.998 34.327 1.00 78.88 380 VAL A O 1
ATOM 2930 N N . HIS A 1 381 ? -22.877 -5.129 34.273 1.00 80.25 381 HIS A N 1
ATOM 2931 C CA . HIS A 1 381 ? -23.964 -5.682 35.073 1.00 80.25 381 HIS A CA 1
ATOM 2932 C C . HIS A 1 381 ? -23.476 -6.818 35.977 1.00 80.25 381 HIS A C 1
ATOM 2934 O O . HIS A 1 381 ? -22.336 -7.266 35.895 1.00 80.25 381 HIS A O 1
ATOM 2940 N N . CYS A 1 382 ? -24.333 -7.262 36.892 1.00 55.56 382 CYS A N 1
ATOM 2941 C CA . CYS A 1 382 ? -24.195 -8.513 37.629 1.00 55.56 382 CYS A CA 1
ATOM 2942 C C . CYS A 1 382 ? -25.510 -9.282 37.502 1.00 55.56 382 CYS A C 1
ATOM 2944 O O . CYS A 1 382 ? -26.508 -8.946 38.152 1.00 55.56 382 CYS A O 1
ATOM 2946 N N . GLY A 1 383 ? -25.525 -10.311 36.653 1.00 54.31 383 GLY A N 1
ATOM 2947 C CA . GLY A 1 383 ? -26.778 -10.946 36.235 1.00 54.31 383 GLY A CA 1
ATOM 2948 C C . GLY A 1 383 ? -27.720 -9.912 35.610 1.00 54.31 383 GLY A C 1
ATOM 2949 O O . GLY A 1 383 ? -27.317 -9.165 34.738 1.00 54.31 383 GLY A O 1
ATOM 2950 N N . ASN A 1 384 ? -28.957 -9.805 36.098 1.00 59.72 384 ASN A N 1
ATOM 2951 C CA . ASN A 1 384 ? -29.937 -8.861 35.535 1.00 59.72 384 ASN A CA 1
ATOM 2952 C C . ASN A 1 384 ? -29.868 -7.453 36.151 1.00 59.72 384 ASN A C 1
ATOM 2954 O O . ASN A 1 384 ? -30.771 -6.646 35.940 1.00 59.72 384 ASN A O 1
ATOM 2958 N N . ARG A 1 385 ? -28.864 -7.173 36.992 1.00 52.53 385 ARG A N 1
ATOM 2959 C CA . ARG A 1 385 ? -28.717 -5.875 37.653 1.00 52.53 385 ARG A CA 1
ATOM 2960 C C . ARG A 1 385 ? -27.610 -5.068 36.999 1.00 52.53 385 ARG A C 1
ATOM 2962 O O . ARG A 1 385 ? -26.442 -5.428 37.117 1.00 52.53 385 ARG A O 1
ATOM 2969 N N . ASP A 1 386 ? -27.981 -3.922 36.457 1.00 72.88 386 ASP A N 1
ATOM 2970 C CA . ASP A 1 386 ? -27.038 -2.933 35.953 1.00 72.88 386 ASP A CA 1
ATOM 2971 C C . ASP A 1 386 ? -26.183 -2.345 37.081 1.00 72.88 386 ASP A C 1
ATOM 2973 O O . ASP A 1 386 ? -26.661 -2.093 38.197 1.00 72.88 386 ASP A O 1
ATOM 2977 N N . ILE A 1 387 ? -24.888 -2.181 36.807 1.00 64.81 387 ILE A N 1
ATOM 2978 C CA . ILE A 1 387 ? -23.923 -1.636 37.759 1.00 64.81 387 ILE A CA 1
ATOM 2979 C C . ILE A 1 387 ? -23.568 -0.220 37.326 1.00 64.81 387 ILE A C 1
ATOM 2981 O O . ILE A 1 387 ? -22.744 -0.017 36.435 1.00 64.81 387 ILE A O 1
ATOM 2985 N N . ALA A 1 388 ? -24.165 0.746 38.013 1.00 72.19 388 ALA A N 1
ATOM 2986 C CA . ALA A 1 388 ? -23.794 2.147 37.912 1.00 72.19 388 ALA A CA 1
ATOM 2987 C C . ALA A 1 388 ? -22.444 2.433 38.579 1.00 72.19 388 ALA A C 1
ATOM 2989 O O . ALA A 1 388 ? -22.041 1.731 39.512 1.00 72.19 388 ALA A O 1
ATOM 2990 N N . ASP A 1 389 ? -21.773 3.489 38.119 1.00 78.31 389 ASP A N 1
ATOM 2991 C CA . ASP A 1 389 ? -20.490 3.969 38.646 1.00 78.31 389 ASP A CA 1
ATOM 2992 C C . ASP A 1 389 ? -19.355 2.918 38.602 1.00 78.31 389 ASP A C 1
ATOM 2994 O O . ASP A 1 389 ? -18.379 2.984 39.355 1.00 78.31 389 ASP A O 1
ATOM 2998 N N . ALA A 1 390 ? -19.459 1.933 37.702 1.00 80.00 390 ALA A N 1
ATOM 2999 C CA . ALA A 1 390 ? -18.370 1.009 37.419 1.00 80.00 390 ALA A CA 1
ATOM 3000 C C . ALA A 1 390 ? -17.262 1.756 36.674 1.00 80.00 390 ALA A C 1
ATOM 3002 O O . ALA A 1 390 ? -17.489 2.332 35.613 1.00 80.00 390 ALA A O 1
ATOM 3003 N N . VAL A 1 391 ? -16.052 1.723 37.222 1.00 88.75 391 VAL A N 1
ATOM 3004 C CA . VAL A 1 391 ? -14.845 2.285 36.623 1.00 88.75 391 VAL A CA 1
ATOM 3005 C C . VAL A 1 391 ? -14.441 1.456 35.420 1.00 88.75 391 VAL A C 1
ATOM 3007 O O . VAL A 1 391 ? -14.151 0.264 35.551 1.00 88.75 391 VAL A O 1
ATOM 3010 N N . ILE A 1 392 ? -14.358 2.114 34.270 1.00 96.19 392 ILE A N 1
ATOM 3011 C CA . ILE A 1 392 ? -13.868 1.524 33.034 1.00 96.19 392 ILE A CA 1
ATOM 3012 C C . ILE A 1 392 ? -12.459 2.025 32.761 1.00 96.19 392 ILE A C 1
ATOM 3014 O O . ILE A 1 392 ? -12.196 3.229 32.785 1.00 96.19 392 ILE A O 1
ATOM 3018 N N . SER A 1 393 ? -11.550 1.100 32.462 1.00 90.38 393 SER A N 1
ATOM 3019 C CA . SER A 1 393 ? -10.235 1.423 31.910 1.00 90.38 393 SER A CA 1
ATOM 3020 C C . SER A 1 393 ? -10.038 0.775 30.545 1.00 90.38 393 SER A C 1
ATOM 3022 O O . SER A 1 393 ? -10.461 -0.356 30.340 1.00 90.38 393 SER A O 1
ATOM 3024 N N . ILE A 1 394 ? -9.385 1.483 29.626 1.00 90.56 394 ILE A N 1
ATOM 3025 C CA . ILE A 1 394 ? -8.937 0.943 28.338 1.00 90.56 394 ILE A CA 1
ATOM 3026 C C . ILE A 1 394 ? -7.414 1.027 28.309 1.00 90.56 394 ILE A C 1
ATOM 3028 O O . ILE A 1 394 ? -6.842 2.079 28.608 1.00 90.56 394 ILE A O 1
ATOM 3032 N N . ASP A 1 395 ? -6.766 -0.102 28.027 1.00 85.94 395 ASP A N 1
ATOM 3033 C CA . ASP A 1 395 ? -5.313 -0.293 28.075 1.00 85.94 395 ASP A CA 1
ATOM 3034 C C . ASP A 1 395 ? -4.694 0.255 29.376 1.00 85.94 395 ASP A C 1
ATOM 3036 O O . ASP A 1 395 ? -3.668 0.937 29.395 1.00 85.94 395 ASP A O 1
ATOM 3040 N N . GLY A 1 396 ? -5.369 -0.019 30.498 1.00 85.31 396 GLY A N 1
ATOM 3041 C CA . GLY A 1 396 ? -4.943 0.384 31.840 1.00 85.31 396 GLY A CA 1
ATOM 3042 C C . GLY A 1 396 ? -5.163 1.860 32.196 1.00 85.31 396 GLY A C 1
ATOM 3043 O O . GLY A 1 396 ? -4.806 2.262 33.304 1.00 85.31 396 GLY A O 1
ATOM 3044 N N . THR A 1 397 ? -5.758 2.666 31.310 1.00 91.31 397 THR A N 1
ATOM 3045 C CA . THR A 1 397 ? -6.108 4.071 31.581 1.00 91.31 397 THR A CA 1
ATOM 3046 C C . THR A 1 397 ? -7.598 4.200 31.879 1.00 91.31 397 THR A C 1
ATOM 3048 O O . THR A 1 397 ? -8.407 3.781 31.060 1.00 91.31 397 THR A O 1
ATOM 3051 N N . GLU A 1 398 ? -7.979 4.795 33.015 1.00 93.12 398 GLU A N 1
ATOM 3052 C CA . GLU A 1 398 ? -9.389 5.084 33.328 1.00 93.12 398 GLU A CA 1
ATOM 3053 C C . GLU A 1 398 ? -9.968 6.070 32.302 1.00 93.12 398 GLU A C 1
ATOM 3055 O O . GLU A 1 398 ? -9.430 7.160 32.103 1.00 93.12 398 GLU A O 1
ATOM 3060 N N . VAL A 1 399 ? -11.056 5.670 31.640 1.00 92.81 399 VAL A N 1
ATOM 3061 C CA . VAL A 1 399 ? -11.701 6.440 30.559 1.00 92.81 399 VAL A CA 1
ATOM 3062 C C . VAL A 1 399 ? -13.063 6.995 30.957 1.00 92.81 399 VAL A C 1
ATOM 3064 O O . VAL A 1 399 ? -13.554 7.931 30.333 1.00 92.81 399 VAL A O 1
ATOM 3067 N N . GLY A 1 400 ? -13.677 6.443 32.001 1.00 90.56 400 GLY A N 1
ATOM 3068 C CA . GLY A 1 400 ? -14.984 6.880 32.460 1.00 90.56 400 GLY A CA 1
ATOM 3069 C C . GLY A 1 400 ? -15.625 5.890 33.417 1.00 90.56 400 GLY A C 1
ATOM 3070 O O . GLY A 1 400 ? -15.014 4.904 33.836 1.00 90.56 400 GLY A O 1
ATOM 3071 N N . ARG A 1 401 ? -16.877 6.183 33.757 1.00 90.12 401 ARG A N 1
ATOM 3072 C CA . ARG A 1 401 ? -17.717 5.383 34.645 1.00 90.12 401 ARG A CA 1
ATOM 3073 C C . ARG A 1 401 ? -19.075 5.153 34.006 1.00 90.12 401 ARG A C 1
ATOM 3075 O O . ARG A 1 401 ? -19.545 6.024 33.277 1.00 90.12 401 ARG A O 1
ATOM 3082 N N . THR A 1 402 ? -19.678 4.002 34.273 1.00 86.38 402 THR A N 1
ATOM 3083 C CA . THR A 1 402 ? -21.026 3.697 33.787 1.00 86.38 402 THR A CA 1
ATOM 3084 C C . THR A 1 402 ? -22.090 4.593 34.423 1.00 86.38 402 THR A C 1
ATOM 3086 O O . THR A 1 402 ? -21.968 5.000 35.582 1.00 86.38 402 THR A O 1
ATOM 3089 N N . ASP A 1 403 ? -23.135 4.896 33.659 1.00 82.69 403 ASP A N 1
ATOM 3090 C CA . ASP A 1 403 ? -24.336 5.596 34.113 1.00 82.69 403 ASP A CA 1
ATOM 3091 C C . ASP A 1 403 ? -25.268 4.692 34.946 1.00 82.69 403 ASP A C 1
ATOM 3093 O O . ASP A 1 403 ? -24.927 3.556 35.278 1.00 82.69 403 ASP A O 1
ATOM 3097 N N . ASP A 1 404 ? -26.449 5.200 35.309 1.00 75.12 404 ASP A N 1
ATOM 3098 C CA . ASP A 1 404 ? -27.434 4.477 36.127 1.00 75.12 404 ASP A CA 1
ATOM 3099 C C . ASP A 1 404 ? -27.943 3.179 35.470 1.00 75.12 404 ASP A C 1
ATOM 3101 O O . ASP A 1 404 ? -28.335 2.249 36.179 1.00 75.12 404 ASP A O 1
ATOM 3105 N N . ASP A 1 405 ? -27.878 3.092 34.138 1.00 81.12 405 ASP A N 1
ATOM 3106 C CA . ASP A 1 405 ? -28.224 1.908 33.352 1.00 81.12 405 ASP A CA 1
ATOM 3107 C C . ASP A 1 405 ? -26.997 1.004 33.139 1.00 81.12 405 ASP A C 1
ATOM 3109 O O . ASP A 1 405 ? -27.010 0.104 32.302 1.00 81.12 405 ASP A O 1
ATOM 3113 N N . GLY A 1 406 ? -25.895 1.216 33.863 1.00 74.50 406 GLY A N 1
ATOM 3114 C CA . GLY A 1 406 ? -24.680 0.418 33.725 1.00 74.50 406 GLY A CA 1
ATOM 3115 C C . GLY A 1 406 ? -24.009 0.564 32.359 1.00 74.50 406 GLY A C 1
ATOM 3116 O O . GLY A 1 406 ? -23.241 -0.314 31.970 1.00 74.50 406 GLY A O 1
ATOM 3117 N N . MET A 1 407 ? -24.290 1.641 31.623 1.00 92.75 407 MET A N 1
ATOM 3118 C CA . MET A 1 407 ? -23.741 1.897 30.296 1.00 92.75 407 MET A CA 1
ATOM 3119 C C . MET A 1 407 ? -22.650 2.965 30.337 1.00 92.75 407 MET A C 1
ATOM 3121 O O . MET A 1 407 ? -22.755 3.976 31.024 1.00 92.75 407 MET A O 1
ATOM 3125 N N . LEU A 1 408 ? -21.599 2.773 29.548 1.00 93.06 408 LEU A N 1
ATOM 3126 C CA . LEU A 1 408 ? -20.660 3.820 29.166 1.00 93.06 408 LEU A CA 1
ATOM 3127 C C . LEU A 1 408 ? -20.538 3.819 27.645 1.00 93.06 408 LEU A C 1
ATOM 3129 O O . LEU A 1 408 ? -20.270 2.784 27.040 1.00 93.06 408 LEU A O 1
ATOM 3133 N N . VAL A 1 409 ? -20.724 4.982 27.026 1.00 92.25 409 VAL A N 1
ATOM 3134 C CA . VAL A 1 409 ? -20.536 5.171 25.585 1.00 92.25 409 VAL A CA 1
ATOM 3135 C C . VAL A 1 409 ? -19.452 6.216 25.373 1.00 92.25 409 VAL A C 1
ATOM 3137 O O . VAL A 1 409 ? -19.563 7.333 25.874 1.00 92.25 409 VAL A O 1
ATOM 3140 N N . LEU A 1 410 ? -18.413 5.847 24.631 1.00 90.12 410 LEU A N 1
ATOM 3141 C CA . LEU A 1 410 ? -17.275 6.701 24.309 1.00 90.12 410 LEU A CA 1
ATOM 3142 C C . LEU A 1 410 ? -17.209 6.922 22.799 1.00 90.12 410 LEU A C 1
ATOM 3144 O O . LEU A 1 410 ? -17.481 6.001 22.025 1.00 90.12 410 LEU A O 1
ATOM 3148 N N . ASP A 1 411 ? -16.827 8.129 22.390 1.00 87.81 411 ASP A N 1
ATOM 3149 C CA . ASP A 1 411 ? -16.427 8.400 21.008 1.00 87.81 411 ASP A CA 1
ATOM 3150 C C . ASP A 1 411 ? -15.127 7.657 20.713 1.00 87.81 411 ASP A C 1
ATOM 3152 O O . ASP A 1 411 ? -14.199 7.703 21.519 1.00 87.81 411 ASP A O 1
ATOM 3156 N N . LEU A 1 412 ? -15.054 6.942 19.592 1.00 82.75 412 LEU A N 1
ATOM 3157 C CA . LEU A 1 412 ? -13.862 6.179 19.255 1.00 82.75 412 LEU A CA 1
ATOM 3158 C C . LEU A 1 412 ? -12.705 7.118 18.882 1.00 82.75 412 LEU A C 1
ATOM 3160 O O . LEU A 1 412 ? -12.790 7.904 17.944 1.00 82.75 412 LEU A O 1
ATOM 3164 N N . GLU A 1 413 ? -11.590 6.993 19.600 1.00 82.00 413 GLU A N 1
ATOM 3165 C CA . GLU A 1 413 ? -10.360 7.743 19.344 1.00 82.00 413 GLU A CA 1
ATOM 3166 C C . GLU A 1 413 ? -9.298 6.863 18.664 1.00 82.00 413 GLU A C 1
ATOM 3168 O O . GLU A 1 413 ? -9.261 5.645 18.856 1.00 82.00 413 GLU A O 1
ATOM 3173 N N . SER A 1 414 ? -8.367 7.480 17.925 1.00 77.62 414 SER A N 1
ATOM 3174 C CA . SER A 1 414 ? -7.289 6.776 17.205 1.00 77.62 414 SER A CA 1
ATOM 3175 C C . SER A 1 414 ? -6.448 5.852 18.090 1.00 77.62 414 SER A C 1
ATOM 3177 O O . SER A 1 414 ? -6.043 4.775 17.659 1.00 77.62 414 SER A O 1
ATOM 3179 N N . ARG A 1 415 ? -6.214 6.238 19.350 1.00 82.12 415 ARG A N 1
ATOM 3180 C CA . ARG A 1 415 ? -5.462 5.441 20.335 1.00 82.12 415 ARG A CA 1
ATOM 3181 C C . ARG A 1 415 ? -6.132 4.118 20.715 1.00 82.12 415 ARG A C 1
ATOM 3183 O O . ARG A 1 415 ? -5.474 3.271 21.307 1.00 82.12 415 ARG A O 1
ATOM 3190 N N . TRP A 1 416 ? -7.420 3.950 20.415 1.00 84.06 416 TRP A N 1
ATOM 3191 C CA . TRP A 1 416 ? -8.171 2.724 20.688 1.00 84.06 416 TRP A CA 1
ATOM 3192 C C . TRP A 1 416 ? -8.365 1.861 19.443 1.00 84.06 416 TRP A C 1
ATOM 3194 O O . TRP A 1 416 ? -9.057 0.853 19.519 1.00 84.06 416 TRP A O 1
ATOM 3204 N N . ILE A 1 417 ? -7.769 2.230 18.307 1.00 81.81 417 ILE A N 1
ATOM 3205 C CA . ILE A 1 417 ? -7.793 1.417 17.091 1.00 81.81 417 ILE A CA 1
ATOM 3206 C C . ILE A 1 417 ? -6.784 0.269 17.198 1.00 81.81 417 ILE A C 1
ATOM 3208 O O . ILE A 1 417 ? -5.633 0.445 17.602 1.00 81.81 417 ILE A O 1
ATOM 3212 N N . GLY A 1 418 ? -7.215 -0.920 16.782 1.00 76.00 418 GLY A N 1
ATOM 3213 C CA . GLY A 1 418 ? -6.475 -2.169 16.915 1.00 76.00 418 GLY A CA 1
ATOM 3214 C C . GLY A 1 418 ? -6.894 -2.972 18.147 1.00 76.00 418 GLY A C 1
ATOM 3215 O O . GLY A 1 418 ? -8.022 -2.855 18.626 1.00 76.00 418 GLY A O 1
ATOM 3216 N N . ASP A 1 419 ? -5.993 -3.831 18.632 1.00 79.06 419 ASP A N 1
ATOM 3217 C CA . ASP A 1 419 ? -6.251 -4.645 19.828 1.00 79.06 419 ASP A CA 1
ATOM 3218 C C . ASP A 1 419 ? -6.343 -3.755 21.073 1.00 79.06 419 ASP A C 1
ATOM 3220 O O . ASP A 1 419 ? -5.404 -3.016 21.356 1.00 79.06 419 ASP A O 1
ATOM 3224 N N . ILE A 1 420 ? -7.416 -3.848 21.847 1.00 84.31 420 ILE A N 1
ATOM 3225 C CA . ILE A 1 420 ? -7.570 -3.111 23.105 1.00 84.31 420 ILE A CA 1
ATOM 3226 C C . ILE A 1 420 ? -7.913 -4.060 24.243 1.00 84.31 420 ILE A C 1
ATOM 3228 O O . ILE A 1 420 ? -8.589 -5.075 24.060 1.00 84.31 420 ILE A O 1
ATOM 3232 N N . THR A 1 421 ? -7.458 -3.709 25.439 1.00 86.69 421 THR A N 1
ATOM 3233 C CA . THR A 1 421 ? -7.865 -4.360 26.682 1.00 86.69 421 THR A CA 1
ATOM 3234 C C . THR A 1 421 ? -8.824 -3.444 27.418 1.00 86.69 421 THR A C 1
ATOM 3236 O O . THR A 1 421 ? -8.480 -2.301 27.704 1.00 86.69 421 THR A O 1
ATOM 3239 N N . VAL A 1 422 ? -10.018 -3.932 27.736 1.00 88.88 422 VAL A N 1
ATOM 3240 C CA . VAL A 1 422 ? -11.024 -3.173 28.482 1.00 88.88 422 VAL A CA 1
ATOM 3241 C C . VAL A 1 422 ? -11.214 -3.824 29.844 1.00 88.88 422 VAL A C 1
ATOM 3243 O O . VAL A 1 422 ? -11.486 -5.019 29.939 1.00 88.88 422 VAL A O 1
ATOM 3246 N N . ASP A 1 423 ? -11.069 -3.037 30.902 1.00 88.12 423 ASP A N 1
ATOM 3247 C CA . ASP A 1 423 ? -11.259 -3.449 32.287 1.00 88.12 423 ASP A CA 1
ATOM 3248 C C . ASP A 1 423 ? -12.495 -2.767 32.872 1.00 88.12 423 ASP A C 1
ATOM 3250 O O . ASP A 1 423 ? -12.647 -1.551 32.753 1.00 88.12 423 ASP A O 1
ATOM 3254 N N . ALA A 1 424 ? -13.321 -3.525 33.589 1.00 85.00 424 ALA A N 1
ATOM 3255 C CA . ALA A 1 424 ? -14.434 -2.999 34.373 1.00 85.00 424 ALA A CA 1
ATOM 3256 C C . ALA A 1 424 ? -14.255 -3.355 35.854 1.00 85.00 424 ALA A C 1
ATOM 3258 O O . ALA A 1 424 ? -14.018 -4.516 36.212 1.00 85.00 424 ALA A O 1
ATOM 3259 N N . LYS A 1 425 ? -14.368 -2.356 36.734 1.00 84.19 425 LYS A N 1
ATOM 3260 C CA . LYS A 1 425 ? -14.262 -2.507 38.193 1.00 84.19 425 LYS A CA 1
ATOM 3261 C C . LYS A 1 425 ? -15.367 -1.727 38.885 1.00 84.19 425 LYS A C 1
ATOM 3263 O O . LYS A 1 425 ? -15.565 -0.558 38.597 1.00 84.19 425 LYS A O 1
ATOM 3268 N N . ALA A 1 426 ? -16.030 -2.340 39.853 1.00 74.88 426 ALA A N 1
ATOM 3269 C CA . ALA A 1 426 ? -17.041 -1.672 40.660 1.00 74.88 426 ALA A CA 1
ATOM 3270 C C . ALA A 1 426 ? -16.888 -2.053 42.130 1.00 74.88 426 ALA A C 1
ATOM 3272 O O . ALA A 1 426 ? -16.492 -3.179 42.454 1.00 74.88 426 ALA A O 1
ATOM 3273 N N . ASP A 1 427 ? -17.212 -1.119 43.022 1.00 70.44 427 ASP A N 1
ATOM 3274 C CA . ASP A 1 427 ? -17.150 -1.351 44.460 1.00 70.44 427 ASP A CA 1
ATOM 3275 C C . ASP A 1 427 ? -18.050 -2.523 44.845 1.00 70.44 427 ASP A C 1
ATOM 3277 O O . ASP A 1 427 ? -19.243 -2.552 44.549 1.00 70.44 427 ASP A O 1
ATOM 3281 N N . GLY A 1 428 ? -17.461 -3.514 45.514 1.00 52.56 428 GLY A N 1
ATOM 3282 C CA . GLY A 1 428 ? -18.182 -4.724 45.887 1.00 52.56 428 GLY A CA 1
ATOM 3283 C C . GLY A 1 428 ? -18.230 -5.830 44.860 1.00 52.56 428 GLY A C 1
ATOM 3284 O O . GLY A 1 428 ? -18.845 -6.857 45.138 1.00 52.56 428 GLY A O 1
ATOM 3285 N N . PHE A 1 429 ? -17.557 -5.669 43.726 1.00 66.44 429 PHE A N 1
ATOM 3286 C CA . PHE A 1 429 ? -17.474 -6.675 42.678 1.00 66.44 429 PHE A CA 1
ATOM 3287 C C . PHE A 1 429 ? -16.015 -7.052 42.399 1.00 66.44 429 PHE A C 1
ATOM 3289 O O . PHE A 1 429 ? -15.082 -6.292 42.661 1.00 66.44 429 PHE A O 1
ATOM 3296 N N . ASN A 1 430 ? -15.806 -8.267 41.903 1.00 62.84 430 ASN A N 1
ATOM 3297 C CA . ASN A 1 430 ? -14.540 -8.677 41.318 1.00 62.84 430 ASN A CA 1
ATOM 3298 C C . ASN A 1 430 ? -14.455 -8.037 39.932 1.00 62.84 430 ASN A C 1
ATOM 3300 O O . ASN A 1 430 ? -15.364 -8.216 39.121 1.00 62.84 430 ASN A O 1
ATOM 3304 N N . GLY A 1 431 ? -13.377 -7.299 39.672 1.00 66.69 431 GLY A N 1
ATOM 3305 C CA . GLY A 1 431 ? -13.138 -6.734 38.348 1.00 66.69 431 GLY A CA 1
ATOM 3306 C C . GLY A 1 431 ? -12.976 -7.817 37.281 1.00 66.69 431 GLY A C 1
ATOM 3307 O O . GLY A 1 431 ? -12.611 -8.954 37.591 1.00 66.69 431 GLY A O 1
ATOM 3308 N N . SER A 1 432 ? -13.230 -7.444 36.032 1.00 73.50 432 SER A N 1
ATOM 3309 C CA . SER A 1 432 ? -13.075 -8.313 34.866 1.00 73.50 432 SER A CA 1
ATOM 3310 C C . SER A 1 432 ? -12.390 -7.560 33.731 1.00 73.50 432 SER A C 1
ATOM 3312 O O . SER A 1 432 ? -12.438 -6.329 33.680 1.00 73.50 432 SER A O 1
ATOM 3314 N N . THR A 1 433 ? -11.771 -8.318 32.833 1.00 77.25 433 THR A N 1
ATOM 3315 C CA . THR A 1 433 ? -11.007 -7.817 31.694 1.00 77.25 433 THR A CA 1
ATOM 3316 C C . THR A 1 433 ? -11.465 -8.548 30.439 1.00 77.25 433 THR A C 1
ATOM 3318 O O . THR A 1 433 ? -11.521 -9.780 30.431 1.00 77.25 433 THR A O 1
ATOM 3321 N N . LEU A 1 434 ? -11.761 -7.802 29.378 1.00 68.81 434 LEU A N 1
ATOM 3322 C CA . LEU A 1 434 ? -12.046 -8.327 28.047 1.00 68.81 434 LEU A CA 1
ATOM 3323 C C . LEU A 1 434 ? -11.014 -7.807 27.048 1.00 68.81 434 LEU A C 1
ATOM 3325 O O . LEU A 1 434 ? -10.529 -6.683 27.156 1.00 68.81 434 LEU A O 1
ATOM 3329 N N . LEU A 1 435 ? -10.698 -8.641 26.062 1.00 72.56 435 LEU A N 1
ATOM 3330 C CA . LEU A 1 435 ? -9.904 -8.252 24.903 1.00 72.56 435 LEU A CA 1
ATOM 3331 C C . LEU A 1 435 ? -10.855 -7.958 23.748 1.00 72.56 435 LEU A C 1
ATOM 3333 O O . LEU A 1 435 ? -11.774 -8.738 23.495 1.00 72.56 435 LEU A O 1
ATOM 3337 N N . GLY A 1 436 ? -10.627 -6.853 23.049 1.00 71.44 436 GLY A N 1
ATOM 3338 C CA . GLY A 1 436 ? -11.390 -6.478 21.867 1.00 71.44 436 GLY A CA 1
ATOM 3339 C C . GLY A 1 436 ? -10.498 -5.987 20.741 1.00 71.44 436 GLY A C 1
ATOM 3340 O O . GLY A 1 436 ? -9.300 -5.778 20.917 1.00 71.44 436 GLY A O 1
ATOM 3341 N N . TYR A 1 437 ? -11.107 -5.808 19.574 1.00 73.44 437 TYR A N 1
ATOM 3342 C CA . TYR A 1 437 ? -10.454 -5.269 18.390 1.00 73.44 437 TYR A CA 1
ATOM 3343 C C . TYR A 1 437 ? -11.340 -4.181 17.790 1.00 73.44 437 TYR A C 1
ATOM 3345 O O . TYR A 1 437 ? -12.477 -4.468 17.419 1.00 73.44 437 TYR A O 1
ATOM 3353 N N . SER A 1 438 ? -10.833 -2.952 17.710 1.00 76.75 438 SER A N 1
ATOM 3354 C CA . SER A 1 438 ? -11.574 -1.808 17.169 1.00 76.75 438 SER A CA 1
ATOM 3355 C C . SER A 1 438 ? -11.009 -1.359 15.827 1.00 76.75 438 SER A C 1
ATOM 3357 O O . SER A 1 438 ? -9.790 -1.291 15.650 1.00 76.75 438 SER A O 1
ATOM 3359 N N . LEU A 1 439 ? -11.893 -1.038 14.882 1.00 70.06 439 LEU A N 1
ATOM 3360 C CA . LEU A 1 439 ? -11.531 -0.670 13.512 1.00 70.06 439 LEU A CA 1
ATOM 3361 C C . LEU A 1 439 ? -12.190 0.610 12.994 1.00 70.06 439 LEU A C 1
ATOM 3363 O O . LEU A 1 439 ? -12.124 0.829 11.803 1.00 70.06 439 LEU A O 1
ATOM 3367 N N . GLY A 1 440 ? -12.771 1.471 13.830 1.00 64.12 440 GLY A N 1
ATOM 3368 C CA . GLY A 1 440 ? -13.496 2.666 13.344 1.00 64.12 440 GLY A CA 1
ATOM 3369 C C . GLY A 1 440 ? -15.015 2.559 13.496 1.00 64.12 440 GLY A C 1
ATOM 3370 O O . GLY A 1 440 ? -15.699 3.574 13.544 1.00 64.12 440 GLY A O 1
ATOM 3371 N N . ASP A 1 441 ? -15.522 1.335 13.661 1.00 67.31 441 ASP A N 1
ATOM 3372 C CA . ASP A 1 441 ? -16.944 1.018 13.822 1.00 67.31 441 ASP A CA 1
ATOM 3373 C C . ASP A 1 441 ? -17.427 1.073 15.286 1.00 67.31 441 ASP A C 1
ATOM 3375 O O . ASP A 1 441 ? -16.683 1.382 16.222 1.00 67.31 441 ASP A O 1
ATOM 3379 N N . ILE A 1 442 ? -18.708 0.744 15.502 1.00 67.00 442 ILE A N 1
ATOM 3380 C CA . ILE A 1 442 ? -19.255 0.507 16.842 1.00 67.00 442 ILE A CA 1
ATOM 3381 C C . ILE A 1 442 ? -18.667 -0.787 17.421 1.00 67.00 442 ILE A C 1
ATOM 3383 O O . ILE A 1 442 ? -18.797 -1.853 16.821 1.00 67.00 442 ILE A O 1
ATOM 3387 N N . VAL A 1 443 ? -18.081 -0.700 18.616 1.00 75.00 443 VAL A N 1
ATOM 3388 C CA . VAL A 1 443 ? -17.547 -1.843 19.368 1.00 75.00 443 VAL A CA 1
ATOM 3389 C C . VAL A 1 443 ? -18.297 -1.977 20.686 1.00 75.00 443 VAL A C 1
ATOM 3391 O O . VAL A 1 443 ? -18.266 -1.063 21.510 1.00 75.00 443 VAL A O 1
ATOM 3394 N N . ASP A 1 444 ? -18.936 -3.127 20.894 1.00 82.44 444 ASP A N 1
ATOM 3395 C CA . ASP A 1 444 ? -19.720 -3.413 22.094 1.00 82.44 444 ASP A CA 1
ATOM 3396 C C . ASP A 1 444 ? -18.957 -4.361 23.037 1.00 82.44 444 ASP A C 1
ATOM 3398 O O . ASP A 1 444 ? -18.465 -5.414 22.625 1.00 82.44 444 ASP A O 1
ATOM 3402 N N . PHE A 1 445 ? -18.890 -4.006 24.320 1.00 79.56 445 PHE A N 1
ATOM 3403 C CA . PHE A 1 445 ? -18.380 -4.854 25.397 1.00 79.56 445 PHE A CA 1
ATOM 3404 C C . PHE A 1 445 ? -19.458 -5.070 26.455 1.00 79.56 445 PHE A C 1
ATOM 3406 O O . PHE A 1 445 ? -20.107 -4.122 26.893 1.00 79.56 445 PHE A O 1
ATOM 3413 N N . ASP A 1 446 ? -19.595 -6.309 26.917 1.00 83.31 446 ASP A N 1
ATOM 3414 C CA . ASP A 1 446 ? -20.550 -6.692 27.953 1.00 83.31 446 ASP A CA 1
ATOM 3415 C C . ASP A 1 446 ? -19.815 -7.375 29.117 1.00 83.31 446 ASP A C 1
ATOM 3417 O O . ASP A 1 446 ? -19.186 -8.424 28.957 1.00 83.31 446 ASP A O 1
ATOM 3421 N N . PHE A 1 447 ? -19.851 -6.744 30.292 1.00 72.00 447 PHE A N 1
ATOM 3422 C CA . PHE A 1 447 ? -19.202 -7.208 31.513 1.00 72.00 447 PHE A CA 1
ATOM 3423 C C . PHE A 1 447 ? -20.230 -7.674 32.541 1.00 72.00 447 PHE A C 1
ATOM 3425 O O . PHE A 1 447 ? -20.894 -6.858 33.176 1.00 72.00 447 PHE A O 1
ATOM 3432 N N . ASN A 1 448 ? -20.254 -8.980 32.809 1.00 72.00 448 ASN A N 1
ATOM 3433 C CA . ASN A 1 448 ? -20.976 -9.558 33.942 1.00 72.00 448 ASN A CA 1
ATOM 3434 C C . ASN A 1 448 ? -20.034 -9.728 35.150 1.00 72.00 448 ASN A C 1
ATOM 3436 O O . ASN A 1 448 ? -19.297 -10.714 35.249 1.00 72.00 448 ASN A O 1
ATOM 3440 N N . LEU A 1 449 ? -20.011 -8.751 36.059 1.00 63.59 449 LEU A N 1
ATOM 3441 C CA . LEU A 1 449 ? -19.135 -8.758 37.229 1.00 63.59 449 LEU A CA 1
ATOM 3442 C C . LEU A 1 449 ? -19.701 -9.629 38.356 1.00 63.59 449 LEU A C 1
ATOM 3444 O O . LEU A 1 449 ? -20.860 -9.523 38.755 1.00 63.59 449 LEU A O 1
ATOM 3448 N N . ALA A 1 450 ? -18.848 -10.464 38.947 1.00 52.94 450 ALA A N 1
ATOM 3449 C CA . ALA A 1 450 ? -19.211 -11.268 40.111 1.00 52.94 450 ALA A CA 1
ATOM 3450 C C . ALA A 1 450 ? -19.078 -10.456 41.408 1.00 52.94 450 ALA A C 1
ATOM 3452 O O . ALA A 1 450 ? -18.113 -9.720 41.577 1.00 52.94 450 ALA A O 1
ATOM 3453 N N . VAL A 1 451 ? -19.989 -10.634 42.369 1.00 47.19 451 VAL A N 1
ATOM 3454 C CA . VAL A 1 451 ? -19.896 -9.980 43.689 1.00 47.19 451 VAL A CA 1
ATOM 3455 C C . VAL A 1 451 ? -18.622 -10.425 44.425 1.00 47.19 451 VAL A C 1
ATOM 3457 O O . VAL A 1 451 ? -18.273 -11.609 44.461 1.00 47.19 451 VAL A O 1
ATOM 3460 N N . ASN A 1 452 ? -17.924 -9.466 45.027 1.00 48.34 452 ASN A N 1
ATOM 3461 C CA . ASN A 1 452 ? -16.747 -9.695 45.850 1.00 48.34 452 ASN A CA 1
ATOM 3462 C C . ASN A 1 452 ? -17.163 -10.312 47.197 1.00 48.34 452 ASN A C 1
ATOM 3464 O O . ASN A 1 452 ? -18.134 -9.890 47.825 1.00 48.34 452 ASN A O 1
ATOM 3468 N N . LYS A 1 453 ? -16.403 -11.303 47.669 1.00 43.47 453 LYS A N 1
ATOM 3469 C CA . LYS A 1 453 ? -16.703 -12.105 48.870 1.00 43.47 453 LYS A CA 1
ATOM 3470 C C . LYS A 1 453 ? -16.769 -11.289 50.174 1.00 43.47 453 LYS A C 1
ATOM 3472 O O . LYS A 1 453 ? -17.252 -11.809 51.176 1.00 43.47 453 LYS A O 1
ATOM 3477 N N . ASP A 1 454 ? -16.299 -10.040 50.162 1.00 37.84 454 ASP A N 1
ATOM 3478 C CA . ASP A 1 454 ? -16.233 -9.144 51.324 1.00 37.84 454 ASP A CA 1
ATOM 3479 C C . ASP A 1 454 ? -17.209 -7.949 51.276 1.00 37.84 454 ASP A C 1
ATOM 3481 O O . ASP A 1 454 ? -17.214 -7.122 52.195 1.00 37.84 454 ASP A O 1
ATOM 3485 N N . PHE A 1 455 ? -18.057 -7.840 50.246 1.00 35.72 455 PHE A N 1
ATOM 3486 C CA . PHE A 1 455 ? -19.002 -6.726 50.124 1.00 35.72 455 PHE A CA 1
ATOM 3487 C C . PHE A 1 455 ? -20.044 -6.745 51.257 1.00 35.72 455 PHE A C 1
ATOM 3489 O O . PHE A 1 455 ? -20.788 -7.711 51.416 1.00 35.72 455 PHE A O 1
ATOM 3496 N N . GLY A 1 456 ? -20.079 -5.679 52.066 1.00 32.94 456 GLY A N 1
ATOM 3497 C CA . GLY A 1 456 ? -20.990 -5.541 53.213 1.00 32.94 456 GLY A CA 1
ATOM 3498 C C . GLY A 1 456 ? -20.372 -5.762 54.601 1.00 32.94 456 GLY A C 1
ATOM 3499 O O . GLY A 1 456 ? -21.091 -5.682 55.597 1.00 32.94 456 GLY A O 1
ATOM 3500 N N . LYS A 1 457 ? -19.055 -5.982 54.726 1.00 32.09 457 LYS A N 1
ATOM 3501 C CA . LYS A 1 457 ? -18.386 -5.957 56.040 1.00 32.09 457 LYS A CA 1
ATOM 3502 C C . LYS A 1 457 ? -18.168 -4.510 56.494 1.00 32.09 457 LYS A C 1
ATOM 3504 O O . LYS A 1 457 ? -17.273 -3.818 56.023 1.00 32.09 457 LYS A O 1
ATOM 3509 N N . THR A 1 458 ? -18.997 -4.038 57.420 1.00 29.34 458 THR A N 1
ATOM 3510 C CA . THR A 1 458 ? -18.838 -2.734 58.076 1.00 29.34 458 THR A CA 1
ATOM 3511 C C . THR A 1 458 ? -17.498 -2.652 58.816 1.00 29.34 458 THR A C 1
ATOM 3513 O O . THR A 1 458 ? -17.278 -3.402 59.768 1.00 29.34 458 THR A O 1
ATOM 3516 N N . HIS A 1 459 ? -16.630 -1.706 58.444 1.00 31.52 459 HIS A N 1
ATOM 3517 C CA . HIS A 1 459 ? -15.537 -1.254 59.308 1.00 31.52 459 HIS A CA 1
ATOM 3518 C C . HIS A 1 459 ? -16.121 -0.469 60.493 1.00 31.52 459 HIS A C 1
ATOM 3520 O O . HIS A 1 459 ? -16.321 0.741 60.424 1.00 31.52 459 HIS A O 1
ATOM 3526 N N . GLY A 1 460 ? -16.409 -1.170 61.587 1.00 28.11 460 GLY A N 1
ATOM 3527 C CA . GLY A 1 460 ? -16.635 -0.582 62.903 1.00 28.11 460 GLY A CA 1
ATOM 3528 C C . GLY A 1 460 ? -15.499 -0.994 63.836 1.00 28.11 460 GLY A C 1
ATOM 3529 O O . GLY A 1 460 ? -15.330 -2.181 64.070 1.00 28.11 460 GLY A O 1
ATOM 3530 N N . SER A 1 461 ? -14.712 -0.012 64.288 1.00 27.92 461 SER A N 1
ATOM 3531 C CA . SER A 1 461 ? -13.797 -0.009 65.450 1.00 27.92 461 SER A CA 1
ATOM 3532 C C . SER A 1 461 ? -13.398 -1.359 66.097 1.00 27.92 461 SER A C 1
ATOM 3534 O O . SER A 1 461 ? -14.230 -2.022 66.709 1.00 27.92 461 SER A O 1
ATOM 3536 N N . ASP A 1 462 ? -12.092 -1.654 66.051 1.00 30.86 462 ASP A N 1
ATOM 3537 C CA . ASP A 1 462 ? -11.295 -2.664 66.799 1.00 30.86 462 ASP A CA 1
ATOM 3538 C C . ASP A 1 462 ? -11.739 -2.876 68.284 1.00 30.86 462 ASP A C 1
ATOM 3540 O O . ASP A 1 462 ? -12.193 -1.890 68.877 1.00 30.86 462 ASP A O 1
ATOM 3544 N N . PRO A 1 463 ? -11.560 -4.052 68.963 1.00 37.44 463 PRO A N 1
ATOM 3545 C CA . PRO A 1 463 ? -10.606 -5.130 68.669 1.00 37.44 463 PRO A CA 1
ATOM 3546 C C . PRO A 1 463 ? -11.091 -6.600 68.766 1.00 37.44 463 PRO A C 1
ATOM 3548 O O . PRO A 1 463 ? -11.972 -6.958 69.540 1.00 37.44 463 PRO A O 1
ATOM 3551 N N . ASP A 1 464 ? -10.409 -7.452 67.995 1.00 32.16 464 ASP A N 1
ATOM 3552 C CA . ASP A 1 464 ? -9.987 -8.834 68.296 1.00 32.16 464 ASP A CA 1
ATOM 3553 C C . ASP A 1 464 ? -10.981 -9.798 69.009 1.00 32.16 464 ASP A C 1
ATOM 3555 O O . ASP A 1 464 ? -11.101 -9.789 70.236 1.00 32.16 464 ASP A O 1
ATOM 3559 N N . LYS A 1 465 ? -11.599 -10.721 68.240 1.00 30.59 465 LYS A N 1
ATOM 3560 C CA . LYS A 1 465 ? -11.533 -12.206 68.386 1.00 30.59 465 LYS A CA 1
ATOM 3561 C C . LYS A 1 465 ? -12.750 -12.966 67.822 1.00 30.59 465 LYS A C 1
ATOM 3563 O O . LYS A 1 465 ? -13.852 -12.892 68.346 1.00 30.59 465 LYS A O 1
ATOM 3568 N N . THR A 1 466 ? -12.448 -13.781 66.805 1.00 36.12 466 THR A N 1
ATOM 3569 C CA . THR A 1 466 ? -12.928 -15.155 66.524 1.00 36.12 466 THR A CA 1
ATOM 3570 C C . THR A 1 466 ? -14.420 -15.497 66.661 1.00 36.12 466 THR A C 1
ATOM 3572 O O . THR A 1 466 ? -14.943 -15.623 67.766 1.00 36.12 466 THR A O 1
ATOM 3575 N N . GLY A 1 467 ? -15.030 -15.866 65.531 1.00 28.66 467 GLY A N 1
ATOM 3576 C CA . GLY A 1 467 ? -16.234 -16.698 65.464 1.00 28.66 467 GLY A CA 1
ATOM 3577 C C . GLY A 1 467 ? -16.430 -17.237 64.046 1.00 28.66 467 GLY A C 1
ATOM 3578 O O . GLY A 1 467 ? -16.886 -16.509 63.173 1.00 28.66 467 GLY A O 1
ATOM 3579 N N . GLU A 1 468 ? -16.006 -18.479 63.811 1.00 34.62 468 GLU A N 1
ATOM 3580 C CA . GLU A 1 468 ? -16.138 -19.222 62.552 1.00 34.62 468 GLU A CA 1
ATOM 3581 C C . GLU A 1 468 ? -17.579 -19.230 62.017 1.00 34.62 468 GLU A C 1
ATOM 3583 O O . GLU A 1 468 ? -18.517 -19.530 62.753 1.00 34.62 468 GLU A O 1
ATOM 3588 N N . VAL A 1 469 ? -17.740 -19.002 60.710 1.00 32.44 469 VAL A N 1
ATOM 3589 C CA . VAL A 1 469 ? -18.905 -19.482 59.958 1.00 32.44 469 VAL A CA 1
ATOM 3590 C C . VAL A 1 469 ? -18.393 -20.585 59.043 1.00 32.44 469 VAL A C 1
ATOM 3592 O O . VAL A 1 469 ? -17.615 -20.356 58.119 1.00 32.44 469 VAL A O 1
ATOM 3595 N N . THR A 1 470 ? -18.760 -21.805 59.402 1.00 39.28 470 THR A N 1
ATOM 3596 C CA . THR A 1 470 ? -18.395 -23.068 58.767 1.00 39.28 470 THR A CA 1
ATOM 3597 C C . THR A 1 470 ? -18.742 -23.057 57.279 1.00 39.28 470 THR A C 1
ATOM 3599 O O . THR A 1 470 ? -19.897 -22.841 56.922 1.00 39.28 470 THR A O 1
ATOM 3602 N N . GLY A 1 471 ? -17.757 -23.325 56.415 1.00 47.41 471 GLY A N 1
ATOM 3603 C CA . GLY A 1 471 ? -17.918 -23.495 54.962 1.00 47.41 471 GLY A CA 1
ATOM 3604 C C . GLY A 1 471 ? -18.625 -24.797 54.570 1.00 47.41 471 GLY A C 1
ATOM 3605 O O . GLY A 1 471 ? -18.176 -25.500 53.667 1.00 47.41 471 GLY A O 1
ATOM 3606 N N . GLU A 1 472 ? -19.680 -25.144 55.300 1.00 48.94 472 GLU A N 1
ATOM 3607 C CA . GLU A 1 472 ? -20.466 -26.350 55.096 1.00 48.94 472 GLU A CA 1
ATOM 3608 C C . GLU A 1 472 ? -21.370 -26.143 53.872 1.00 48.94 472 GLU A C 1
ATOM 3610 O O . GLU A 1 472 ? -22.168 -25.204 53.810 1.00 48.94 472 GLU A O 1
ATOM 3615 N N . LYS A 1 473 ? -21.188 -26.992 52.862 1.00 56.69 473 LYS A N 1
ATOM 3616 C CA . LYS A 1 473 ? -22.014 -27.007 51.654 1.00 56.69 473 LYS A CA 1
ATOM 3617 C C . LYS A 1 473 ? -23.104 -28.056 51.810 1.00 56.69 473 LYS A C 1
ATOM 3619 O O . LYS A 1 473 ? -22.867 -29.078 52.445 1.00 56.69 473 LYS A O 1
ATOM 3624 N N . VAL A 1 474 ? -24.246 -27.792 51.198 1.00 59.03 474 VAL A N 1
ATOM 3625 C CA . VAL A 1 474 ? -25.340 -28.745 51.031 1.00 59.03 474 VAL A CA 1
ATOM 3626 C C . VAL A 1 474 ? -25.529 -29.026 49.545 1.00 59.03 474 VAL A C 1
ATOM 3628 O O . VAL A 1 474 ? -25.211 -28.183 48.701 1.00 59.03 474 VAL A O 1
ATOM 3631 N N . VAL A 1 475 ? -25.969 -30.228 49.213 1.00 68.81 475 VAL A N 1
ATOM 3632 C CA . VAL A 1 475 ? -26.152 -30.694 47.839 1.00 68.81 475 VAL A CA 1
ATOM 3633 C C . VAL A 1 475 ? -27.622 -30.582 47.469 1.00 68.81 475 VAL A C 1
ATOM 3635 O O . VAL A 1 475 ? -28.490 -31.093 48.173 1.00 68.81 475 VAL A O 1
ATOM 3638 N N . VAL A 1 476 ? -27.900 -29.917 46.350 1.00 74.38 476 VAL A N 1
ATOM 3639 C CA . VAL A 1 476 ? -29.207 -29.976 45.698 1.00 74.38 476 VAL A CA 1
ATOM 3640 C C . VAL A 1 476 ? -29.101 -30.873 44.489 1.00 74.38 476 VAL A C 1
ATOM 3642 O O . VAL A 1 476 ? -28.415 -30.539 43.524 1.00 74.38 476 VAL A O 1
ATOM 3645 N N . THR A 1 477 ? -29.775 -32.010 44.553 1.00 76.00 477 THR A N 1
ATOM 3646 C CA . THR A 1 477 ? -29.833 -32.968 43.455 1.00 76.00 477 THR A CA 1
ATOM 3647 C C . THR A 1 477 ? -31.133 -32.741 42.699 1.00 76.00 477 THR A C 1
ATOM 3649 O O . THR A 1 477 ? -32.212 -32.951 43.247 1.00 76.00 477 THR A O 1
ATOM 3652 N N . ILE A 1 478 ? -31.037 -32.300 41.449 1.00 78.19 478 ILE A N 1
ATOM 3653 C CA . ILE A 1 478 ? -32.185 -32.160 40.554 1.00 78.19 478 ILE A CA 1
ATOM 3654 C C . ILE A 1 478 ? -32.274 -33.431 39.721 1.00 78.19 478 ILE A C 1
ATOM 3656 O O . ILE A 1 478 ? -31.354 -33.750 38.965 1.00 78.19 478 ILE A O 1
ATOM 3660 N N . LEU A 1 479 ? -33.360 -34.175 39.888 1.00 70.00 479 LEU A N 1
ATOM 3661 C CA . LEU A 1 479 ? -33.632 -35.358 39.084 1.00 70.00 479 LEU A CA 1
ATOM 3662 C C . LEU A 1 479 ? -33.978 -34.957 37.645 1.00 70.00 479 LEU A C 1
ATOM 3664 O O . LEU A 1 479 ? -34.614 -33.926 37.420 1.00 70.00 479 LEU A O 1
ATOM 3668 N N . ALA A 1 480 ? -33.549 -35.764 36.673 1.00 68.25 480 ALA A N 1
ATOM 3669 C CA . ALA A 1 480 ? -33.975 -35.577 35.287 1.00 68.25 480 ALA A CA 1
ATOM 3670 C C . ALA A 1 480 ? -35.482 -35.860 35.145 1.00 68.25 480 ALA A C 1
ATOM 3672 O O . ALA A 1 480 ? -36.048 -36.623 35.929 1.00 68.25 480 ALA A O 1
ATOM 3673 N N . MET A 1 481 ? -36.129 -35.243 34.155 1.00 68.75 481 MET A N 1
ATOM 3674 C CA . MET A 1 481 ? -37.550 -35.468 33.884 1.00 68.75 481 MET A CA 1
ATOM 3675 C C . MET A 1 481 ? -37.736 -36.804 33.152 1.00 68.75 481 MET A C 1
ATOM 3677 O O . MET A 1 481 ? -36.992 -37.089 32.218 1.00 68.75 481 MET A O 1
ATOM 3681 N N . GLU A 1 482 ? -38.699 -37.631 33.561 1.00 62.75 482 GLU A N 1
ATOM 3682 C CA . GLU A 1 482 ? -38.957 -38.945 32.944 1.00 62.75 482 GLU A CA 1
ATOM 3683 C C . GLU A 1 482 ? -40.238 -38.929 32.108 1.00 62.75 482 GLU A C 1
ATOM 3685 O O . GLU A 1 482 ? -41.238 -38.344 32.522 1.00 62.75 482 GLU A O 1
ATOM 3690 N N . ALA A 1 483 ? -40.227 -39.632 30.973 1.00 49.25 483 ALA A N 1
ATOM 3691 C CA . ALA A 1 483 ? -41.425 -39.885 30.175 1.00 49.25 483 ALA A CA 1
ATOM 3692 C C . ALA A 1 483 ? -42.227 -41.114 30.668 1.00 49.25 483 ALA A C 1
ATOM 3694 O O . ALA A 1 483 ? -43.450 -41.135 30.531 1.00 49.25 483 ALA A O 1
ATOM 3695 N N . ASP A 1 484 ? -41.577 -42.118 31.285 1.00 51.88 484 ASP A N 1
ATOM 3696 C CA . ASP A 1 484 ? -42.197 -43.405 31.669 1.00 51.88 484 ASP A CA 1
ATOM 3697 C C . ASP A 1 484 ? -42.463 -43.594 33.183 1.00 51.88 484 ASP A C 1
ATOM 3699 O O . ASP A 1 484 ? -43.146 -44.545 33.582 1.00 51.88 484 ASP A O 1
ATOM 3703 N N . GLY A 1 485 ? -41.967 -42.677 34.025 1.00 51.03 485 GLY A N 1
ATOM 3704 C CA . GLY A 1 485 ? -42.196 -42.632 35.475 1.00 51.03 485 GLY A CA 1
ATOM 3705 C C . GLY A 1 485 ? -41.421 -43.660 36.315 1.00 51.03 485 GLY A C 1
ATOM 3706 O O . GLY A 1 485 ? -41.868 -43.999 37.420 1.00 51.03 485 GLY A O 1
ATOM 3707 N N . THR A 1 486 ? -40.305 -44.208 35.818 1.00 56.34 486 THR A N 1
ATOM 3708 C CA . THR A 1 486 ? -39.469 -45.172 36.553 1.00 56.34 486 THR A CA 1
ATOM 3709 C C . THR A 1 486 ? -38.200 -44.579 37.194 1.00 56.34 486 THR A C 1
ATOM 3711 O O . THR A 1 486 ? -37.146 -44.500 36.582 1.00 56.34 486 THR A O 1
ATOM 3714 N N . SER A 1 487 ? -38.239 -44.362 38.518 1.00 56.31 487 SER A N 1
ATOM 3715 C CA . SER A 1 487 ? -37.228 -43.626 39.317 1.00 56.31 487 SER A CA 1
ATOM 3716 C C . SER A 1 487 ? -35.733 -44.011 39.229 1.00 56.31 487 SER A C 1
ATOM 3718 O O . SER A 1 487 ? -34.922 -43.407 39.936 1.00 56.31 487 SER A O 1
ATOM 3720 N N . ASP A 1 488 ? -35.336 -45.053 38.501 1.00 61.38 488 ASP A N 1
ATOM 3721 C CA . ASP A 1 488 ? -33.930 -45.465 38.380 1.00 61.38 488 ASP A CA 1
ATOM 3722 C C . ASP A 1 488 ? -33.196 -44.690 37.268 1.00 61.38 488 ASP A C 1
ATOM 3724 O O . ASP A 1 488 ? -32.013 -44.381 37.435 1.00 61.38 488 ASP A O 1
ATOM 3728 N N . TYR A 1 489 ? -33.888 -44.290 36.191 1.00 57.75 489 TYR A N 1
ATOM 3729 C CA . TYR A 1 489 ? -33.296 -43.519 35.088 1.00 57.75 489 TYR A CA 1
ATOM 3730 C C . TYR A 1 489 ? -33.029 -42.055 35.483 1.00 57.75 489 TYR A C 1
ATOM 3732 O O . TYR A 1 489 ? -31.918 -41.550 35.285 1.00 57.75 489 TYR A O 1
ATOM 3740 N N . ALA A 1 490 ? -33.982 -41.392 36.146 1.00 59.72 490 ALA A N 1
ATOM 3741 C CA . ALA A 1 490 ? -33.828 -40.022 36.637 1.00 59.72 490 ALA A CA 1
ATOM 3742 C C . ALA A 1 490 ? -32.683 -39.867 37.634 1.00 59.72 490 ALA A C 1
ATOM 3744 O O . ALA A 1 490 ? -32.025 -38.826 37.660 1.00 59.72 490 ALA A O 1
ATOM 3745 N N . LYS A 1 491 ? -32.425 -40.898 38.450 1.00 62.66 491 LYS A N 1
ATOM 3746 C CA . LYS A 1 491 ? -31.303 -40.905 39.398 1.00 62.66 491 LYS A CA 1
ATOM 3747 C C . LYS A 1 491 ? -29.956 -41.039 38.695 1.00 62.66 491 LYS A C 1
ATOM 3749 O O . LYS A 1 491 ? -28.997 -40.416 39.138 1.00 62.66 491 LYS A O 1
ATOM 3754 N N . GLU A 1 492 ? -29.866 -41.814 37.612 1.00 60.56 492 GLU A N 1
ATOM 3755 C CA . GLU A 1 492 ? -28.624 -41.956 36.835 1.00 60.56 492 GLU A CA 1
ATOM 3756 C C . GLU A 1 492 ? -28.237 -40.646 36.127 1.00 60.56 492 GLU A C 1
ATOM 3758 O O . GLU A 1 492 ? -27.052 -40.342 35.975 1.00 60.56 492 GLU A O 1
ATOM 3763 N N . LYS A 1 493 ? -29.234 -39.856 35.712 1.00 59.38 493 LYS A N 1
ATOM 3764 C CA . LYS A 1 493 ? -29.054 -38.581 34.998 1.00 59.38 493 LYS A CA 1
ATOM 3765 C C . LYS A 1 493 ? -29.231 -37.340 35.875 1.00 59.38 493 LYS A C 1
ATOM 3767 O O . LYS A 1 493 ? -29.231 -36.227 35.351 1.00 59.38 493 LYS A O 1
ATOM 3772 N N . ALA A 1 494 ? -29.359 -37.519 37.188 1.00 65.62 494 ALA A N 1
ATOM 3773 C CA . ALA A 1 494 ? -29.534 -36.418 38.119 1.00 65.62 494 ALA A CA 1
ATOM 3774 C C . ALA A 1 494 ? -28.335 -35.459 38.089 1.00 65.62 494 ALA A C 1
ATOM 3776 O O . ALA A 1 494 ? -27.178 -35.871 37.972 1.00 65.62 494 ALA A O 1
ATOM 3777 N N . GLN A 1 495 ? -28.616 -34.167 38.233 1.00 62.88 495 GLN A N 1
ATOM 3778 C CA . GLN A 1 495 ? -27.599 -33.126 38.303 1.00 62.88 495 GLN A CA 1
ATOM 3779 C C . GLN A 1 495 ? -27.443 -32.653 39.745 1.00 62.88 495 GLN A C 1
ATOM 3781 O O . GLN A 1 495 ? -28.414 -32.275 40.399 1.00 62.88 495 GLN A O 1
ATOM 3786 N N . GLU A 1 496 ? -26.211 -32.664 40.246 1.00 65.94 496 GLU A N 1
ATOM 3787 C CA . GLU A 1 496 ? -25.892 -32.205 41.596 1.00 65.94 496 GLU A CA 1
ATOM 3788 C C . GLU A 1 496 ? -25.322 -30.789 41.586 1.00 65.94 496 GLU A C 1
ATOM 3790 O O . GLU A 1 496 ? -24.336 -30.486 40.910 1.00 65.94 496 GLU A O 1
ATOM 3795 N N . TYR A 1 497 ? -25.896 -29.935 42.427 1.00 60.47 497 TYR A N 1
ATOM 3796 C CA . TYR A 1 497 ? -25.440 -28.574 42.654 1.00 60.47 497 TYR A CA 1
ATOM 3797 C C . TYR A 1 497 ? -25.001 -28.415 44.105 1.00 60.47 497 TYR A C 1
ATOM 3799 O O . TYR A 1 497 ? -25.789 -28.523 45.040 1.00 60.47 497 TYR A O 1
ATOM 3807 N N . TYR A 1 498 ? -23.722 -28.108 44.301 1.00 64.00 498 TYR A N 1
ATOM 3808 C CA . TYR A 1 498 ? -23.158 -27.863 45.624 1.00 64.00 498 TYR A CA 1
ATOM 3809 C C . TYR A 1 498 ? -23.384 -26.404 46.011 1.00 64.00 498 TYR A C 1
ATOM 3811 O O . TYR A 1 498 ? -22.709 -25.504 45.498 1.00 64.00 498 TYR A O 1
ATOM 3819 N N . VAL A 1 499 ? -24.302 -26.167 46.941 1.00 57.44 499 VAL A N 1
ATOM 3820 C CA . VAL A 1 499 ? -24.693 -24.825 47.377 1.00 57.44 499 VAL A CA 1
ATOM 3821 C C . VAL A 1 499 ? -24.251 -24.561 48.806 1.00 57.44 499 VAL A C 1
ATOM 3823 O O . VAL A 1 499 ? -24.081 -25.464 49.618 1.00 57.44 499 VAL A O 1
ATOM 3826 N N . GLN A 1 500 ? -23.985 -23.300 49.124 1.00 67.94 500 GLN A N 1
ATOM 3827 C CA . GLN A 1 500 ? -23.608 -22.936 50.487 1.00 67.94 500 GLN A CA 1
ATOM 3828 C C . GLN A 1 500 ? -24.826 -23.055 51.403 1.00 67.94 500 GLN A C 1
ATOM 3830 O O . GLN A 1 500 ? -25.890 -22.518 51.084 1.00 67.94 500 GLN A O 1
ATOM 3835 N N . LYS A 1 501 ? -24.663 -23.716 52.551 1.00 63.97 501 LYS A N 1
ATOM 3836 C CA . LYS A 1 501 ? -25.722 -23.842 53.554 1.00 63.97 501 LYS A CA 1
ATOM 3837 C C . LYS A 1 501 ? -26.228 -22.456 53.968 1.00 63.97 501 LYS A C 1
ATOM 3839 O O . LYS A 1 501 ? -25.445 -21.568 54.296 1.00 63.97 501 LYS A O 1
ATOM 3844 N N . GLY A 1 502 ? -27.541 -22.259 53.930 1.00 58.69 502 GLY A N 1
ATOM 3845 C CA . GLY A 1 502 ? -28.211 -20.980 54.168 1.00 58.69 502 GLY A CA 1
ATOM 3846 C C . GLY A 1 502 ? -28.245 -20.030 52.965 1.00 58.69 502 GLY A C 1
ATOM 3847 O O . GLY A 1 502 ? -28.591 -18.863 53.141 1.00 58.69 502 GLY A O 1
ATOM 3848 N N . SER A 1 503 ? -27.910 -20.498 51.758 1.00 54.09 503 SER A N 1
ATOM 3849 C CA . SER A 1 503 ? -28.050 -19.734 50.507 1.00 54.09 503 SER A CA 1
ATOM 3850 C C . SER A 1 503 ? -29.290 -20.153 49.717 1.00 54.09 503 SER A C 1
ATOM 3852 O O . SER A 1 503 ? -29.840 -21.231 49.929 1.00 54.09 503 SER A O 1
ATOM 3854 N N . LYS A 1 504 ? -29.733 -19.283 48.804 1.00 66.94 504 LYS A N 1
ATOM 3855 C CA . LYS A 1 504 ? -30.833 -19.548 47.863 1.00 66.94 504 LYS A CA 1
ATOM 3856 C C . LYS A 1 504 ? -30.285 -20.040 46.522 1.00 66.94 504 LYS A C 1
ATOM 3858 O O . LYS A 1 504 ? -29.164 -19.682 46.156 1.00 66.94 504 LYS A O 1
ATOM 3863 N N . ILE A 1 505 ? -31.092 -20.787 45.773 1.00 65.44 505 ILE A N 1
ATOM 3864 C CA . ILE A 1 505 ? -30.807 -21.161 44.379 1.00 65.44 505 ILE A CA 1
ATOM 3865 C C . ILE A 1 505 ? -31.673 -20.301 43.467 1.00 65.44 505 ILE A C 1
ATOM 3867 O O . ILE A 1 505 ? -32.843 -20.092 43.744 1.00 65.44 505 ILE A O 1
ATOM 3871 N N . SER A 1 506 ? -31.102 -19.772 42.387 1.00 68.81 506 SER A N 1
ATOM 3872 C CA . SER A 1 506 ? -31.866 -18.987 41.417 1.00 68.81 506 SER A CA 1
ATOM 3873 C C . SER A 1 506 ? -32.466 -19.909 40.362 1.00 68.81 506 SER A C 1
ATOM 3875 O O . SER A 1 506 ? -31.719 -20.490 39.577 1.00 68.81 506 SER A O 1
ATOM 3877 N N . LEU A 1 507 ? -33.798 -19.995 40.319 1.00 70.88 507 LEU A N 1
ATOM 3878 C CA . LEU A 1 507 ? -34.516 -20.720 39.266 1.00 70.88 507 LEU A CA 1
ATOM 3879 C C . LEU A 1 507 ? -34.298 -20.084 37.882 1.00 70.88 507 LEU A C 1
ATOM 3881 O O . LEU A 1 507 ? -34.215 -20.796 36.889 1.00 70.88 507 LEU A O 1
ATOM 3885 N N . GLN A 1 508 ? -34.086 -18.762 37.822 1.00 69.31 508 GLN A N 1
ATOM 3886 C CA . GLN A 1 508 ? -33.776 -18.051 36.576 1.00 69.31 508 GLN A CA 1
ATOM 3887 C C . GLN A 1 508 ? -32.494 -18.568 35.917 1.00 69.31 508 GLN A C 1
ATOM 3889 O O . GLN A 1 508 ? -32.480 -18.779 34.717 1.00 69.31 508 GLN A O 1
ATOM 3894 N N . LYS A 1 509 ? -31.450 -18.885 36.692 1.00 60.38 509 LYS A N 1
ATOM 3895 C CA . LYS A 1 509 ? -30.223 -19.472 36.127 1.00 60.38 509 LYS A CA 1
ATOM 3896 C C . LYS A 1 509 ? -30.450 -20.842 35.493 1.00 60.38 509 LYS A C 1
ATOM 3898 O O . LYS A 1 509 ? -29.727 -21.200 34.571 1.00 60.38 509 LYS A O 1
ATOM 3903 N N . LEU A 1 510 ? -31.408 -21.610 36.015 1.00 64.56 510 LEU A N 1
ATOM 3904 C CA . LEU A 1 510 ? -31.788 -22.890 35.427 1.00 64.56 510 LEU A CA 1
ATOM 3905 C C . LEU A 1 510 ? -32.513 -22.664 34.093 1.00 64.56 510 LEU A C 1
ATOM 3907 O O . LEU A 1 510 ? -32.203 -23.347 33.128 1.00 64.56 510 LEU A O 1
ATOM 3911 N N . VAL A 1 511 ? -33.396 -21.659 34.023 1.00 62.53 511 VAL A N 1
ATOM 3912 C CA . VAL A 1 511 ? -34.069 -21.233 32.782 1.00 62.53 511 VAL A CA 1
ATOM 3913 C C . VAL A 1 511 ? -33.069 -20.731 31.741 1.00 62.53 511 VAL A C 1
ATOM 3915 O O . VAL A 1 511 ? -33.095 -21.186 30.603 1.00 62.53 511 VAL A O 1
ATOM 3918 N N . ASP A 1 512 ? -32.139 -19.857 32.128 1.00 61.84 512 ASP A N 1
ATOM 3919 C CA . ASP A 1 512 ? -31.125 -19.312 31.217 1.00 61.84 512 ASP A CA 1
ATOM 3920 C C . ASP A 1 512 ? -30.234 -20.430 30.643 1.00 61.84 512 ASP A C 1
ATOM 3922 O O . ASP A 1 512 ? -29.852 -20.395 29.474 1.00 61.84 512 ASP A O 1
ATOM 3926 N N . ALA A 1 513 ? -29.938 -21.459 31.449 1.00 56.84 513 ALA A N 1
ATOM 3927 C CA . ALA A 1 513 ? -29.159 -22.621 31.026 1.00 56.84 513 ALA A CA 1
ATOM 3928 C C . ALA A 1 513 ? -29.897 -23.531 30.028 1.00 56.84 513 ALA A C 1
ATOM 3930 O O . ALA A 1 513 ? -29.237 -24.298 29.328 1.00 56.84 513 ALA A O 1
ATOM 3931 N N . MET A 1 514 ? -31.230 -23.446 29.935 1.00 63.56 514 MET A N 1
ATOM 3932 C CA . MET A 1 514 ? -32.002 -24.179 28.925 1.00 63.56 514 MET A CA 1
ATOM 3933 C C . MET A 1 514 ? -31.847 -23.566 27.528 1.00 63.56 514 MET A C 1
ATOM 3935 O O . MET A 1 514 ? -32.013 -24.275 26.541 1.00 63.56 514 MET A O 1
ATOM 3939 N N . GLY A 1 515 ? -31.506 -22.273 27.423 1.00 61.81 515 GLY A N 1
ATOM 3940 C CA . GLY A 1 515 ? -31.227 -21.615 26.140 1.00 61.81 515 GLY A CA 1
ATOM 3941 C C . GLY A 1 515 ? -32.413 -21.589 25.167 1.00 61.81 515 GLY A C 1
ATOM 3942 O O . GLY A 1 515 ? -32.207 -21.589 23.956 1.00 61.81 515 GLY A O 1
ATOM 3943 N N . MET A 1 516 ? -33.643 -21.608 25.688 1.00 60.91 516 MET A N 1
ATOM 3944 C CA . MET A 1 516 ? -34.878 -21.651 24.904 1.00 60.91 516 MET A CA 1
ATOM 3945 C C . MET A 1 516 ? -35.576 -20.288 24.880 1.00 60.91 516 MET A C 1
ATOM 3947 O O . MET A 1 516 ? -35.786 -19.670 25.925 1.00 60.91 516 MET A O 1
ATOM 3951 N N . ASP A 1 517 ? -36.005 -19.856 23.694 1.00 63.88 517 ASP A N 1
ATOM 3952 C CA . ASP A 1 517 ? -36.812 -18.645 23.530 1.00 63.88 517 ASP A CA 1
ATOM 3953 C C . ASP A 1 517 ? -38.238 -18.850 24.070 1.00 63.88 517 ASP A C 1
ATOM 3955 O O . ASP A 1 517 ? -38.870 -19.877 23.834 1.00 63.88 517 ASP A O 1
ATOM 3959 N N . GLY A 1 518 ? -38.769 -17.850 24.781 1.00 68.31 518 GLY A N 1
ATOM 3960 C CA . GLY A 1 518 ? -40.148 -17.864 25.293 1.00 68.31 518 GLY A CA 1
ATOM 3961 C C . GLY A 1 518 ? -40.353 -18.577 26.636 1.00 68.31 518 GLY A C 1
ATOM 3962 O O . GLY A 1 518 ? -41.488 -18.655 27.105 1.00 68.31 518 GLY A O 1
ATOM 3963 N N . VAL A 1 519 ? -39.281 -19.045 27.285 1.00 72.69 519 VAL A N 1
ATOM 3964 C CA . VAL A 1 519 ? -39.327 -19.626 28.637 1.00 72.69 519 VAL A CA 1
ATOM 3965 C C . VAL A 1 519 ? -39.142 -18.532 29.692 1.00 72.69 519 VAL A C 1
ATOM 3967 O O . VAL A 1 519 ? -38.239 -17.703 29.602 1.00 72.69 519 VAL A O 1
ATOM 3970 N N . THR A 1 520 ? -39.996 -18.516 30.715 1.00 77.44 520 THR A N 1
ATOM 3971 C CA . THR A 1 520 ? -39.972 -17.510 31.792 1.00 77.44 520 THR A CA 1
ATOM 3972 C C . THR A 1 520 ? -40.116 -18.161 33.168 1.00 77.44 520 THR A C 1
ATOM 3974 O O . THR A 1 520 ? -40.528 -19.312 33.278 1.00 77.44 520 THR A O 1
ATOM 3977 N N . THR A 1 521 ? -39.771 -17.459 34.249 1.00 77.12 521 THR A N 1
ATOM 3978 C CA . THR A 1 521 ? -39.977 -17.945 35.625 1.00 77.12 521 THR A CA 1
ATOM 3979 C C . THR A 1 521 ? -40.357 -16.810 36.571 1.00 77.12 521 THR A C 1
ATOM 3981 O O . THR A 1 521 ? -39.934 -15.670 36.395 1.00 77.12 521 THR A O 1
ATOM 3984 N N . ASP A 1 522 ? -41.148 -17.126 37.597 1.00 74.38 522 ASP A N 1
ATOM 3985 C CA . ASP A 1 522 ? -41.465 -16.228 38.717 1.00 74.38 522 ASP A CA 1
ATOM 3986 C C . ASP A 1 522 ? -40.575 -16.470 39.955 1.00 74.38 522 ASP A C 1
ATOM 3988 O O . ASP A 1 522 ? -40.769 -15.858 41.007 1.00 74.38 522 ASP A O 1
ATOM 3992 N N . GLY A 1 523 ? -39.589 -17.366 39.838 1.00 64.94 523 GLY A N 1
ATOM 3993 C CA . GLY A 1 523 ? -38.737 -17.802 40.942 1.00 64.94 523 GLY A CA 1
ATOM 3994 C C . GLY A 1 523 ? -39.295 -18.976 41.754 1.00 64.94 523 GLY A C 1
ATOM 3995 O O . GLY A 1 523 ? -38.637 -19.400 42.699 1.00 64.94 523 GLY A O 1
ATOM 3996 N N . THR A 1 524 ? -40.457 -19.525 41.401 1.00 69.62 524 THR A N 1
ATOM 3997 C CA . THR A 1 524 ? -41.022 -20.746 42.005 1.00 69.62 524 THR A CA 1
ATOM 3998 C C . THR A 1 524 ? -41.374 -21.794 40.947 1.00 69.62 524 THR A C 1
ATOM 4000 O O . THR A 1 524 ? -41.170 -22.985 41.180 1.00 69.62 524 THR A O 1
ATOM 4003 N N . LYS A 1 525 ? -41.850 -21.365 39.776 1.00 80.88 525 LYS A N 1
ATOM 4004 C CA . LYS A 1 525 ? -42.172 -22.217 38.625 1.00 80.88 525 LYS A CA 1
ATOM 4005 C C . LYS A 1 525 ? -41.517 -21.698 37.351 1.00 80.88 525 LYS A C 1
ATOM 4007 O O . LYS A 1 525 ? -41.153 -20.524 37.265 1.00 80.88 525 LYS A O 1
ATOM 4012 N N . ILE A 1 526 ? -41.384 -22.570 36.362 1.00 81.50 526 ILE A N 1
ATOM 4013 C CA . ILE A 1 526 ? -40.993 -22.233 34.993 1.00 81.50 526 ILE A CA 1
ATOM 4014 C C . ILE A 1 526 ? -42.244 -22.311 34.110 1.00 81.50 526 ILE A C 1
ATOM 4016 O O . ILE A 1 526 ? -43.056 -23.219 34.267 1.00 81.50 526 ILE A O 1
ATOM 4020 N N . TYR A 1 527 ? -42.399 -21.360 33.197 1.00 80.19 527 TYR A N 1
ATOM 4021 C CA . TYR A 1 527 ? -43.538 -21.237 32.294 1.00 80.19 527 TYR A CA 1
ATOM 4022 C C . TYR A 1 527 ? -43.045 -21.182 30.856 1.00 80.19 527 TYR A C 1
ATOM 4024 O O . TYR A 1 527 ? -42.160 -20.383 30.537 1.00 80.19 527 TYR A O 1
ATOM 4032 N N . PHE A 1 528 ? -43.633 -21.999 29.993 1.00 74.25 528 PHE A N 1
ATOM 4033 C CA . PHE A 1 528 ? -43.363 -21.979 28.559 1.00 74.25 528 PHE A CA 1
ATOM 4034 C C . PHE A 1 528 ? -44.562 -22.512 27.777 1.00 74.25 528 PHE A C 1
ATOM 4036 O O . PHE A 1 528 ? -45.411 -23.218 28.319 1.00 74.25 528 PHE A O 1
ATOM 4043 N N . ASP A 1 529 ? -44.651 -22.127 26.509 1.00 73.44 529 ASP A N 1
ATOM 4044 C CA . ASP A 1 529 ? -45.702 -22.571 25.595 1.00 73.44 529 ASP A CA 1
ATOM 4045 C C . ASP A 1 529 ? -45.091 -23.539 24.582 1.00 73.44 529 ASP A C 1
ATOM 4047 O O . ASP A 1 529 ? -44.103 -23.204 23.927 1.00 73.44 529 ASP A O 1
ATOM 4051 N N . THR A 1 530 ? -45.662 -24.736 24.470 1.00 64.19 530 THR A N 1
ATOM 4052 C CA . THR A 1 530 ? -45.229 -25.736 23.484 1.00 64.19 530 THR A CA 1
ATOM 4053 C C . THR A 1 530 ? -45.857 -25.504 22.103 1.00 64.19 530 THR A C 1
ATOM 4055 O O . THR A 1 530 ? -45.644 -26.248 21.155 1.00 64.19 530 THR A O 1
ATOM 4058 N N . GLY A 1 531 ? -46.697 -24.474 21.956 1.00 63.06 531 GLY A N 1
ATOM 4059 C CA . GLY A 1 531 ? -47.500 -24.233 20.756 1.00 63.06 531 GLY A CA 1
ATOM 4060 C C . GLY A 1 531 ? -48.748 -25.119 20.670 1.00 63.06 531 GLY A C 1
ATOM 4061 O O . GLY A 1 531 ? -49.610 -24.870 19.823 1.00 63.06 531 GLY A O 1
ATOM 4062 N N . ILE A 1 532 ? -48.871 -26.111 21.560 1.00 61.38 532 ILE A N 1
ATOM 4063 C CA . ILE A 1 532 ? -50.067 -26.936 21.762 1.00 61.38 532 ILE A CA 1
ATOM 4064 C C . ILE A 1 532 ? -50.782 -26.475 23.036 1.00 61.38 532 ILE A C 1
ATOM 4066 O O . ILE A 1 532 ? -51.979 -26.176 22.998 1.00 61.38 532 ILE A O 1
ATOM 4070 N N . VAL A 1 533 ? -50.050 -26.378 24.155 1.00 66.44 533 VAL A N 1
ATOM 4071 C CA . VAL A 1 533 ? -50.582 -25.956 25.457 1.00 66.44 533 VAL A CA 1
ATOM 4072 C C . VAL A 1 533 ? -49.564 -25.152 26.273 1.00 66.44 533 VAL A C 1
ATOM 4074 O O . VAL A 1 533 ? -48.364 -25.421 26.210 1.00 66.44 533 VAL A O 1
ATOM 4077 N N . PRO A 1 534 ? -50.030 -24.213 27.117 1.00 70.69 534 PRO A N 1
ATOM 4078 C CA . PRO A 1 534 ? -49.179 -23.596 28.121 1.00 70.69 534 PRO A CA 1
ATOM 4079 C C . PRO A 1 534 ? -48.829 -24.612 29.214 1.00 70.69 534 PRO A C 1
ATOM 4081 O O . PRO A 1 534 ? -49.712 -25.257 29.794 1.00 70.69 534 PRO A O 1
ATOM 4084 N N . VAL A 1 535 ? -47.536 -24.715 29.506 1.00 76.94 535 VAL A N 1
ATOM 4085 C CA . VAL A 1 535 ? -46.968 -25.630 30.493 1.00 76.94 535 VAL A CA 1
ATOM 4086 C C . VAL A 1 535 ? -46.436 -24.849 31.689 1.00 76.94 535 VAL A C 1
ATOM 4088 O O . VAL A 1 535 ? -45.724 -23.852 31.543 1.00 76.94 535 VAL A O 1
ATOM 4091 N N . GLU A 1 536 ? -46.760 -25.336 32.887 1.00 85.19 536 GLU A N 1
ATOM 4092 C CA . GLU A 1 536 ? -46.138 -24.910 34.137 1.00 85.19 536 GLU A CA 1
ATOM 4093 C C . GLU A 1 536 ? -45.256 -26.039 34.674 1.00 85.19 536 GLU A C 1
ATOM 4095 O O . GLU A 1 536 ? -45.731 -27.147 34.902 1.00 85.19 536 GLU A O 1
ATOM 4100 N N . LEU A 1 537 ? -43.984 -25.761 34.931 1.00 84.06 537 LEU A N 1
ATOM 4101 C CA . LEU A 1 537 ? -43.044 -26.707 35.521 1.00 84.06 537 LEU A CA 1
ATOM 4102 C C . LEU A 1 537 ? -42.676 -26.251 36.935 1.00 84.06 537 LEU A C 1
ATOM 4104 O O . LEU A 1 537 ? -42.060 -25.200 37.124 1.00 84.06 537 LEU A O 1
ATOM 4108 N N . SER A 1 538 ? -43.047 -27.043 37.938 1.00 87.56 538 SER A N 1
ATOM 4109 C CA . SER A 1 538 ? -42.613 -26.875 39.330 1.00 87.56 538 SER A CA 1
ATOM 4110 C C . SER A 1 538 ? -41.574 -27.923 39.704 1.00 87.56 538 SER A C 1
ATOM 4112 O O . SER A 1 538 ? -41.482 -28.963 39.066 1.00 87.56 538 SER A O 1
ATOM 4114 N N . TYR A 1 539 ? -40.814 -27.677 40.769 1.00 87.56 539 TYR A N 1
ATOM 4115 C CA . TYR A 1 539 ? -39.951 -28.694 41.367 1.00 87.56 539 TYR A CA 1
ATOM 4116 C C . TYR A 1 539 ? -40.518 -29.093 42.715 1.00 87.56 539 TYR A C 1
ATOM 4118 O O . TYR A 1 539 ? -40.869 -28.222 43.505 1.00 87.56 539 TYR A O 1
ATOM 4126 N N . HIS A 1 540 ? -40.647 -30.387 42.968 1.00 86.69 540 HIS A N 1
ATOM 4127 C CA . HIS A 1 540 ? -41.149 -30.928 44.225 1.00 86.69 540 HIS A CA 1
ATOM 4128 C C . HIS A 1 540 ? -40.011 -31.599 44.983 1.00 86.69 540 HIS A C 1
ATOM 4130 O O . HIS A 1 540 ? -39.070 -32.096 44.371 1.00 86.69 540 HIS A O 1
ATOM 4136 N N . ILE A 1 541 ? -40.068 -31.610 46.313 1.00 81.62 541 ILE A N 1
ATOM 4137 C CA . ILE A 1 541 ? -39.127 -32.399 47.112 1.00 81.62 541 ILE A CA 1
ATOM 4138 C C . ILE A 1 541 ? -39.417 -33.876 46.838 1.00 81.62 541 ILE A C 1
ATOM 4140 O O . ILE A 1 541 ? -40.542 -34.331 47.053 1.00 81.62 541 ILE A O 1
ATOM 4144 N N . TYR A 1 542 ? -38.402 -34.608 46.379 1.00 78.56 542 TYR 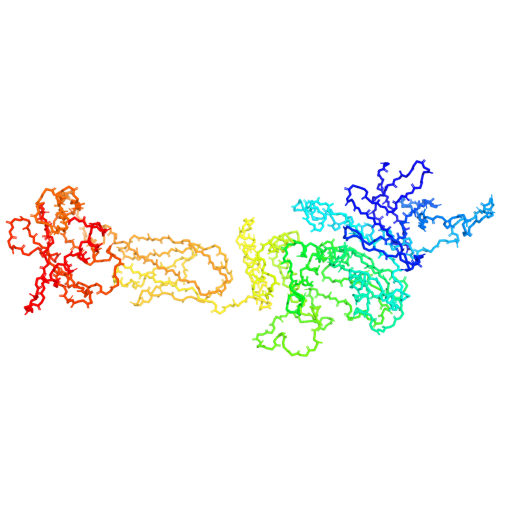A N 1
ATOM 4145 C CA . TYR A 1 542 ? -38.548 -35.967 45.865 1.00 78.56 542 TYR A CA 1
ATOM 4146 C C . TYR A 1 542 ? -39.249 -36.900 46.859 1.00 78.56 542 TYR A C 1
ATOM 4148 O O . TYR A 1 542 ? -38.842 -37.018 48.021 1.00 78.56 542 TYR A O 1
ATOM 4156 N N . GLY A 1 543 ? -40.292 -37.589 46.389 1.00 72.62 543 GLY A N 1
ATOM 4157 C CA . GLY A 1 543 ? -41.110 -38.480 47.219 1.00 72.62 543 GLY A CA 1
ATOM 4158 C C . GLY A 1 543 ? -42.139 -37.757 48.097 1.00 72.62 543 GLY A C 1
ATOM 4159 O O . GLY A 1 543 ? -42.654 -38.352 49.050 1.00 72.62 543 GLY A O 1
ATOM 4160 N N . SER A 1 544 ? -42.440 -36.491 47.795 1.00 78.19 544 SER A N 1
ATOM 4161 C CA . SER A 1 544 ? -43.471 -35.693 48.461 1.00 78.19 544 SER A CA 1
ATOM 4162 C C . SER A 1 544 ? -44.214 -34.774 47.482 1.00 78.19 544 SER A C 1
ATOM 4164 O O . SER A 1 544 ? -43.700 -34.421 46.426 1.00 78.19 544 SER A O 1
ATOM 4166 N N . ASP A 1 545 ? -45.404 -34.313 47.874 1.00 80.06 545 ASP A N 1
ATOM 4167 C CA . ASP A 1 545 ? -46.165 -33.308 47.115 1.00 80.06 545 ASP A CA 1
ATOM 4168 C C . ASP A 1 545 ? -45.737 -31.856 47.443 1.00 80.06 545 ASP A C 1
ATOM 4170 O O . ASP A 1 545 ? -46.403 -30.902 47.036 1.00 80.06 545 ASP A O 1
ATOM 4174 N N . GLU A 1 546 ? -44.668 -31.654 48.226 1.00 83.94 546 GLU A N 1
ATOM 4175 C CA . GLU A 1 546 ? -44.215 -30.318 48.631 1.00 83.94 546 GLU A CA 1
ATOM 4176 C C . GLU A 1 546 ? -43.434 -29.632 47.503 1.00 83.94 546 GLU A C 1
ATOM 4178 O O . GLU A 1 546 ? -42.368 -30.096 47.100 1.00 83.94 546 GLU A O 1
ATOM 4183 N N . VAL A 1 547 ? -43.937 -28.485 47.031 1.00 85.88 547 VAL A N 1
ATOM 4184 C CA . VAL A 1 547 ? -43.249 -27.644 46.040 1.00 85.88 547 VAL A CA 1
ATOM 4185 C C . VAL A 1 547 ? -42.010 -27.006 46.669 1.00 85.88 547 VAL A C 1
ATOM 4187 O O . VAL A 1 547 ? -42.096 -26.276 47.659 1.00 85.88 547 VAL A O 1
ATOM 4190 N N . PHE A 1 548 ? -40.859 -27.235 46.051 1.00 84.31 548 PHE A N 1
ATOM 4191 C CA . PHE A 1 548 ? -39.597 -26.623 46.414 1.00 84.31 548 PHE A CA 1
ATOM 4192 C C . PHE A 1 548 ? -39.584 -25.134 46.045 1.00 84.31 548 PHE A C 1
ATOM 4194 O O . PHE A 1 548 ? -39.709 -24.745 44.885 1.00 84.31 548 PHE A O 1
ATOM 4201 N N . ASP A 1 549 ? -39.411 -24.284 47.055 1.00 82.19 549 ASP A N 1
ATOM 4202 C CA . ASP A 1 549 ? -39.401 -22.832 46.899 1.00 82.19 549 ASP A CA 1
ATOM 4203 C C . ASP A 1 549 ? -37.964 -22.304 46.801 1.00 82.19 549 ASP A C 1
ATOM 4205 O O . ASP A 1 549 ? -37.284 -22.100 47.811 1.00 82.19 549 ASP A O 1
ATOM 4209 N N . PHE A 1 550 ? -37.517 -22.031 45.575 1.00 76.00 550 PHE A N 1
ATOM 4210 C CA . PHE A 1 550 ? -36.184 -21.493 45.277 1.00 76.00 550 PHE A CA 1
ATOM 4211 C C . PHE A 1 550 ? -35.912 -20.128 45.939 1.00 76.00 550 PHE A C 1
ATOM 4213 O O . PHE A 1 550 ? -34.755 -19.734 46.113 1.00 76.00 550 PHE A O 1
ATOM 4220 N N . ASN A 1 551 ? -36.950 -19.415 46.395 1.00 71.62 551 ASN A N 1
ATOM 4221 C CA . ASN A 1 551 ? -36.794 -18.158 47.123 1.00 71.62 551 ASN A CA 1
ATOM 4222 C C . ASN A 1 551 ? -36.446 -18.346 48.606 1.00 71.62 551 ASN A C 1
ATOM 4224 O O . ASN A 1 551 ? -36.184 -17.346 49.295 1.00 71.62 551 ASN A O 1
ATOM 4228 N N . LYS A 1 552 ? -36.402 -19.583 49.117 1.00 75.06 552 LYS A N 1
ATOM 4229 C CA . LYS A 1 552 ? -36.005 -19.887 50.497 1.00 75.06 552 LYS A CA 1
ATOM 4230 C C . LYS A 1 552 ? -34.544 -20.341 50.592 1.00 75.06 552 LYS A C 1
ATOM 4232 O O . LYS A 1 552 ? -34.034 -20.996 49.687 1.00 75.06 552 LYS A O 1
ATOM 4237 N N . PRO A 1 553 ? -33.837 -19.982 51.679 1.00 72.50 553 PRO A N 1
ATOM 4238 C CA . PRO A 1 553 ? -32.501 -20.506 51.925 1.00 72.50 553 PRO A CA 1
ATOM 4239 C C . PRO A 1 553 ? -32.526 -22.005 52.249 1.00 72.50 553 PRO A C 1
ATOM 4241 O O . PRO A 1 553 ? -33.415 -22.468 52.963 1.00 72.50 553 PRO A O 1
ATOM 4244 N N . ILE A 1 554 ? -31.518 -22.734 51.774 1.00 67.81 554 ILE A N 1
ATOM 4245 C CA . ILE A 1 554 ? -31.429 -24.194 51.890 1.00 67.81 554 ILE A CA 1
ATOM 4246 C C . ILE A 1 554 ? -30.408 -24.546 52.962 1.00 67.81 554 ILE A C 1
ATOM 4248 O O . ILE A 1 554 ? -29.256 -24.119 52.888 1.00 67.81 554 ILE A O 1
ATOM 4252 N N . TYR A 1 555 ? -30.819 -25.312 53.968 1.00 75.06 555 TYR A N 1
ATOM 4253 C CA . TYR A 1 555 ? -29.976 -25.624 55.125 1.00 75.06 555 TYR A CA 1
ATOM 4254 C C . TYR A 1 555 ? -29.538 -27.092 55.203 1.00 75.06 555 TYR A C 1
ATOM 4256 O O . TYR A 1 555 ? -28.703 -27.423 56.046 1.00 75.06 555 TYR A O 1
ATOM 4264 N N . GLU A 1 556 ? -30.060 -27.947 54.330 1.00 74.94 556 GLU A N 1
ATOM 4265 C CA . GLU A 1 556 ? -29.793 -29.384 54.281 1.00 74.94 556 GLU A CA 1
ATOM 4266 C C . GLU A 1 556 ? -29.786 -29.885 52.834 1.00 74.94 556 GLU A C 1
ATOM 4268 O O . GLU A 1 556 ? -30.279 -29.192 51.942 1.00 74.94 556 GLU A O 1
ATOM 4273 N N . ASP A 1 557 ? -29.182 -31.053 52.607 1.00 75.00 557 ASP A N 1
ATOM 4274 C CA . ASP A 1 557 ? -29.191 -31.697 51.294 1.00 75.00 557 ASP A CA 1
ATOM 4275 C C . ASP A 1 557 ? -30.634 -31.999 50.891 1.00 75.00 557 ASP A C 1
ATOM 4277 O O . ASP A 1 557 ? -31.430 -32.478 51.702 1.00 75.00 557 ASP A O 1
ATOM 4281 N N . VAL A 1 558 ? -30.975 -31.725 49.638 1.00 78.50 558 VAL A N 1
ATOM 4282 C CA . VAL A 1 558 ? -32.340 -31.893 49.142 1.00 78.50 558 VAL A CA 1
ATOM 4283 C C . VAL A 1 558 ? -32.318 -32.460 47.733 1.00 78.50 558 VAL A C 1
ATOM 4285 O O . VAL A 1 558 ? -31.545 -32.035 46.877 1.00 78.50 558 VAL A O 1
ATOM 4288 N N . VAL A 1 559 ? -33.183 -33.441 47.497 1.00 79.31 559 VAL A N 1
ATOM 4289 C CA . VAL A 1 559 ? -33.427 -34.001 46.170 1.00 79.31 559 VAL A CA 1
ATOM 4290 C C . VAL A 1 559 ? -34.758 -33.449 45.691 1.00 79.31 559 VAL A C 1
ATOM 4292 O O . VAL A 1 559 ? -35.746 -33.527 46.423 1.00 79.31 559 VAL A O 1
ATOM 4295 N N . ILE A 1 560 ? -34.779 -32.873 44.494 1.00 83.69 560 ILE A N 1
ATOM 4296 C CA . ILE A 1 560 ? -35.982 -32.293 43.900 1.00 83.69 560 ILE A CA 1
ATOM 4297 C C . ILE A 1 560 ? -36.254 -32.893 42.526 1.00 83.69 560 ILE A C 1
ATOM 4299 O O . ILE A 1 560 ? -35.324 -33.204 41.782 1.00 83.69 560 ILE A O 1
ATOM 4303 N N . GLU A 1 561 ? -37.530 -33.043 42.193 1.00 78.19 561 GLU A N 1
ATOM 4304 C CA . GLU A 1 561 ? -37.995 -33.612 40.931 1.00 78.19 561 GLU A CA 1
ATOM 4305 C C . GLU A 1 561 ? -38.890 -32.627 40.165 1.00 78.19 561 GLU A C 1
ATOM 4307 O O . GLU A 1 561 ? -39.707 -31.940 40.787 1.00 78.19 561 GLU A O 1
ATOM 4312 N N . PRO A 1 562 ? -38.725 -32.508 38.837 1.00 81.69 562 PRO A N 1
ATOM 4313 C CA . PRO A 1 562 ? -39.604 -31.698 38.004 1.00 81.69 562 PRO A CA 1
ATOM 4314 C C . PRO A 1 562 ? -41.009 -32.311 37.930 1.00 81.69 562 PRO A C 1
ATOM 4316 O O . PRO A 1 562 ? -41.168 -33.507 37.707 1.00 81.69 562 PRO A O 1
ATOM 4319 N N . VAL A 1 563 ? -42.037 -31.475 38.067 1.00 80.44 563 VAL A N 1
ATOM 4320 C CA . VAL A 1 563 ? -43.452 -31.844 37.960 1.00 80.44 563 VAL A CA 1
ATOM 4321 C C . VAL A 1 563 ? -44.140 -30.899 36.984 1.00 80.44 563 VAL A C 1
ATOM 4323 O O . VAL A 1 563 ? -44.136 -29.679 37.167 1.00 80.44 563 VAL A O 1
ATOM 4326 N N . VAL A 1 564 ? -44.743 -31.479 35.950 1.00 76.94 564 VAL A N 1
ATOM 4327 C CA . VAL A 1 564 ? -45.434 -30.752 34.883 1.00 76.94 564 VAL A CA 1
ATOM 4328 C C . VAL A 1 564 ? -46.910 -30.588 35.240 1.00 76.94 564 VAL A C 1
ATOM 4330 O O . VAL A 1 564 ? -47.626 -31.562 35.470 1.00 76.94 564 VAL A O 1
ATOM 4333 N N . GLY A 1 565 ? -47.376 -29.345 35.256 1.00 73.88 565 GLY A N 1
ATOM 4334 C CA . GLY A 1 565 ? -48.783 -28.978 35.314 1.00 73.88 565 GLY A CA 1
ATOM 4335 C C . GLY A 1 565 ? -49.268 -28.472 33.957 1.00 73.88 565 GLY A C 1
ATOM 4336 O O . GLY A 1 565 ? -48.675 -27.564 33.376 1.00 73.88 565 GLY A O 1
ATOM 4337 N N . VAL A 1 566 ? -50.382 -29.025 33.474 1.00 65.31 566 VAL A N 1
ATOM 4338 C CA . VAL A 1 566 ? -51.105 -28.518 32.298 1.00 65.31 566 VAL A CA 1
ATOM 4339 C C . VAL A 1 566 ? -52.322 -27.715 32.751 1.00 65.31 566 VAL A C 1
ATOM 4341 O O . VAL A 1 566 ? -53.101 -28.159 33.599 1.00 65.31 566 VAL A O 1
ATOM 4344 N N . GLY A 1 567 ? -52.473 -26.496 32.232 1.00 54.91 567 GLY A N 1
ATOM 4345 C CA . GLY A 1 567 ? -53.450 -25.516 32.711 1.00 54.91 567 GLY A CA 1
ATOM 4346 C C . GLY A 1 567 ? -54.919 -25.893 32.469 1.00 54.91 567 GLY A C 1
ATOM 4347 O O . GLY A 1 567 ? -55.533 -25.401 31.530 1.00 54.91 567 GLY A O 1
ATOM 4348 N N . GLY A 1 568 ? -55.505 -26.717 33.344 1.00 52.75 568 GLY A N 1
ATOM 4349 C CA . GLY A 1 568 ? -56.948 -26.772 33.641 1.00 52.75 568 GLY A CA 1
ATOM 4350 C C . GLY A 1 568 ? -57.922 -27.108 32.500 1.00 52.75 568 GLY A C 1
ATOM 4351 O O . GLY A 1 568 ? -59.120 -26.869 32.662 1.00 52.75 568 GLY A O 1
ATOM 4352 N N . MET A 1 569 ? -57.451 -27.636 31.371 1.00 53.62 569 MET A N 1
ATOM 4353 C CA . MET A 1 569 ? -58.281 -28.056 30.234 1.00 53.62 569 MET A CA 1
ATOM 4354 C C . MET A 1 569 ? -58.354 -29.592 30.150 1.00 53.62 569 MET A C 1
ATOM 4356 O O . MET A 1 569 ? -57.393 -30.279 30.479 1.00 53.62 569 MET A O 1
ATOM 4360 N N . ASP A 1 570 ? -59.512 -30.134 29.754 1.00 56.69 570 ASP A N 1
ATOM 4361 C CA . ASP A 1 570 ? -59.699 -31.574 29.502 1.00 56.69 570 ASP A CA 1
ATOM 4362 C C . ASP A 1 570 ? -59.024 -31.932 28.167 1.00 56.69 570 ASP A C 1
ATOM 4364 O O . ASP A 1 570 ? -59.483 -31.492 27.110 1.00 56.69 570 ASP A O 1
ATOM 4368 N N . PHE A 1 571 ? -57.947 -32.719 28.210 1.00 61.72 571 PHE A N 1
ATOM 4369 C CA . PHE A 1 571 ? -57.189 -33.140 27.026 1.00 61.72 571 PHE A CA 1
ATOM 4370 C C . PHE A 1 571 ? -57.520 -34.578 26.612 1.00 61.72 571 PHE A C 1
ATOM 4372 O O . PHE A 1 571 ? -57.786 -35.443 27.452 1.00 61.72 571 PHE A O 1
ATOM 4379 N N . GLY A 1 572 ? -57.514 -34.842 25.302 1.00 60.53 572 GLY A N 1
ATOM 4380 C CA . GLY A 1 572 ? -57.610 -36.201 24.771 1.00 60.53 572 GLY A CA 1
ATOM 4381 C C . GLY A 1 572 ? -56.293 -36.959 24.962 1.00 60.53 572 GLY A C 1
ATOM 4382 O O . GLY A 1 572 ? -55.236 -36.351 25.075 1.00 60.53 572 GLY A O 1
ATOM 4383 N N . GLY A 1 573 ? -56.332 -38.298 24.965 1.00 63.81 573 GLY A N 1
ATOM 4384 C CA . GLY A 1 573 ? -55.127 -39.115 25.190 1.00 63.81 573 GLY A CA 1
ATOM 4385 C C . GLY A 1 573 ? -53.984 -38.840 24.204 1.00 63.81 573 GLY A C 1
ATOM 4386 O O . GLY A 1 573 ? -52.829 -38.893 24.593 1.00 63.81 573 GLY A O 1
ATOM 4387 N N . GLN A 1 574 ? -54.305 -38.469 22.961 1.00 66.50 574 GLN A N 1
ATOM 4388 C CA . GLN A 1 574 ? -53.303 -38.174 21.936 1.00 66.50 574 GLN A CA 1
ATOM 4389 C C . GLN A 1 574 ? -52.576 -36.836 22.171 1.00 66.50 574 GLN A C 1
ATOM 4391 O O . GLN A 1 574 ? -51.384 -36.753 21.914 1.00 66.50 574 GLN A O 1
ATOM 4396 N N . ASP A 1 575 ? -53.254 -35.826 22.731 1.00 66.38 575 ASP A N 1
ATOM 4397 C CA . ASP A 1 575 ? -52.635 -34.525 23.038 1.00 66.38 575 ASP A CA 1
ATOM 4398 C C . ASP A 1 575 ? -51.629 -34.638 24.202 1.00 66.38 575 ASP A C 1
ATOM 4400 O O . ASP A 1 575 ? -50.650 -33.898 24.265 1.00 66.38 575 ASP A O 1
ATOM 4404 N N . LEU A 1 576 ? -51.864 -35.578 25.129 1.00 67.62 576 LEU A N 1
ATOM 4405 C CA . LEU A 1 576 ? -50.953 -35.867 26.241 1.00 67.62 576 LEU A CA 1
ATOM 4406 C C . LEU A 1 576 ? -49.714 -36.647 25.785 1.00 67.62 576 LEU A C 1
ATOM 4408 O O . LEU A 1 576 ? -48.625 -36.377 26.288 1.00 67.62 576 LEU A O 1
ATOM 4412 N N . ASP A 1 577 ? -49.871 -37.568 24.831 1.00 70.00 577 ASP A N 1
ATOM 4413 C CA . ASP A 1 577 ? -48.752 -38.311 24.241 1.00 70.00 577 ASP A CA 1
ATOM 4414 C C . ASP A 1 577 ? -47.826 -37.373 23.439 1.00 70.00 577 ASP A C 1
ATOM 4416 O O . ASP A 1 577 ? -46.603 -37.434 23.588 1.00 70.00 577 ASP A O 1
ATOM 4420 N N . ASP A 1 578 ? -48.400 -36.458 22.647 1.00 69.38 578 ASP A N 1
ATOM 4421 C CA . ASP A 1 578 ? -47.640 -35.467 21.870 1.00 69.38 578 ASP A CA 1
ATOM 4422 C C . ASP A 1 578 ? -46.891 -34.484 22.793 1.00 69.38 578 ASP A C 1
ATOM 4424 O O . ASP A 1 578 ? -45.708 -34.203 22.582 1.00 69.38 578 ASP A O 1
ATOM 4428 N N . LEU A 1 579 ? -47.538 -34.024 23.874 1.00 72.12 579 LEU A N 1
ATOM 4429 C CA . LEU A 1 579 ? -46.901 -33.179 24.888 1.00 72.12 579 LEU A CA 1
ATOM 4430 C C . LEU A 1 579 ? -45.747 -33.901 25.599 1.00 72.12 579 LEU A C 1
ATOM 4432 O O . LEU A 1 579 ? -44.690 -33.306 25.811 1.00 72.12 579 LEU A O 1
ATOM 4436 N N . ALA A 1 580 ? -45.932 -35.170 25.972 1.00 69.44 580 ALA A N 1
ATOM 4437 C CA . ALA A 1 580 ? -44.889 -35.959 26.622 1.00 69.44 580 ALA A CA 1
ATOM 4438 C C . ALA A 1 580 ? -43.653 -36.110 25.720 1.00 69.44 580 ALA A C 1
ATOM 4440 O O . ALA A 1 580 ? -42.527 -35.955 26.194 1.00 69.44 580 ALA A O 1
ATOM 4441 N N . GLN A 1 581 ? -43.854 -36.334 24.417 1.00 67.81 581 GLN A N 1
ATOM 4442 C CA . GLN A 1 581 ? -42.762 -36.442 23.450 1.00 67.81 581 GLN A CA 1
ATOM 4443 C C . GLN A 1 581 ? -41.998 -35.123 23.271 1.00 67.81 581 GLN A C 1
ATOM 4445 O O . GLN A 1 581 ? -40.770 -35.120 23.167 1.00 67.81 581 GLN A O 1
ATOM 4450 N N . GLU A 1 582 ? -42.706 -33.997 23.232 1.00 68.69 582 GLU A N 1
ATOM 4451 C CA . GLU A 1 582 ? -42.082 -32.681 23.092 1.00 68.69 582 GLU A CA 1
ATOM 4452 C C . GLU A 1 582 ? -41.262 -32.304 24.332 1.00 68.69 582 GLU A C 1
ATOM 4454 O O . GLU A 1 582 ? -40.123 -31.841 24.229 1.00 68.69 582 GLU A O 1
ATOM 4459 N N . LEU A 1 583 ? -41.810 -32.587 25.512 1.00 69.56 583 LEU A N 1
ATOM 4460 C CA . LEU A 1 583 ? -41.138 -32.396 26.788 1.00 69.56 583 LEU A CA 1
ATOM 4461 C C . LEU A 1 583 ? -39.892 -33.283 26.932 1.00 69.56 583 LEU A C 1
ATOM 4463 O O . LEU A 1 583 ? -38.846 -32.803 27.368 1.00 69.56 583 LEU A O 1
ATOM 4467 N N . ASP A 1 584 ? -39.956 -34.544 26.508 1.00 65.44 584 ASP A N 1
ATOM 4468 C CA . ASP A 1 584 ? -38.779 -35.417 26.459 1.00 65.44 584 ASP A CA 1
ATOM 4469 C C . ASP A 1 584 ? -37.709 -34.884 25.484 1.00 65.44 584 ASP A C 1
ATOM 4471 O O . ASP A 1 584 ? -36.514 -34.858 25.791 1.00 65.44 584 ASP A O 1
ATOM 4475 N N . GLY A 1 585 ? -38.133 -34.334 24.343 1.00 63.12 585 GLY A N 1
ATOM 4476 C CA . GLY A 1 585 ? -37.257 -33.622 23.413 1.00 63.12 585 GLY A CA 1
ATOM 4477 C C . GLY A 1 585 ? -36.479 -32.478 24.064 1.00 63.12 585 GLY A C 1
ATOM 4478 O O . GLY A 1 585 ? -35.262 -32.380 23.887 1.00 63.12 585 GLY A O 1
ATOM 4479 N N . ILE A 1 586 ? -37.176 -31.650 24.843 1.00 64.50 586 ILE A N 1
ATOM 4480 C CA . ILE A 1 586 ? -36.621 -30.468 25.512 1.00 64.50 586 ILE A CA 1
ATOM 4481 C C . ILE A 1 586 ? -35.642 -30.852 26.626 1.00 64.50 586 ILE A C 1
ATOM 4483 O O . ILE A 1 586 ? -34.547 -30.294 26.704 1.00 64.50 586 ILE A O 1
ATOM 4487 N N . PHE A 1 587 ? -36.024 -31.789 27.494 1.00 62.81 587 PHE A N 1
ATOM 4488 C CA . PHE A 1 587 ? -35.267 -32.066 28.719 1.00 62.81 587 PHE A CA 1
ATOM 4489 C C . PHE A 1 587 ? -34.265 -33.219 28.581 1.00 62.81 587 PHE A C 1
ATOM 4491 O O . PHE A 1 587 ? -33.278 -33.242 29.318 1.00 62.81 587 PHE A O 1
ATOM 4498 N N . ASN A 1 588 ? -34.464 -34.133 27.624 1.00 56.50 588 ASN A N 1
ATOM 4499 C CA . ASN A 1 588 ? -33.660 -35.353 27.477 1.00 56.50 588 ASN A CA 1
ATOM 4500 C C . ASN A 1 588 ? -33.007 -35.526 26.091 1.00 56.50 588 ASN A C 1
ATOM 4502 O O . ASN A 1 588 ? -32.284 -36.501 25.875 1.00 56.50 588 ASN A O 1
ATOM 4506 N N . GLY A 1 589 ? -33.180 -34.580 25.159 1.00 53.94 589 GLY A N 1
ATOM 4507 C CA . GLY A 1 589 ? -32.441 -34.560 23.890 1.00 53.94 589 GLY A CA 1
ATOM 4508 C C . GLY A 1 589 ? -33.032 -35.412 22.756 1.00 53.94 589 GLY A C 1
ATOM 4509 O O . GLY A 1 589 ? -32.311 -35.734 21.810 1.00 53.94 589 GLY A O 1
ATOM 4510 N N . GLY A 1 590 ? -34.327 -35.747 22.813 1.00 44.81 590 GLY A N 1
ATOM 4511 C CA . GLY A 1 590 ? -35.120 -36.143 21.636 1.00 44.81 590 GLY A CA 1
ATOM 4512 C C . GLY A 1 590 ? -34.973 -37.580 21.131 1.00 44.81 590 GLY A C 1
ATOM 4513 O O . GLY A 1 590 ? -35.216 -37.837 19.950 1.00 44.81 590 GLY A O 1
ATOM 4514 N N . GLY A 1 591 ? -34.596 -38.532 21.984 1.00 37.34 591 GLY A N 1
ATOM 4515 C CA . GLY A 1 591 ? -34.702 -39.956 21.663 1.00 37.34 591 GLY A CA 1
ATOM 4516 C C . GLY A 1 591 ? -35.940 -40.548 22.323 1.00 37.34 591 GLY A C 1
ATOM 4517 O O . GLY A 1 591 ? -36.008 -40.495 23.537 1.00 37.34 591 GLY A O 1
ATOM 4518 N N . MET A 1 592 ? -36.868 -41.141 21.554 1.00 36.78 592 MET A N 1
ATOM 4519 C CA . MET A 1 592 ? -37.997 -41.888 22.133 1.00 36.78 592 MET A CA 1
ATOM 4520 C C . MET A 1 592 ? -37.480 -42.889 23.176 1.00 36.78 592 MET A C 1
ATOM 4522 O O . MET A 1 592 ? -36.847 -43.881 22.800 1.00 36.78 592 MET A O 1
ATOM 4526 N N . ASN A 1 593 ? -37.788 -42.635 24.443 1.00 31.94 593 ASN A N 1
ATOM 4527 C CA . ASN A 1 593 ? -37.909 -43.642 25.486 1.00 31.94 593 ASN A CA 1
ATOM 4528 C C . ASN A 1 593 ? -39.272 -43.480 26.140 1.00 31.94 593 ASN A C 1
ATOM 4530 O O . ASN A 1 593 ? -39.541 -42.369 26.642 1.00 31.94 593 ASN A O 1
#

Foldseek 3Di:
DDWDWAFAQQPNDTFTFIFDADPVRKTWLADVVLQEFEFEPQPFDLVPWADDPLATPGTFTKIWHFPDADPVRHTYIAMDTDDDVCCVVCVPPPDDPCPPVPGDSQVVCFSRLQRRLLVLLQCLCCVLPVQRFQQSPSPREYEYEADWPVLLDDDDPPGDPLSVQVSVVVCVQDVDDTKNCAWAQRLSRRYIYWIAQPSATLGHNLRSQLRSQLSNLCNAAVADPDLQSLLQSNLLSNLRSCLSRVHQFGCLVRHDPPGPCNLVVTAHLCDRPSSDADQAQDPDPCSRPDDDDGSNRSSSNSSVLLVQLVVLPDDSSLSNQLSSQLSNVDHNRDHLLSSLQSSLVSCVVVVPDLSSSLSSLVSCVVRVSAAQQEKEKEAEAAVVGGDWQKFKDKQNHTDDTAHNRRMDIDRDHSSQAAKIKMWTGDVQWDIDIDIDHDRRHYHYHYHNTHGDPCPPPDPDDDDDDDDDDDQDWAKEKEFFADLPPDPPNSVVVIDIDTGGAQDFDAVVVVVVVLVDPAWDDPQAWIWHDPVLFIKIKFKAFPPDPHTDRRVGGHHHHTYIYIDIDTPDDDDDPVSVVVVSQVVCCSGPPRDDD

Sequence (593 aa):
AATEILKVDANGTQYRVELEKEMTGNYNICDPTRNITVSDAGMTSIGLVAVSDGFLNGFTPLAATQTSENADGSVNLAVYPKEDLLEQVLPDAKDITTIADLFDPILTEYAVGSMSSVQKAYDYYDTMYGWKSFDGEGMPIELIIDVKDSLSHEVPADSDSALKKVFAAIKVLLPSLKDVQNAAFIKDTNVIIFGKANSKPLVGPGIIGHEFTHGVIDKIVHMKSNVKAGTINEGYADVMGSVIAGDWEFMTKEVPTDWEYYESALRSAADPNKFGSPAIKDTSDEFYREYPKDEHDNASIVSHTAYLMTQKGLSNDKVAEVFFGSMFRLISNPDMESVAHAVIKTSNMLSYRKEEQQAIAEAFMDTKMLDTEGKIKIKVHCGNRDIADAVISIDGTEVGRTDDDGMLVLDLESRWIGDITVDAKADGFNGSTLLGYSLGDIVDFDFNLAVNKDFGKTHGSDPDKTGEVTGEKVVVTILAMEADGTSDYAKEKAQEYYVQKGSKISLQKLVDAMGMDGVTTDGTKIYFDTGIVPVELSYHIYGSDEVFDFNKPIYEDVVIEPVVGVGGMDFGGQDLDDLAQELDGIFNGGGMN